Protein AF-A0A1B3NDM0-F1 (afdb_monomer)

Sequence (402 aa):
MPKIGPYIHQDDCIARLTFGIDRGLTVVLYQSYQAGIIGPEYNGIAILDDDHGQTVLDLHQREASGSNGPSSAQRAEFDRLKAMTWPELMSFIANHPRRRRELASDLRIGSEPARGDLVLQAARGRDVTLAQGPDIRSPEMIEATNSETVPYAFPEATRSEIMARLLKHASHPTNMQFGRALAWNIKIHDYDELAKTGENEVDAAFDVLWKARLAGDGDLFWSASSDALMQYVNAEATTWPGDDQGDWEFRTEGRSGGWLILSQWQGRRMEFSSFDEYQVFLEELSDPELVNFYKGIAVFDADLASPREIFDSHMNFRRFEVESIWRSTPALAVDDALTYDLPAAEFAKVAMALSLTVDALVDAMVEADAKDSFVLDVVEAHSGLEERERIAANLMAPTPAL

Secondary structure (DSSP, 8-state):
--EETTEEEEEEEEEEEEETTTEEEEEEEEEEEBSSSB-S--EEEEEEETTTTEEEEEEEEEES-GGG---HHHHHHHHHHHT--HHHHHHHHHT-TT--SS--HHHHHT-SPPPP-HHHHHHTT----PPP----S-HHHHHHHT-SS-S------SHHHHHHHHHHS-EEE-SSSS-EEEEEE----S--TT--SSSS---GGGHHHHHHHHHH-TTHHHHHHHHHHHHHHTT---PSS---TTSEEEEEESTTS-EEEEEEETTEE-EESSHHHHHHHHHHS-HHHHHHHHHHHHHHHHHTS-HHHHHHHHHHHHHHHHHHHHHH-HHHHHHHHHHTT--HHHHHHHHHHTT--HHHHHHHHHHTT--HHHHHHHHHHHH-HHHHHHHHHHHTSPPPP-

Radius of gyration: 30.94 Å; Cα contacts (8 Å, |Δi|>4): 625; chains: 1; bounding box: 76×54×90 Å

Foldseek 3Di:
DDDFDQFAADPVFKDWDAFDARFTKIKGFGQFGHDPDGPQRWTAIWIAGLQFRDTQFDCHVIDNCSVVHDDPVRVVVSVVCNPDDLLRNLVCSQPDPRGDPDDDPCSPVVDGRDHGDQLSNVLSVHDDDDDDDAFLADPVQVVLLVDPPRLFHDPQGHLSSLSSVVLNADWDDAPPPFAIFRKFQLDDDPADQQLCQADDDFDPLCSQLSNLCSVQPPCLLVVLVCVLCVCAQVQVDAFPPDPLRNQWHWAFDDPVSRMIGTQGGNNHGRGHNGSVRVSVVSVPDDSVRSNVVSRSVRRCCSVRVCSRSSSSHSSNVVSNVVLVCCLVQVLVSLLSCVVSVPQLLSVLSVVVVSVDDLVRNLVSCVVSVHDLVSNLSNCCNNPRDVRSVVVVVVVPDPDPDD

pLDDT: mean 89.82, std 9.7, range [38.25, 98.19]

Mean predicted aligned error: 8.22 Å

Solvent-accessible surface area (backbone atoms only — not comparable to full-atom values): 22150 Å² total; per-residue (Å²): 125,57,69,56,90,50,36,32,29,55,91,88,32,58,45,82,44,74,39,81,60,62,23,39,36,35,42,34,44,24,26,31,44,51,76,94,50,82,49,80,45,42,20,24,34,31,35,34,33,38,55,72,80,39,68,46,30,54,64,43,77,58,43,88,45,15,92,80,45,83,50,74,67,50,52,53,51,51,54,52,60,71,68,45,51,70,73,55,46,31,54,51,50,72,72,39,93,54,45,49,89,83,58,59,68,36,69,65,72,56,56,73,67,50,76,36,40,61,42,47,25,40,30,71,70,46,95,67,87,72,78,87,64,65,74,61,59,54,73,65,43,57,50,29,49,75,38,92,85,44,96,48,68,54,86,56,40,25,70,57,49,41,50,16,55,58,69,46,50,54,65,41,78,46,94,58,106,52,32,34,18,47,40,45,74,53,60,75,70,93,66,57,82,79,24,68,53,49,92,51,85,70,64,73,57,44,50,66,57,50,45,39,44,62,74,69,39,82,56,56,65,55,51,25,52,49,61,60,41,39,49,41,57,70,26,57,35,60,36,82,90,66,84,49,53,58,34,37,36,33,45,70,39,69,101,80,46,42,24,44,27,43,48,29,48,74,89,38,75,39,61,26,83,43,70,66,55,48,49,51,55,58,68,71,40,53,68,70,54,44,43,54,52,48,47,40,56,47,38,51,53,54,72,51,66,47,42,45,62,51,35,22,30,38,35,7,47,51,49,35,53,49,52,52,45,29,62,77,40,53,31,59,46,44,38,50,35,61,75,53,69,53,55,38,66,61,50,20,50,33,47,59,71,59,69,56,53,69,67,57,48,49,51,26,32,56,74,47,67,54,53,68,69,54,53,41,47,21,38,29,62,60,67,30,65,71,52,23,53,58,51,51,56,59,75,68,48,78,77,81,87,126

Structure (mmCIF, N/CA/C/O backbone):
data_AF-A0A1B3NDM0-F1
#
_entry.id   AF-A0A1B3NDM0-F1
#
loop_
_atom_site.group_PDB
_atom_site.id
_atom_site.type_symbol
_atom_site.label_atom_id
_atom_site.label_alt_id
_atom_site.label_comp_id
_atom_site.label_asym_id
_atom_site.label_entity_id
_atom_site.label_seq_id
_atom_site.pdbx_PDB_ins_code
_atom_site.Cartn_x
_atom_site.Cartn_y
_atom_site.Cartn_z
_atom_site.occupancy
_atom_site.B_iso_or_equiv
_atom_site.auth_seq_id
_atom_site.auth_comp_id
_atom_site.auth_asym_id
_atom_site.auth_atom_id
_atom_site.pdbx_PDB_model_num
ATOM 1 N N . MET A 1 1 ? -10.937 -17.733 3.752 1.00 61.38 1 MET A N 1
ATOM 2 C CA . MET A 1 1 ? -11.544 -17.965 5.082 1.00 61.38 1 MET A CA 1
ATOM 3 C C . MET A 1 1 ? -11.574 -16.640 5.825 1.00 61.38 1 MET A C 1
ATOM 5 O O . MET A 1 1 ? -10.612 -15.889 5.660 1.00 61.38 1 MET A O 1
ATOM 9 N N . PRO A 1 2 ? -12.645 -16.327 6.570 1.00 78.31 2 PRO A N 1
ATOM 10 C CA . PRO A 1 2 ? -12.719 -15.108 7.371 1.00 78.31 2 PRO A CA 1
ATOM 11 C C . PRO A 1 2 ? -11.631 -15.093 8.457 1.00 78.31 2 PRO A C 1
ATOM 13 O O . PRO A 1 2 ? -11.085 -16.132 8.849 1.00 78.31 2 PRO A O 1
ATOM 16 N N . LYS A 1 3 ? -11.285 -13.889 8.915 1.00 83.75 3 LYS A N 1
ATOM 17 C CA . LYS A 1 3 ? -10.198 -13.647 9.864 1.00 83.75 3 LYS A CA 1
ATOM 18 C C . LYS A 1 3 ? -10.557 -12.493 10.797 1.00 83.75 3 LYS A C 1
ATOM 20 O O . LYS A 1 3 ? -11.076 -11.477 10.343 1.00 83.75 3 LYS A O 1
ATOM 25 N N . ILE A 1 4 ? -10.188 -12.621 12.070 1.00 82.88 4 ILE A N 1
ATOM 26 C CA . ILE A 1 4 ? -10.208 -11.537 13.058 1.00 82.88 4 ILE A CA 1
ATOM 27 C C . ILE A 1 4 ? -8.855 -11.470 13.768 1.00 82.88 4 ILE A C 1
ATOM 29 O O . ILE A 1 4 ? -8.370 -12.469 14.299 1.00 82.88 4 ILE A O 1
ATOM 33 N N . GLY A 1 5 ? -8.196 -10.307 13.745 1.00 80.06 5 GLY A N 1
ATOM 34 C CA . GLY A 1 5 ? -6.813 -10.199 14.222 1.00 80.06 5 GLY A CA 1
ATOM 35 C C . GLY A 1 5 ? -5.917 -11.247 13.535 1.00 80.06 5 GLY A C 1
ATOM 36 O O . GLY A 1 5 ? -6.007 -11.388 12.322 1.00 80.06 5 GLY A O 1
ATOM 37 N N . PRO A 1 6 ? -5.073 -12.013 14.245 1.00 80.62 6 PRO A N 1
ATOM 38 C CA . PRO A 1 6 ? -4.278 -13.105 13.666 1.00 80.62 6 PRO A CA 1
ATOM 39 C C . PRO A 1 6 ? -5.035 -14.443 13.510 1.00 80.62 6 PRO A C 1
ATOM 41 O O . PRO A 1 6 ? -4.430 -15.430 13.091 1.00 80.62 6 PRO A O 1
ATOM 44 N N . TYR A 1 7 ? -6.323 -14.514 13.852 1.00 87.62 7 TYR A N 1
ATOM 45 C CA . TYR A 1 7 ? -7.078 -15.763 13.976 1.00 87.62 7 TYR A CA 1
ATOM 46 C C . TYR A 1 7 ? -7.936 -16.032 12.734 1.00 87.62 7 TYR A C 1
ATOM 48 O O . TYR A 1 7 ? -8.831 -15.249 12.416 1.00 87.62 7 TYR A O 1
ATOM 56 N N . ILE A 1 8 ? -7.682 -17.144 12.040 1.00 88.19 8 ILE A N 1
ATOM 57 C CA . ILE A 1 8 ? -8.472 -17.588 10.879 1.00 88.19 8 ILE A CA 1
ATOM 58 C C . ILE A 1 8 ? -9.542 -18.564 11.365 1.00 88.19 8 ILE A C 1
ATOM 60 O O . ILE A 1 8 ? -9.227 -19.512 12.088 1.00 88.19 8 ILE A O 1
ATOM 64 N N . HIS A 1 9 ? -10.794 -18.349 10.977 1.00 88.69 9 HIS A N 1
ATOM 65 C CA . HIS A 1 9 ? -11.936 -19.120 11.473 1.00 88.69 9 HIS A CA 1
ATOM 66 C C . HIS A 1 9 ? -12.923 -19.476 10.349 1.00 88.69 9 HIS A C 1
ATOM 68 O O . HIS A 1 9 ? -12.754 -19.066 9.203 1.00 88.69 9 HIS A O 1
ATOM 74 N N . GLN A 1 10 ? -13.939 -20.278 10.673 1.00 88.19 10 GLN A N 1
ATOM 75 C CA . GLN A 1 10 ? -15.147 -20.446 9.851 1.00 88.19 10 GLN A CA 1
ATOM 76 C C . GLN A 1 10 ? -16.193 -19.397 10.247 1.00 88.19 10 GLN A C 1
ATOM 78 O O . GLN A 1 10 ? -16.130 -18.855 11.353 1.00 88.19 10 GLN A O 1
ATOM 83 N N . ASP A 1 11 ? -17.155 -19.107 9.371 1.00 86.38 11 ASP A N 1
ATOM 84 C CA . ASP A 1 11 ? -18.153 -18.049 9.595 1.00 86.38 11 ASP A CA 1
ATOM 85 C C . ASP A 1 11 ? -18.986 -18.262 10.877 1.00 86.38 11 ASP A C 1
ATOM 87 O O . ASP A 1 11 ? -19.318 -17.300 11.564 1.00 86.38 11 ASP A O 1
ATOM 91 N N . ASP A 1 12 ? -19.269 -19.513 11.256 1.00 90.00 12 ASP A N 1
ATOM 92 C CA . ASP A 1 12 ? -20.032 -19.885 12.461 1.00 90.00 12 ASP A CA 1
ATOM 93 C C . ASP A 1 12 ? -19.195 -19.906 13.756 1.00 90.00 12 ASP A C 1
ATOM 95 O O . ASP A 1 12 ? -19.730 -20.102 14.849 1.00 90.00 12 ASP A O 1
ATOM 99 N N . CYS A 1 13 ? -17.881 -19.705 13.649 1.00 92.75 13 CYS A N 1
ATOM 100 C CA . CYS A 1 13 ? -16.912 -19.869 14.733 1.00 92.75 13 CYS A CA 1
ATOM 101 C C . CYS A 1 13 ? -16.451 -18.533 15.346 1.00 92.75 13 CYS A C 1
ATOM 103 O O . CYS A 1 13 ? -15.353 -18.428 15.895 1.00 92.75 13 CYS A O 1
ATOM 105 N N . ILE A 1 14 ? -17.295 -17.506 15.270 1.00 94.44 14 ILE A N 1
ATOM 106 C CA . ILE A 1 14 ? -17.088 -16.200 15.900 1.00 94.44 14 ILE A CA 1
ATOM 107 C C . ILE A 1 14 ? -18.350 -15.776 16.653 1.00 94.44 14 ILE A C 1
ATOM 109 O O . ILE A 1 14 ? -19.468 -15.961 16.178 1.00 94.44 14 ILE A O 1
ATOM 113 N N . ALA A 1 15 ? -18.180 -15.219 17.847 1.00 95.19 15 ALA A N 1
ATOM 114 C CA . ALA A 1 15 ? -19.273 -14.683 18.637 1.00 95.19 15 ALA A CA 1
ATOM 115 C C . ALA A 1 15 ? -18.887 -13.348 19.260 1.00 95.19 15 ALA A C 1
ATOM 117 O O . ALA A 1 15 ? -17.943 -13.255 20.043 1.00 95.19 15 ALA A O 1
ATOM 118 N N . ARG A 1 16 ? -19.654 -12.319 18.910 1.00 94.75 16 ARG A N 1
ATOM 119 C CA . ARG A 1 16 ? -19.520 -10.959 19.425 1.00 94.75 16 ARG A CA 1
ATOM 120 C C . ARG A 1 16 ? -20.476 -10.801 20.598 1.00 94.75 16 ARG A C 1
ATOM 122 O O . ARG A 1 16 ? -21.687 -10.763 20.408 1.00 94.75 16 ARG A O 1
ATOM 129 N N . LEU A 1 17 ? -19.926 -10.781 21.804 1.00 95.62 17 LEU A N 1
ATOM 130 C CA . LEU A 1 17 ? -20.665 -10.670 23.056 1.00 95.62 17 LEU A CA 1
ATOM 131 C C . LEU A 1 17 ? -20.708 -9.209 23.494 1.00 95.62 17 LEU A C 1
ATOM 133 O O . LEU A 1 17 ? -19.694 -8.512 23.397 1.00 95.62 17 LEU A O 1
ATOM 137 N N . THR A 1 18 ? -21.865 -8.759 23.968 1.00 95.69 18 THR A N 1
ATOM 138 C CA . THR A 1 18 ? -22.061 -7.404 24.491 1.00 95.69 18 THR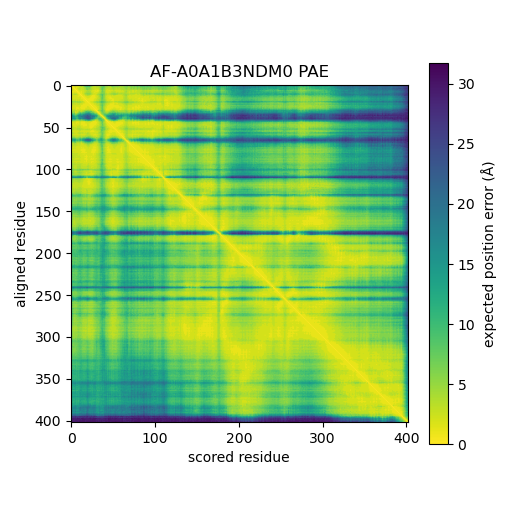 A CA 1
ATOM 139 C C . THR A 1 18 ? -22.588 -7.491 25.918 1.00 95.69 18 THR A C 1
ATOM 141 O O . THR A 1 18 ? -23.539 -8.228 26.182 1.00 95.69 18 THR A O 1
ATOM 144 N N . PHE A 1 19 ? -21.977 -6.745 26.835 1.00 94.75 19 PHE A N 1
ATOM 145 C CA . PHE A 1 19 ? -22.327 -6.722 28.254 1.00 94.75 19 PHE A CA 1
ATOM 146 C C . PHE A 1 19 ? -22.574 -5.290 28.735 1.00 94.75 19 PHE A C 1
ATOM 148 O O . PHE A 1 19 ? -21.948 -4.349 28.255 1.00 94.75 19 PHE A O 1
ATOM 155 N N . GLY A 1 20 ? -23.462 -5.119 29.718 1.00 92.81 20 GLY A N 1
ATOM 156 C CA . GLY A 1 20 ? -23.734 -3.806 30.310 1.00 92.81 20 GLY A CA 1
ATOM 157 C C . GLY A 1 20 ? -24.101 -2.746 29.263 1.00 92.81 20 GLY A C 1
ATOM 158 O O . GLY A 1 20 ? -24.960 -2.982 28.415 1.00 92.81 20 GLY A O 1
ATOM 159 N N . ILE A 1 21 ? -23.445 -1.583 29.339 1.00 92.25 21 ILE A N 1
ATOM 160 C CA . ILE A 1 21 ? -23.568 -0.511 28.343 1.00 92.25 21 ILE A CA 1
ATOM 161 C C . ILE A 1 21 ? -22.483 -0.721 27.286 1.00 92.25 21 ILE A C 1
ATOM 163 O O . ILE A 1 21 ? -21.369 -0.219 27.422 1.00 92.25 21 ILE A O 1
ATOM 167 N N . ASP A 1 22 ? -22.830 -1.491 26.259 1.00 93.94 22 ASP A N 1
ATOM 168 C CA . ASP A 1 22 ? -22.045 -1.711 25.043 1.00 93.94 22 ASP A CA 1
ATOM 169 C C . ASP A 1 22 ? -20.651 -2.340 25.218 1.00 93.94 22 ASP A C 1
ATOM 171 O O . ASP A 1 22 ? -19.903 -2.369 24.254 1.00 93.94 22 ASP A O 1
ATOM 175 N N . ARG A 1 23 ? -20.273 -2.900 26.378 1.00 94.75 23 ARG A N 1
ATOM 176 C CA . ARG A 1 23 ? -18.959 -3.554 26.558 1.00 94.75 23 ARG A CA 1
ATOM 177 C C . ARG A 1 23 ? -18.809 -4.743 25.611 1.00 94.75 23 ARG A C 1
ATOM 179 O O . ARG A 1 23 ? -19.520 -5.739 25.762 1.00 94.75 23 ARG A O 1
ATOM 186 N N . GLY A 1 24 ? -17.878 -4.666 24.669 1.00 94.88 24 GLY A N 1
ATOM 187 C CA . GLY A 1 24 ? -17.671 -5.637 23.606 1.00 94.88 24 GLY A CA 1
ATOM 188 C C . GLY A 1 24 ? -16.516 -6.602 23.874 1.00 94.88 24 GLY A C 1
ATOM 189 O O . GLY A 1 24 ? -15.355 -6.208 23.950 1.00 94.88 24 GLY A O 1
ATOM 190 N N . LEU A 1 25 ? -16.823 -7.901 23.923 1.00 95.81 25 LEU A N 1
ATOM 191 C CA . LEU A 1 25 ? -15.824 -8.971 23.819 1.00 95.81 25 LEU A CA 1
ATOM 192 C C . LEU A 1 25 ? -16.114 -9.851 22.604 1.00 95.81 25 LEU A C 1
ATOM 194 O O . LEU A 1 25 ? -17.280 -10.098 22.287 1.00 95.81 25 LEU A O 1
ATOM 198 N N . THR A 1 26 ? -15.080 -10.375 21.954 1.00 96.00 26 THR A N 1
ATOM 199 C CA . THR A 1 26 ? -15.230 -11.365 20.884 1.00 96.00 26 THR A CA 1
ATOM 200 C C . THR A 1 26 ? -14.612 -12.687 21.301 1.00 96.00 26 THR A C 1
ATOM 202 O O . THR A 1 26 ? -13.439 -12.758 21.656 1.00 96.00 26 THR A O 1
ATOM 205 N N . VAL A 1 27 ? -15.393 -13.760 21.220 1.00 96.56 27 VAL A N 1
ATOM 206 C CA . VAL A 1 27 ? -14.904 -15.135 21.337 1.00 96.56 27 VAL A CA 1
ATOM 207 C C . VAL A 1 27 ? -14.743 -15.687 19.926 1.00 96.56 27 VAL A C 1
ATOM 209 O O . VAL A 1 27 ? -15.681 -15.640 19.131 1.00 96.56 27 VAL A O 1
ATOM 212 N N . VAL A 1 28 ? -13.568 -16.219 19.603 1.00 95.06 28 VAL A N 1
ATOM 213 C CA . VAL A 1 28 ? -13.289 -16.825 18.296 1.00 95.06 28 VAL A CA 1
ATOM 214 C C . VAL A 1 28 ? -12.743 -18.233 18.473 1.00 95.06 28 VAL A C 1
ATOM 216 O O . VAL A 1 28 ? -11.770 -18.445 19.194 1.00 95.06 28 VAL A O 1
ATOM 219 N N . LEU A 1 29 ? -13.367 -19.192 17.795 1.00 94.06 29 LEU A N 1
ATOM 220 C CA . LEU A 1 29 ? -12.868 -20.547 17.609 1.00 94.06 29 LEU A CA 1
ATOM 221 C C . LEU A 1 29 ? -12.112 -20.591 16.276 1.00 94.06 29 LEU A C 1
ATOM 223 O O . LEU A 1 29 ? -12.696 -20.604 15.196 1.00 94.06 29 LEU A O 1
ATOM 227 N N . TYR A 1 30 ? -10.790 -20.556 16.345 1.00 90.38 30 TYR A N 1
ATOM 228 C CA . TYR A 1 30 ? -9.930 -20.441 15.175 1.00 90.38 30 TYR A CA 1
ATOM 229 C C . TYR A 1 30 ? -9.320 -21.783 14.791 1.00 90.38 30 TYR A C 1
ATOM 231 O O . TYR A 1 30 ? -9.104 -22.649 15.635 1.00 90.38 30 TYR A O 1
ATOM 239 N N . GLN A 1 31 ? -9.039 -21.946 13.501 1.00 86.38 31 GLN A N 1
ATOM 240 C CA . GLN A 1 31 ? -8.442 -23.148 12.911 1.00 86.38 31 GLN A CA 1
ATOM 241 C C . GLN A 1 31 ? -6.938 -23.003 12.706 1.00 86.38 31 GLN A C 1
ATOM 243 O O . GLN A 1 31 ? -6.196 -23.981 12.760 1.00 86.38 31 GLN A O 1
ATOM 248 N N . SER A 1 32 ? -6.491 -21.768 12.490 1.00 79.44 32 SER A N 1
ATOM 249 C CA . SER A 1 32 ? -5.083 -21.446 12.332 1.00 79.44 32 SER A CA 1
ATOM 250 C C . SER A 1 32 ? -4.779 -20.039 12.826 1.00 79.44 32 SER A C 1
ATOM 252 O O . SER A 1 32 ? -5.652 -19.169 12.896 1.00 79.44 32 SER A O 1
ATOM 254 N N . TYR A 1 33 ? -3.504 -19.817 13.123 1.00 75.88 33 TYR A N 1
ATOM 255 C CA . TYR A 1 33 ? -2.970 -18.558 13.618 1.00 75.88 33 TYR A CA 1
ATOM 256 C C . TYR A 1 33 ? -1.920 -18.014 12.643 1.00 75.88 33 TYR A C 1
ATOM 258 O O . TYR A 1 33 ? -0.965 -18.712 12.293 1.00 75.88 33 TYR A O 1
ATOM 266 N N . GLN A 1 34 ? -2.090 -16.769 12.199 1.00 67.94 34 GLN A N 1
ATOM 267 C CA . GLN A 1 34 ? -1.220 -16.124 11.219 1.00 67.94 34 GLN A CA 1
ATOM 268 C C . GLN A 1 34 ? -0.382 -15.022 11.880 1.00 67.94 34 GLN A C 1
ATOM 270 O O . GLN A 1 34 ? -0.867 -13.913 12.099 1.00 67.94 34 GLN A O 1
ATOM 275 N N . ALA A 1 35 ? 0.899 -15.307 12.129 1.00 57.81 35 ALA A N 1
ATOM 276 C CA . ALA A 1 35 ? 1.884 -14.351 12.652 1.00 57.81 35 ALA A CA 1
ATOM 277 C C . ALA A 1 35 ? 3.045 -14.133 11.667 1.00 57.81 35 ALA A C 1
ATOM 279 O O . ALA A 1 35 ? 4.210 -14.350 11.985 1.00 57.81 35 ALA A O 1
ATOM 280 N N . GLY A 1 36 ? 2.720 -13.740 10.433 1.00 44.88 36 GLY A N 1
ATOM 281 C CA . GLY A 1 36 ? 3.699 -13.450 9.372 1.00 44.88 36 GLY A CA 1
ATOM 282 C C . GLY A 1 36 ? 4.159 -14.673 8.569 1.00 44.88 36 GLY A C 1
ATOM 283 O O . GLY A 1 36 ? 4.449 -14.547 7.386 1.00 44.88 36 GLY A O 1
ATOM 284 N N . ILE A 1 37 ? 4.119 -15.863 9.165 1.00 46.59 37 ILE A N 1
ATOM 285 C CA . ILE A 1 37 ? 4.165 -17.170 8.495 1.00 46.59 37 ILE A CA 1
ATOM 286 C C . ILE A 1 37 ? 2.950 -17.946 9.017 1.00 46.59 37 ILE A C 1
ATOM 288 O O . ILE A 1 37 ? 2.578 -17.779 10.184 1.00 46.59 37 ILE A O 1
ATOM 292 N N . ILE A 1 38 ? 2.283 -18.741 8.174 1.00 51.91 38 ILE A N 1
ATOM 293 C CA . ILE A 1 38 ? 1.233 -19.651 8.656 1.00 51.91 38 ILE A CA 1
ATOM 294 C C . ILE A 1 38 ? 1.931 -20.651 9.583 1.00 51.91 38 ILE A C 1
ATOM 296 O O . ILE A 1 38 ? 2.712 -21.487 9.131 1.00 51.91 38 ILE A O 1
ATOM 300 N N . GLY A 1 39 ? 1.737 -20.483 10.893 1.00 52.62 39 GLY A N 1
ATOM 301 C CA . GLY A 1 39 ? 2.292 -21.392 11.888 1.00 52.62 39 GLY A CA 1
ATOM 302 C C . GLY A 1 39 ? 1.639 -22.773 11.784 1.00 52.62 39 GLY A C 1
ATOM 303 O O . GLY A 1 39 ? 0.606 -22.909 11.126 1.00 52.62 39 GLY A O 1
ATOM 304 N N . PRO A 1 40 ? 2.205 -23.801 12.440 1.00 52.78 40 PRO A N 1
ATOM 305 C CA . PRO A 1 40 ? 1.573 -25.117 12.524 1.00 52.78 40 PRO A CA 1
ATOM 306 C C . PRO A 1 40 ? 0.091 -24.999 12.917 1.00 52.78 40 PRO A C 1
ATOM 308 O O . PRO A 1 40 ? -0.261 -24.180 13.769 1.00 52.78 40 PRO A O 1
ATOM 311 N N . GLU A 1 41 ? -0.743 -25.809 12.260 1.00 62.88 41 GLU A N 1
ATOM 312 C CA . GLU A 1 41 ? -2.215 -25.822 12.239 1.00 62.88 41 GLU A CA 1
ATOM 313 C C . GLU A 1 41 ? -2.857 -26.117 13.609 1.00 62.88 41 GLU A C 1
ATOM 315 O O . GLU A 1 41 ? -3.525 -27.133 13.820 1.00 62.88 41 GLU A O 1
ATOM 320 N N . TYR A 1 42 ? -2.623 -25.245 14.583 1.00 70.31 42 TYR A N 1
ATOM 321 C CA . TYR A 1 42 ? -3.248 -25.335 15.890 1.00 70.31 42 TYR A CA 1
ATOM 322 C C . TYR A 1 42 ? -4.551 -24.551 15.885 1.00 70.31 42 TYR A C 1
ATOM 324 O O . TYR A 1 42 ? -4.556 -23.325 15.732 1.00 70.31 42 TYR A O 1
ATOM 332 N N . ASN A 1 43 ? -5.642 -25.272 16.109 1.00 83.31 43 ASN A N 1
ATOM 333 C CA . ASN A 1 43 ? -6.932 -24.676 16.403 1.00 83.31 43 ASN A CA 1
ATOM 334 C C . ASN A 1 43 ? -7.038 -24.342 17.900 1.00 83.31 43 ASN A C 1
ATOM 336 O O . ASN A 1 43 ? -6.183 -24.713 18.711 1.00 83.31 43 ASN A O 1
ATOM 340 N N . GLY A 1 44 ? -8.076 -23.607 18.271 1.00 91.19 44 GLY A N 1
ATOM 341 C CA . GLY A 1 44 ? -8.366 -23.282 19.661 1.00 91.19 44 GLY A CA 1
ATOM 342 C C . GLY A 1 44 ? -9.338 -22.124 19.783 1.00 91.19 44 GLY A C 1
ATOM 343 O O . GLY A 1 44 ? -9.860 -21.625 18.791 1.00 91.19 44 GLY A O 1
ATOM 344 N N . ILE A 1 45 ? -9.572 -21.691 21.016 1.00 94.81 45 ILE A N 1
ATOM 345 C CA . ILE A 1 45 ? -10.451 -20.568 21.327 1.00 94.81 45 ILE A CA 1
ATOM 346 C C . ILE A 1 45 ? -9.617 -19.403 21.864 1.00 94.81 45 ILE A C 1
ATOM 348 O O . ILE A 1 45 ? -8.745 -19.585 22.721 1.00 94.81 45 ILE A O 1
ATOM 352 N N . ALA A 1 46 ? -9.889 -18.205 21.355 1.00 95.19 46 ALA A N 1
ATOM 353 C CA . ALA A 1 46 ? -9.373 -16.948 21.878 1.00 95.19 46 ALA A CA 1
ATOM 354 C C . ALA A 1 46 ? -10.524 -16.036 22.309 1.00 95.19 46 ALA A C 1
ATOM 356 O O . ALA A 1 46 ? -11.621 -16.091 21.751 1.00 95.19 46 ALA A O 1
ATOM 357 N N . ILE A 1 47 ? -10.248 -15.194 23.304 1.00 96.19 47 ILE A N 1
ATOM 358 C CA . ILE A 1 47 ? -11.131 -14.108 23.733 1.00 96.19 47 ILE A CA 1
ATOM 359 C C . ILE A 1 47 ? -10.393 -12.800 23.486 1.00 96.19 47 ILE A C 1
ATOM 361 O O . ILE A 1 47 ? -9.256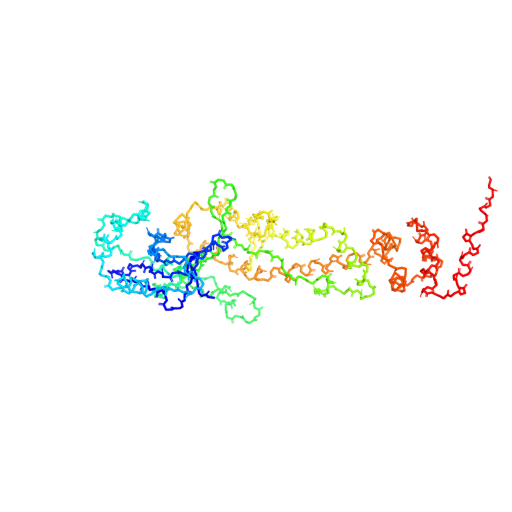 -12.628 23.932 1.00 96.19 47 ILE A O 1
ATOM 365 N N . LEU A 1 48 ? -11.044 -11.898 22.768 1.00 94.69 48 LEU A N 1
ATOM 366 C CA . LEU A 1 48 ? -10.548 -10.588 22.379 1.00 94.69 48 LEU A CA 1
ATOM 367 C C . LEU A 1 48 ? -11.380 -9.520 23.080 1.00 94.69 48 LEU A C 1
ATOM 369 O O . LEU A 1 48 ? -12.593 -9.663 23.230 1.00 94.69 48 LEU A O 1
ATOM 373 N N . ASP A 1 49 ? -10.703 -8.473 23.520 1.00 93.31 49 ASP A N 1
ATOM 374 C CA . ASP A 1 49 ? -11.304 -7.277 24.085 1.00 93.31 49 ASP A CA 1
ATOM 375 C C . ASP A 1 49 ? -11.389 -6.228 22.981 1.00 93.31 49 ASP A C 1
ATOM 377 O O . ASP A 1 49 ? -10.371 -5.667 22.565 1.00 93.31 49 ASP A O 1
ATOM 381 N N . ASP A 1 50 ? -12.601 -6.012 22.475 1.00 92.06 50 ASP A N 1
ATOM 382 C CA . ASP A 1 50 ? -12.817 -5.150 21.314 1.00 92.06 50 ASP A CA 1
ATOM 383 C C . ASP A 1 50 ? -12.753 -3.663 21.674 1.00 92.06 50 ASP A C 1
ATOM 385 O O . ASP A 1 50 ? -12.512 -2.847 20.790 1.00 92.06 50 ASP A O 1
ATOM 389 N N . ASP A 1 51 ? -12.889 -3.331 22.961 1.00 90.81 51 ASP A N 1
ATOM 390 C CA . ASP A 1 51 ? -12.802 -1.965 23.488 1.00 90.81 51 ASP A CA 1
ATOM 391 C C . ASP A 1 51 ? -11.371 -1.541 23.841 1.00 90.81 51 ASP A C 1
ATOM 393 O O . ASP A 1 51 ? -11.160 -0.402 24.221 1.00 90.81 51 ASP A O 1
ATOM 397 N N . HIS A 1 52 ? -10.392 -2.448 23.774 1.00 85.75 52 HIS A N 1
ATOM 398 C CA . HIS A 1 52 ? -8.974 -2.133 24.038 1.00 85.75 52 HIS A CA 1
ATOM 399 C C . HIS A 1 52 ? -8.031 -2.775 23.005 1.00 85.75 52 HIS A C 1
ATOM 401 O O . HIS A 1 52 ? -6.816 -2.803 23.171 1.00 85.75 52 HIS A O 1
ATOM 407 N N . GLY A 1 53 ? -8.574 -3.403 21.954 1.00 82.88 53 GLY A N 1
ATOM 408 C CA . GLY A 1 53 ? -7.789 -4.045 20.896 1.00 82.88 53 GLY A CA 1
ATOM 409 C C . GLY A 1 53 ? -6.812 -5.132 21.371 1.00 82.88 53 GLY A C 1
ATOM 410 O O . GLY A 1 53 ? -5.828 -5.407 20.681 1.00 82.88 53 GLY A O 1
ATOM 411 N N . GLN A 1 54 ? -7.060 -5.752 22.527 1.00 85.38 54 GLN A N 1
ATOM 412 C CA . GLN A 1 54 ? -6.136 -6.688 23.173 1.00 85.38 54 GLN A CA 1
ATOM 413 C C . GLN A 1 54 ? -6.664 -8.126 23.156 1.00 85.38 54 GLN A C 1
ATOM 415 O O . GLN A 1 54 ? -7.863 -8.393 23.213 1.00 85.38 54 GLN A O 1
ATOM 420 N N . THR A 1 55 ? -5.751 -9.097 23.114 1.00 90.62 55 THR A N 1
ATOM 421 C CA . THR A 1 55 ? -6.111 -10.500 23.368 1.00 90.62 55 THR A CA 1
ATOM 422 C C . THR A 1 55 ? -6.215 -10.712 24.874 1.00 90.62 55 THR A C 1
ATOM 424 O O . THR A 1 55 ? -5.229 -10.541 25.582 1.00 90.62 55 THR A O 1
ATOM 427 N N . VAL A 1 56 ? -7.374 -11.144 25.366 1.00 94.06 56 VAL A N 1
ATOM 428 C CA . VAL A 1 56 ? -7.586 -11.449 26.789 1.00 94.06 56 VAL A CA 1
ATOM 429 C C . VAL A 1 56 ? -6.919 -12.772 27.163 1.00 94.06 56 VAL A C 1
ATOM 431 O O . VAL A 1 56 ? -6.197 -12.879 28.159 1.00 94.06 56 VAL A O 1
ATOM 434 N N . LEU A 1 57 ? -7.157 -13.790 26.337 1.00 94.06 57 LEU A N 1
ATOM 435 C CA . LEU A 1 57 ? -6.527 -15.105 26.399 1.00 94.06 57 LEU A CA 1
ATOM 436 C C . LEU A 1 57 ? -6.598 -15.782 25.029 1.00 94.06 57 LEU A C 1
ATOM 438 O O . LEU A 1 57 ? -7.465 -15.471 24.214 1.00 94.06 57 LEU A O 1
ATOM 442 N N . ASP A 1 58 ? -5.692 -16.722 24.794 1.00 92.25 58 ASP A N 1
ATOM 443 C CA . ASP A 1 58 ? -5.600 -17.513 23.570 1.00 92.25 58 ASP A CA 1
ATOM 444 C C . ASP A 1 58 ? -5.283 -18.985 23.871 1.00 92.25 58 ASP A C 1
ATOM 446 O O . ASP A 1 58 ? -4.944 -19.356 25.002 1.00 92.25 58 ASP A O 1
ATOM 450 N N . LEU A 1 59 ? -5.376 -19.828 22.833 1.00 90.06 59 LEU A N 1
ATOM 451 C CA . LEU A 1 59 ? -4.991 -21.244 22.860 1.00 90.06 59 LEU A CA 1
ATOM 452 C C . LEU A 1 59 ? -5.766 -22.078 23.894 1.00 90.06 59 LEU A C 1
ATOM 454 O O . LEU A 1 59 ? -5.274 -23.113 24.353 1.00 90.06 59 LEU A O 1
ATOM 458 N N . HIS A 1 60 ? -6.982 -21.652 24.244 1.00 93.62 60 HIS A N 1
ATOM 459 C CA . HIS A 1 60 ? -7.900 -22.467 25.034 1.00 93.62 60 HIS A CA 1
ATOM 460 C C . HIS A 1 60 ? -8.397 -23.650 24.197 1.00 93.62 60 HIS A C 1
ATOM 462 O O . HIS A 1 60 ? -8.694 -23.482 23.016 1.00 93.62 60 HIS A O 1
ATOM 468 N N . GLN A 1 61 ? -8.453 -24.847 24.788 1.00 91.69 61 GLN A N 1
ATOM 469 C CA . GLN A 1 61 ? -8.765 -26.102 24.080 1.00 91.69 61 GLN A CA 1
ATOM 470 C C . GLN A 1 61 ? -7.924 -26.327 22.808 1.00 91.69 61 GLN A C 1
ATOM 472 O O . GLN A 1 61 ? -8.447 -26.746 21.777 1.00 91.69 61 GLN A O 1
ATOM 477 N N . ARG A 1 62 ? -6.622 -26.015 22.839 1.00 88.75 62 ARG A N 1
ATOM 478 C CA . ARG A 1 62 ? -5.749 -26.192 21.669 1.00 88.75 62 ARG A CA 1
ATOM 479 C C . ARG A 1 62 ? -5.623 -27.664 21.263 1.00 88.75 62 ARG A C 1
ATOM 481 O O . ARG A 1 62 ? -5.159 -28.472 22.067 1.00 88.75 62 ARG A O 1
ATOM 488 N N . GLU A 1 63 ? -5.877 -27.973 19.994 1.00 83.25 63 GLU A N 1
ATOM 489 C CA . GLU A 1 63 ? -5.638 -29.291 19.395 1.00 83.25 63 GLU A CA 1
ATOM 490 C C . GLU A 1 63 ? -4.787 -29.182 18.112 1.00 83.25 63 GLU A C 1
ATOM 492 O O . GLU A 1 63 ? -4.577 -28.101 17.561 1.00 83.25 63 GLU A O 1
ATOM 497 N N . ALA A 1 64 ? -4.259 -30.316 17.641 1.00 75.31 64 ALA A N 1
ATOM 498 C CA . ALA A 1 64 ? -3.477 -30.423 16.401 1.00 75.31 64 ALA A CA 1
ATOM 499 C C . ALA A 1 64 ? -4.348 -30.820 15.189 1.00 75.31 64 ALA A C 1
ATOM 501 O O . ALA A 1 64 ? -3.894 -31.531 14.298 1.00 75.31 64 ALA A O 1
ATOM 502 N N . SER A 1 65 ? -5.624 -30.432 15.195 1.00 68.25 65 SER A N 1
ATOM 503 C CA . SER A 1 65 ? -6.634 -30.820 14.201 1.00 68.25 65 SER A CA 1
ATOM 504 C C . SER A 1 65 ? -6.961 -29.703 13.196 1.00 68.25 65 SER A C 1
ATOM 506 O O . SER A 1 65 ? -7.947 -29.824 12.475 1.00 68.25 65 SER A O 1
ATOM 508 N N . GLY A 1 66 ? -6.150 -28.636 13.116 1.00 63.88 66 GLY A N 1
ATOM 509 C CA . GLY A 1 66 ? -6.485 -27.372 12.443 1.00 63.88 66 GLY A CA 1
ATOM 510 C C . GLY A 1 66 ? -7.085 -27.492 11.038 1.00 63.88 66 GLY A C 1
ATOM 511 O O . GLY A 1 66 ? -8.148 -26.921 10.800 1.00 63.88 66 GLY A O 1
ATOM 512 N N . SER A 1 67 ? -6.497 -28.284 10.136 1.00 65.06 67 SER A N 1
ATOM 513 C CA . SER A 1 67 ? -7.016 -28.489 8.768 1.00 65.06 67 SER A CA 1
ATOM 514 C C . SER A 1 67 ? -8.332 -29.279 8.679 1.00 65.06 67 SER A C 1
ATOM 516 O O . SER A 1 67 ? -9.037 -29.171 7.677 1.00 65.06 67 SER A O 1
ATOM 518 N N . ASN A 1 68 ? -8.716 -30.023 9.722 1.00 74.12 68 ASN A N 1
ATOM 519 C CA . ASN A 1 68 ? -9.979 -30.775 9.789 1.00 74.12 68 ASN A CA 1
ATOM 520 C C . ASN A 1 68 ? -11.121 -29.984 10.454 1.00 74.12 68 ASN A C 1
ATOM 522 O O . ASN A 1 68 ? -12.241 -30.484 10.572 1.00 74.12 68 ASN A O 1
ATOM 526 N N . GLY A 1 69 ? -10.849 -28.749 10.882 1.00 77.25 69 GLY A N 1
ATOM 527 C CA . GLY A 1 69 ? -11.800 -27.898 11.585 1.00 77.25 69 GLY A CA 1
ATOM 528 C C . GLY A 1 69 ? -11.948 -28.221 13.078 1.00 77.25 69 GLY A C 1
ATOM 529 O O . GLY A 1 69 ? -11.205 -29.036 13.628 1.00 77.25 69 GLY A O 1
ATOM 530 N N . PRO A 1 70 ? -12.863 -27.527 13.778 1.00 86.06 70 PRO A N 1
ATOM 531 C CA . PRO A 1 70 ? -12.994 -27.661 15.222 1.00 86.06 70 PRO A CA 1
ATOM 532 C C . PRO A 1 70 ? -13.634 -28.987 15.643 1.00 86.06 70 PRO A C 1
ATOM 534 O O . PRO A 1 70 ? -14.633 -29.426 15.064 1.00 86.06 70 PRO A O 1
ATOM 537 N N . SER A 1 71 ? -13.105 -29.579 16.714 1.00 89.38 71 SER A N 1
ATOM 538 C CA . SER A 1 71 ? -13.646 -30.789 17.332 1.00 89.38 71 SER A CA 1
ATOM 539 C C . SER A 1 71 ? -15.010 -30.537 17.990 1.00 89.38 71 SER A C 1
ATOM 541 O O . SER A 1 71 ? -15.377 -29.405 18.319 1.00 89.38 71 SER A O 1
ATOM 543 N N . SER A 1 72 ? -15.784 -31.601 18.241 1.00 90.75 72 SER A N 1
ATOM 544 C CA . SER A 1 72 ? -17.055 -31.482 18.975 1.00 90.75 72 SER A CA 1
ATOM 545 C C . SER A 1 72 ? -16.866 -30.900 20.381 1.00 90.75 72 SER A C 1
ATOM 547 O O . SER A 1 72 ? -17.732 -30.170 20.856 1.00 90.75 72 SER A O 1
ATOM 549 N N . ALA A 1 73 ? -15.732 -31.184 21.032 1.00 91.62 73 ALA A N 1
ATOM 550 C CA . ALA A 1 73 ? -15.403 -30.631 22.343 1.00 91.62 73 ALA A CA 1
ATOM 551 C C . ALA A 1 73 ? -15.130 -29.121 22.268 1.00 91.62 73 ALA A C 1
ATOM 553 O O . ALA A 1 73 ? -15.631 -28.364 23.097 1.00 91.62 73 ALA A O 1
ATOM 554 N N . GLN A 1 74 ? -14.405 -28.669 21.241 1.00 92.88 74 GLN A N 1
ATOM 555 C CA . GLN A 1 74 ? -14.169 -27.246 20.997 1.00 92.88 74 GLN A CA 1
ATOM 556 C C . GLN A 1 74 ? -15.461 -26.494 20.680 1.00 92.88 74 GLN A C 1
ATOM 558 O O . GLN A 1 74 ? -15.671 -25.405 21.205 1.00 92.88 74 GLN A O 1
ATOM 563 N N . ARG A 1 75 ? -16.353 -27.084 19.874 1.00 93.81 75 ARG A N 1
ATOM 564 C CA . ARG A 1 75 ? -17.672 -26.498 19.589 1.00 93.81 75 ARG A CA 1
ATOM 565 C C . ARG A 1 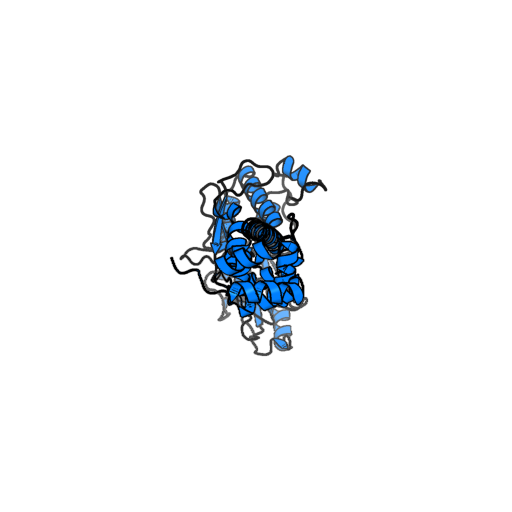75 ? -18.519 -26.367 20.856 1.00 93.81 75 ARG A C 1
ATOM 567 O O . ARG A 1 75 ? -19.041 -25.291 21.120 1.00 93.81 75 ARG A O 1
ATOM 574 N N . ALA A 1 76 ? -18.582 -27.417 21.676 1.00 95.88 76 ALA A N 1
ATOM 575 C CA . ALA A 1 76 ? -19.310 -27.380 22.944 1.00 95.88 76 ALA A CA 1
ATOM 576 C C . ALA A 1 76 ? -18.748 -26.322 23.909 1.00 95.88 76 ALA A C 1
ATOM 578 O O . ALA A 1 76 ? -19.508 -25.614 24.567 1.00 95.88 76 ALA A O 1
ATOM 579 N N . GLU A 1 77 ? -17.423 -26.182 23.977 1.00 96.69 77 GLU A N 1
ATOM 580 C CA . GLU A 1 77 ? -16.786 -25.166 24.813 1.00 96.69 77 GLU A CA 1
ATOM 581 C C . GLU A 1 77 ? -17.009 -23.744 24.285 1.00 96.69 77 GLU A C 1
ATOM 583 O O . GLU A 1 77 ? -17.261 -22.825 25.063 1.00 96.69 77 GLU A O 1
ATOM 588 N N . PHE A 1 78 ? -16.961 -23.557 22.967 1.00 96.81 78 PHE A N 1
ATOM 589 C CA . PHE A 1 78 ? -17.286 -22.290 22.323 1.00 96.81 78 PHE A CA 1
ATOM 590 C C . PHE A 1 78 ? -18.732 -21.870 22.614 1.00 96.81 78 PHE A C 1
ATOM 592 O O . PHE A 1 78 ? -18.968 -20.738 23.037 1.00 96.81 78 PHE A O 1
ATOM 599 N N . ASP A 1 79 ? -19.692 -22.789 22.487 1.00 97.38 79 ASP A N 1
ATOM 600 C CA . ASP A 1 79 ? -21.094 -22.534 22.828 1.00 97.38 79 ASP A CA 1
ATOM 601 C C . ASP A 1 79 ? -21.293 -22.259 24.325 1.00 97.38 79 ASP A C 1
ATOM 603 O O . ASP A 1 79 ? -22.082 -21.384 24.687 1.00 97.38 79 ASP A O 1
ATOM 607 N N . ARG A 1 80 ? -20.528 -22.923 25.202 1.00 97.69 80 ARG A N 1
ATOM 608 C CA . ARG A 1 80 ? -20.526 -22.628 26.641 1.00 97.69 80 ARG A CA 1
ATOM 609 C C . ARG A 1 80 ? -20.060 -21.201 26.921 1.00 97.69 80 ARG A C 1
ATOM 611 O O . ARG A 1 80 ? -20.725 -20.498 27.672 1.00 97.69 80 ARG A O 1
ATOM 618 N N . LEU A 1 81 ? -18.944 -20.771 26.326 1.00 97.44 81 LEU A N 1
ATOM 619 C CA . LEU A 1 81 ? -18.394 -19.420 26.507 1.00 97.44 81 LEU A CA 1
ATOM 620 C C . LEU A 1 81 ? -19.341 -18.340 25.974 1.00 97.44 81 LEU A C 1
ATOM 622 O O . LEU A 1 81 ? -19.517 -17.311 26.617 1.00 97.44 81 LEU A O 1
ATOM 626 N N . LYS A 1 82 ? -19.995 -18.598 24.837 1.00 96.88 82 LYS A N 1
ATOM 627 C CA . LYS A 1 82 ? -21.011 -17.712 24.250 1.00 96.88 82 LYS A CA 1
ATOM 628 C C . LYS A 1 82 ? -22.201 -17.458 25.165 1.00 96.88 82 LYS A C 1
ATOM 630 O O . LYS A 1 82 ? -22.775 -16.376 25.128 1.00 96.88 82 LYS A O 1
ATOM 635 N N . ALA A 1 83 ? -22.591 -18.470 25.933 1.00 96.88 83 ALA A N 1
ATOM 636 C CA . ALA A 1 83 ? -23.753 -18.417 26.807 1.00 96.88 83 ALA A CA 1
ATOM 637 C C . ALA A 1 83 ? -23.448 -17.835 28.198 1.00 96.88 83 ALA A C 1
ATOM 639 O O . ALA A 1 83 ? -24.374 -17.667 28.989 1.00 96.88 83 ALA A O 1
ATOM 640 N N . MET A 1 84 ? -22.179 -17.549 28.516 1.00 97.44 84 MET A N 1
ATOM 641 C CA . MET A 1 84 ? -21.802 -17.041 29.833 1.00 97.44 84 MET A CA 1
ATOM 642 C C . MET A 1 84 ? -22.343 -15.640 30.085 1.00 97.44 84 MET A C 1
ATOM 644 O O . MET A 1 84 ? -22.203 -14.725 29.272 1.00 97.44 84 MET A O 1
ATOM 648 N N . THR A 1 85 ? -22.864 -15.451 31.289 1.00 95.88 85 THR A N 1
ATOM 649 C CA . THR A 1 85 ? -23.062 -14.127 31.870 1.00 95.88 85 THR A CA 1
ATOM 650 C C . THR A 1 85 ? -21.718 -13.467 32.184 1.00 95.88 85 THR A C 1
ATOM 652 O O . THR A 1 85 ? -20.684 -14.130 32.297 1.00 95.88 85 THR A O 1
ATOM 655 N N . TRP A 1 86 ? -21.723 -12.146 32.380 1.00 95.00 86 TRP A N 1
ATOM 656 C CA . TRP A 1 86 ? -20.507 -11.414 32.739 1.00 95.00 86 TRP A CA 1
ATOM 657 C C . TRP A 1 86 ? -19.793 -11.990 33.979 1.00 95.00 86 TRP A C 1
ATOM 659 O O . TRP A 1 86 ? -18.599 -12.278 33.874 1.00 95.00 86 TRP A O 1
ATOM 669 N N . PRO A 1 87 ? -20.469 -12.268 35.118 1.00 94.38 87 PRO A N 1
ATOM 670 C CA . PRO A 1 87 ? -19.800 -12.858 36.280 1.00 94.38 87 PRO A CA 1
ATOM 671 C C . PRO A 1 87 ? -19.172 -14.231 35.999 1.00 94.38 87 PRO A C 1
ATOM 673 O O . PRO A 1 87 ? -18.075 -14.522 36.480 1.00 94.38 87 PRO A O 1
ATOM 676 N N . GLU A 1 88 ? -19.838 -15.073 35.203 1.00 95.81 88 GLU A N 1
ATOM 677 C CA . GLU A 1 88 ? -19.319 -16.391 34.819 1.00 95.81 88 GLU A CA 1
ATOM 678 C C . GLU A 1 88 ? -18.077 -16.263 33.934 1.00 95.81 88 GLU A C 1
ATOM 680 O O . GLU A 1 88 ? -17.075 -16.940 34.179 1.00 95.81 88 GLU A O 1
ATOM 685 N N . LEU A 1 89 ? -18.116 -15.358 32.954 1.00 95.56 89 LEU A N 1
ATOM 686 C CA . LEU A 1 89 ? -17.000 -15.108 32.050 1.00 95.56 89 LEU A CA 1
ATOM 687 C C . LEU A 1 89 ? -15.799 -14.509 32.787 1.00 95.56 89 LEU A C 1
ATOM 689 O O . LEU A 1 89 ? -14.666 -14.931 32.556 1.00 95.56 89 LEU A O 1
ATOM 693 N N . MET A 1 90 ? -16.028 -13.577 33.716 1.00 94.88 90 MET A N 1
ATOM 694 C CA . MET A 1 90 ? -14.958 -12.993 34.528 1.00 94.88 90 MET A CA 1
ATOM 695 C C . MET A 1 90 ? -14.318 -14.035 35.440 1.00 94.88 90 MET A C 1
ATOM 697 O O . MET A 1 90 ? -13.093 -14.107 35.524 1.00 94.88 90 MET A O 1
ATOM 701 N N . SER A 1 91 ? -15.125 -14.894 36.068 1.00 94.00 91 SER A N 1
ATOM 702 C CA . SER A 1 91 ? -14.620 -16.020 36.857 1.00 94.00 91 SER A CA 1
ATOM 703 C C . SER A 1 91 ? -13.791 -16.982 35.999 1.00 94.00 91 SER A C 1
ATOM 705 O O . SER A 1 91 ? -12.707 -17.407 36.409 1.00 94.00 91 SER A O 1
ATOM 707 N N . PHE A 1 92 ? -14.247 -17.282 34.779 1.00 95.44 92 PHE A N 1
ATOM 708 C CA . PHE A 1 92 ? -13.499 -18.099 33.826 1.00 95.44 92 PHE A CA 1
ATOM 709 C C . PHE A 1 92 ? -12.149 -17.462 33.464 1.00 95.44 92 PHE A C 1
ATOM 711 O O . PHE A 1 92 ? -11.112 -18.105 33.630 1.00 95.44 92 PHE A O 1
ATOM 718 N N . ILE A 1 93 ? -12.143 -16.197 33.029 1.00 94.88 93 ILE A N 1
ATOM 719 C CA . ILE A 1 93 ? -10.926 -15.467 32.643 1.00 94.88 93 ILE A CA 1
ATOM 720 C C . ILE A 1 93 ? -9.955 -15.384 33.821 1.00 94.88 93 ILE A C 1
ATOM 722 O O . ILE A 1 93 ? -8.770 -15.677 33.655 1.00 94.88 93 ILE A O 1
ATOM 726 N N . ALA A 1 94 ? -10.440 -15.024 35.013 1.00 92.31 94 ALA A N 1
ATOM 727 C CA . ALA A 1 94 ? -9.610 -14.808 36.192 1.00 92.31 94 ALA A CA 1
ATOM 728 C C . ALA A 1 94 ? -8.792 -16.045 36.583 1.00 92.31 94 ALA A C 1
ATOM 730 O O . ALA A 1 94 ? -7.644 -15.898 37.007 1.00 92.31 94 ALA A O 1
ATOM 731 N N . ASN A 1 95 ? -9.369 -17.235 36.397 1.00 93.19 95 ASN A N 1
ATOM 732 C CA . ASN A 1 95 ? -8.763 -18.522 36.734 1.00 93.19 95 ASN A CA 1
ATOM 733 C C . ASN A 1 95 ? -8.038 -19.188 35.550 1.00 93.19 95 ASN A C 1
ATOM 735 O O . ASN A 1 95 ? -7.476 -20.274 35.705 1.00 93.19 95 ASN A O 1
ATOM 739 N N . HIS A 1 96 ? -8.041 -18.573 34.363 1.00 95.12 96 HIS A N 1
ATOM 740 C CA . HIS A 1 96 ? -7.477 -19.192 33.171 1.00 95.12 96 HIS A CA 1
ATOM 741 C C . HIS A 1 96 ? -5.938 -19.082 33.140 1.00 95.12 96 HIS A C 1
ATOM 743 O O . HIS A 1 96 ? -5.395 -17.978 33.232 1.00 95.12 96 HIS A O 1
ATOM 749 N N . PRO A 1 97 ? -5.193 -20.182 32.909 1.00 93.94 97 PRO A N 1
ATOM 750 C CA . PRO A 1 97 ? -3.725 -20.172 32.948 1.00 93.94 97 PRO A CA 1
ATOM 751 C C . PRO A 1 97 ? -3.074 -19.333 31.836 1.00 93.94 97 PRO A C 1
ATOM 753 O O . PRO A 1 97 ? -1.915 -18.945 31.956 1.00 93.94 97 PRO A O 1
ATOM 756 N N . ARG A 1 98 ? -3.798 -19.058 30.741 1.00 92.62 98 ARG A N 1
ATOM 757 C CA . ARG A 1 98 ? -3.328 -18.231 29.607 1.00 92.62 98 ARG A CA 1
ATOM 758 C C . ARG A 1 98 ? -3.805 -16.780 29.646 1.00 92.62 98 ARG A C 1
ATOM 760 O O . ARG A 1 98 ? -3.612 -16.060 28.671 1.00 92.62 98 ARG A O 1
ATOM 767 N N . ARG A 1 99 ? -4.456 -16.359 30.729 1.00 92.62 99 ARG A N 1
ATOM 768 C CA . ARG A 1 99 ? -4.888 -14.973 30.908 1.00 92.62 99 ARG A CA 1
ATOM 769 C C . ARG A 1 99 ? -3.693 -14.022 30.741 1.00 92.62 99 ARG A C 1
ATOM 771 O O . ARG A 1 99 ? -2.651 -14.224 31.370 1.00 92.62 99 ARG A O 1
ATOM 778 N N . ARG A 1 100 ? -3.830 -12.986 29.906 1.00 90.81 100 ARG A N 1
ATOM 779 C CA . ARG A 1 100 ? -2.808 -11.934 29.784 1.00 90.81 100 ARG A CA 1
ATOM 780 C C . ARG A 1 100 ? -2.757 -11.083 31.062 1.00 90.81 100 ARG A C 1
ATOM 782 O O . ARG A 1 100 ? -3.737 -10.970 31.793 1.00 90.81 100 ARG A O 1
ATOM 789 N N . ARG A 1 101 ? -1.574 -10.547 31.384 1.00 84.00 101 ARG A N 1
ATOM 790 C CA . ARG A 1 101 ? -1.337 -9.817 32.647 1.00 84.00 101 ARG A CA 1
ATOM 791 C C . ARG A 1 101 ? -1.916 -8.408 32.620 1.00 84.00 101 ARG A C 1
ATOM 793 O O . ARG A 1 101 ? -2.495 -7.963 33.607 1.00 84.00 101 ARG A O 1
ATOM 800 N N . GLU A 1 102 ? -1.731 -7.741 31.495 1.00 85.56 102 GLU A N 1
ATOM 801 C CA . GLU A 1 102 ? -2.229 -6.401 31.226 1.00 85.56 102 GLU A CA 1
ATOM 802 C C . GLU A 1 102 ? -3.588 -6.572 30.560 1.00 85.56 102 GLU A C 1
ATOM 804 O O . GLU A 1 102 ? -3.677 -7.110 29.464 1.00 85.56 102 GLU A O 1
ATOM 809 N N . LEU A 1 103 ? -4.637 -6.252 31.313 1.00 89.00 103 LEU A N 1
ATOM 810 C CA . LEU A 1 103 ? -6.028 -6.267 30.878 1.00 89.00 103 LEU A CA 1
ATOM 811 C C . LEU A 1 103 ? -6.702 -5.017 31.427 1.00 89.00 103 LEU A C 1
ATOM 813 O O . LEU A 1 103 ? -6.276 -4.485 32.463 1.00 89.00 103 LEU A O 1
ATOM 817 N N . ALA A 1 104 ? -7.800 -4.627 30.786 1.00 88.12 104 ALA A N 1
ATOM 818 C CA . ALA A 1 104 ? -8.695 -3.596 31.285 1.00 88.12 104 ALA A CA 1
ATOM 819 C C . ALA A 1 104 ? -9.102 -3.872 32.745 1.00 88.12 104 ALA A C 1
ATOM 821 O O . ALA A 1 104 ? -9.155 -5.021 33.202 1.00 88.12 104 ALA A O 1
ATOM 822 N N . SER A 1 105 ? -9.336 -2.809 33.515 1.00 88.12 105 SER A N 1
ATOM 823 C CA . SER A 1 105 ? -9.553 -2.899 34.964 1.00 88.12 105 SER A CA 1
ATOM 824 C C . SER A 1 105 ? -10.748 -3.785 35.333 1.00 88.12 105 SER A C 1
ATOM 826 O O . SER A 1 105 ? -10.654 -4.555 36.293 1.00 88.12 105 SER A O 1
ATOM 828 N N . ASP A 1 106 ? -11.813 -3.734 34.535 1.00 90.56 106 ASP A N 1
ATOM 829 C CA . ASP A 1 106 ? -13.031 -4.525 34.687 1.00 90.56 106 ASP A CA 1
ATOM 830 C C . ASP A 1 106 ? -12.784 -6.023 34.469 1.00 90.56 106 ASP A C 1
ATOM 832 O O . ASP A 1 106 ? -13.146 -6.838 35.320 1.00 90.56 106 ASP A O 1
ATOM 836 N N . LEU A 1 107 ? -12.038 -6.379 33.420 1.00 90.75 107 LEU A N 1
ATOM 837 C CA . LEU A 1 107 ? -11.576 -7.748 33.163 1.00 90.75 107 LEU A CA 1
ATOM 838 C C . LEU A 1 107 ? -10.567 -8.235 34.208 1.00 90.75 107 LEU A C 1
ATOM 840 O O . LEU A 1 107 ? -10.447 -9.434 34.476 1.00 90.75 107 LEU A O 1
ATOM 844 N N . ARG A 1 108 ? -9.786 -7.315 34.787 1.00 85.00 108 ARG A N 1
ATOM 845 C CA . ARG A 1 108 ? -8.710 -7.671 35.710 1.00 85.00 108 ARG A CA 1
ATOM 846 C C . ARG A 1 108 ? -9.220 -7.986 37.112 1.00 85.00 108 ARG A C 1
ATOM 848 O O . ARG A 1 108 ? -8.702 -8.917 37.736 1.00 85.00 108 ARG A O 1
ATOM 855 N N . ILE A 1 109 ? -10.154 -7.176 37.602 1.00 80.81 109 ILE A N 1
ATOM 856 C CA . ILE A 1 109 ? -10.659 -7.199 38.980 1.00 80.81 109 ILE A CA 1
ATOM 857 C C . ILE A 1 109 ? -12.010 -7.936 39.059 1.00 80.81 109 ILE A C 1
ATOM 859 O O . ILE A 1 109 ? -12.401 -8.356 40.144 1.00 80.81 109 ILE A O 1
ATOM 863 N N . GLY A 1 110 ? -12.691 -8.156 37.926 1.00 71.75 110 GLY A N 1
ATOM 864 C CA . GLY A 1 110 ? -14.000 -8.812 37.881 1.00 71.75 110 GLY A CA 1
ATOM 865 C C . GLY A 1 110 ? -15.123 -7.921 38.416 1.00 71.75 110 GLY A C 1
ATOM 866 O O . GLY A 1 110 ? -16.029 -8.418 39.082 1.00 71.75 110 GLY A O 1
ATOM 867 N N . SER A 1 111 ? -15.032 -6.606 38.188 1.00 77.12 111 SER A N 1
ATOM 868 C CA . SER A 1 111 ? -16.082 -5.642 38.543 1.00 77.12 111 SER A CA 1
ATOM 869 C C . SER A 1 111 ? -17.270 -5.725 37.579 1.00 77.12 111 SER A C 1
ATOM 871 O O . SER A 1 111 ? -17.270 -6.536 36.658 1.00 77.12 111 SER A O 1
ATOM 873 N N . GLU A 1 112 ? -18.271 -4.861 37.758 1.00 90.81 112 GLU A N 1
ATOM 874 C CA . GLU A 1 112 ? -19.264 -4.551 36.717 1.00 90.81 112 GLU A CA 1
ATOM 875 C C . GLU A 1 112 ? -18.581 -4.249 35.362 1.00 90.81 112 GLU A C 1
ATOM 877 O O . GLU A 1 112 ? -17.456 -3.723 35.372 1.00 90.81 112 GLU A O 1
ATOM 882 N N . PRO A 1 113 ? -19.231 -4.558 34.218 1.00 92.44 113 PRO A N 1
ATOM 883 C CA . PRO A 1 113 ? -18.703 -4.221 32.899 1.00 92.44 113 PRO A CA 1
ATOM 884 C C . PRO A 1 113 ? -18.442 -2.717 32.782 1.00 92.44 113 PRO A C 1
ATOM 886 O O . PRO A 1 113 ? -19.303 -1.906 33.141 1.00 92.44 113 PRO A O 1
ATOM 889 N N . ALA A 1 114 ? -17.278 -2.334 32.252 1.00 92.62 114 ALA A N 1
ATOM 890 C CA . ALA A 1 114 ? -17.036 -0.945 31.875 1.00 92.62 114 ALA A CA 1
ATOM 891 C C . ALA A 1 114 ? -17.976 -0.520 30.732 1.00 92.62 114 ALA A C 1
ATOM 893 O O . ALA A 1 114 ? -18.572 -1.355 30.056 1.00 92.62 114 ALA A O 1
ATOM 894 N N . ARG A 1 115 ? -18.110 0.787 30.490 1.00 92.31 115 ARG A N 1
ATOM 895 C CA . ARG A 1 115 ? -18.795 1.272 29.284 1.00 92.31 115 ARG A CA 1
ATOM 896 C C . ARG A 1 115 ? -17.956 0.921 28.051 1.00 92.31 115 ARG A C 1
ATOM 898 O O . ARG A 1 115 ? -16.744 1.109 28.089 1.00 92.31 115 ARG A O 1
ATOM 905 N N . GLY A 1 116 ? -18.599 0.437 26.992 1.00 92.06 116 GLY A N 1
ATOM 906 C CA . GLY A 1 116 ? -17.937 0.132 25.725 1.00 92.06 116 GLY A CA 1
ATOM 907 C C . GLY A 1 116 ? -17.452 1.372 24.969 1.00 92.06 116 GLY A C 1
ATOM 908 O O . GLY A 1 116 ? -18.057 2.446 25.048 1.00 92.06 116 GLY A O 1
ATOM 909 N N . ASP A 1 117 ? -16.381 1.185 24.206 1.00 92.69 117 ASP A N 1
ATOM 910 C CA . ASP A 1 117 ? -15.832 2.104 23.219 1.00 92.69 117 ASP A CA 1
ATOM 911 C C . ASP A 1 117 ? -16.320 1.696 21.820 1.00 92.69 117 ASP A C 1
ATOM 913 O O . ASP A 1 117 ? -15.764 0.827 21.142 1.00 92.69 117 ASP A O 1
ATOM 917 N N . LEU A 1 118 ? -17.398 2.342 21.371 1.00 93.31 118 LEU A N 1
ATOM 918 C CA . LEU A 1 118 ? -17.999 2.051 20.071 1.00 93.31 118 LEU A CA 1
ATOM 919 C C . LEU A 1 118 ? -17.072 2.401 18.893 1.00 93.31 118 LEU A C 1
ATOM 921 O O . LEU A 1 118 ? -17.183 1.773 17.841 1.00 93.31 118 LEU A O 1
ATOM 925 N N . VAL A 1 119 ? -16.153 3.363 19.047 1.00 91.94 119 VAL A N 1
ATOM 926 C CA . VAL A 1 119 ? -15.215 3.757 17.982 1.00 91.94 119 VAL A CA 1
ATOM 927 C C . VAL A 1 119 ? -14.202 2.639 17.755 1.00 91.94 119 VAL A C 1
ATOM 929 O O . VAL A 1 119 ? -14.007 2.202 16.617 1.00 91.94 119 VAL A O 1
ATOM 932 N N . LEU A 1 120 ? -13.616 2.108 18.830 1.00 90.19 120 LEU A N 1
ATOM 933 C CA . LEU A 1 120 ? -12.721 0.957 18.738 1.00 90.19 120 LEU A CA 1
ATOM 934 C C . LEU A 1 120 ? -13.444 -0.298 18.251 1.00 90.19 120 LEU A C 1
ATOM 936 O O . LEU A 1 120 ? -12.938 -0.995 17.369 1.00 90.19 120 LEU A O 1
ATOM 940 N N . GLN A 1 121 ? -14.654 -0.563 18.741 1.00 91.88 121 GLN A N 1
ATOM 941 C CA . GLN A 1 121 ? -15.451 -1.691 18.264 1.00 91.88 121 GLN A CA 1
ATOM 942 C C . GLN A 1 121 ? -15.720 -1.621 16.754 1.00 91.88 121 GLN A C 1
ATOM 944 O O . GLN A 1 121 ? -15.546 -2.628 16.055 1.00 91.88 121 GLN A O 1
ATOM 949 N N . ALA A 1 122 ? -16.081 -0.442 16.235 1.00 91.31 122 ALA A N 1
ATOM 950 C CA . ALA A 1 122 ? -16.246 -0.207 14.802 1.00 91.31 122 ALA A CA 1
ATOM 951 C C . ALA A 1 122 ? -14.929 -0.430 14.039 1.00 91.31 122 ALA A C 1
ATOM 953 O O . ALA A 1 122 ? -14.905 -1.135 13.025 1.00 91.31 122 ALA A O 1
ATOM 954 N N . ALA A 1 123 ? -13.806 0.073 14.564 1.00 88.12 123 ALA A N 1
ATOM 955 C CA . ALA A 1 123 ? -12.478 -0.137 13.984 1.00 88.12 123 ALA A CA 1
ATOM 956 C C . ALA A 1 123 ? -12.058 -1.623 13.948 1.00 88.12 123 ALA A C 1
ATOM 958 O O . ALA A 1 123 ? -11.265 -2.037 13.098 1.00 88.12 123 ALA A O 1
ATOM 959 N N . ARG A 1 124 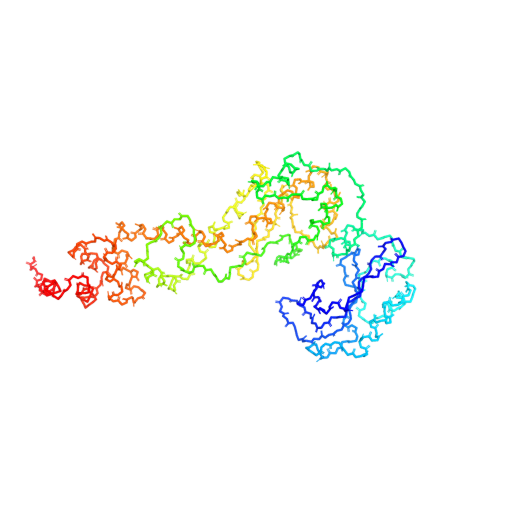? -12.617 -2.461 14.834 1.00 85.12 124 ARG A N 1
ATOM 960 C CA . ARG A 1 124 ? -12.455 -3.931 14.846 1.00 85.12 124 ARG A CA 1
ATOM 961 C C . ARG A 1 124 ? -13.524 -4.680 14.047 1.00 85.12 124 ARG A C 1
ATOM 963 O O . ARG A 1 124 ? -13.544 -5.912 14.030 1.00 85.12 124 ARG A O 1
ATOM 970 N N . GLY A 1 125 ? -14.372 -3.952 13.326 1.00 85.50 125 GLY A N 1
ATOM 971 C CA . GLY A 1 125 ? -15.367 -4.503 12.415 1.00 85.50 125 GLY A CA 1
ATOM 972 C C . GLY A 1 125 ? -16.608 -5.057 13.109 1.00 85.50 125 GLY A C 1
ATOM 973 O O . GLY A 1 125 ? -17.311 -5.871 12.499 1.00 85.50 125 GLY A O 1
ATOM 974 N N . ARG A 1 126 ? -16.875 -4.673 14.367 1.00 89.19 126 ARG A N 1
ATOM 975 C CA . ARG A 1 126 ? -18.196 -4.885 14.971 1.00 89.19 126 ARG A CA 1
ATOM 976 C C . ARG A 1 126 ? -19.193 -3.949 14.296 1.00 89.19 126 ARG A C 1
ATOM 978 O O . ARG A 1 126 ? -18.868 -2.814 13.966 1.00 89.19 126 ARG A O 1
ATOM 985 N N . ASP A 1 127 ? -20.394 -4.467 14.087 1.00 87.94 127 ASP A N 1
ATOM 986 C CA . ASP A 1 127 ? -21.513 -3.677 13.593 1.00 87.94 127 ASP A CA 1
ATOM 987 C C . ASP A 1 127 ? -22.099 -2.909 14.780 1.00 87.94 127 ASP A C 1
ATOM 989 O O . ASP A 1 127 ? -22.686 -3.509 15.684 1.00 87.94 127 ASP A O 1
ATOM 993 N N . VAL A 1 128 ? -21.815 -1.610 14.836 1.00 90.00 128 VAL A N 1
ATOM 994 C CA . VAL A 1 128 ? -22.211 -0.718 15.927 1.00 90.00 128 VAL A CA 1
ATOM 995 C C . VAL A 1 128 ? -22.711 0.599 15.356 1.00 90.00 128 VAL A C 1
ATOM 997 O O . VAL A 1 128 ? -22.199 1.100 14.356 1.00 90.00 128 VAL A O 1
ATOM 1000 N N . THR A 1 129 ? -23.691 1.193 16.029 1.00 89.12 129 THR A N 1
ATOM 1001 C CA . THR A 1 129 ? -24.192 2.519 15.672 1.00 89.12 129 THR A CA 1
ATOM 1002 C C . THR A 1 129 ? -23.367 3.572 16.397 1.00 89.12 129 THR A C 1
ATOM 1004 O O . THR A 1 129 ? -23.503 3.745 17.608 1.00 89.12 129 THR A O 1
ATOM 1007 N N . LEU A 1 130 ? -22.518 4.285 15.659 1.00 89.62 130 LEU A N 1
ATOM 1008 C CA . LEU A 1 130 ? -21.770 5.411 16.208 1.00 89.62 130 LEU A CA 1
ATOM 1009 C C . LEU A 1 130 ? -22.707 6.580 16.540 1.00 89.62 130 LEU A C 1
ATOM 1011 O O . LEU A 1 130 ? -23.777 6.753 15.944 1.00 89.62 130 LEU A O 1
ATOM 1015 N N . ALA A 1 131 ? -22.305 7.377 17.530 1.00 81.31 131 ALA A N 1
ATOM 1016 C CA . ALA A 1 131 ? -23.052 8.560 17.922 1.00 81.31 131 ALA A CA 1
ATOM 1017 C C . ALA A 1 131 ? -23.174 9.522 16.733 1.00 81.31 131 ALA A C 1
ATOM 1019 O O . ALA A 1 131 ? -22.197 9.799 16.042 1.00 81.31 131 ALA A O 1
ATOM 1020 N N . GLN A 1 132 ? -24.380 10.045 16.520 1.00 86.50 132 GLN A N 1
ATOM 1021 C CA . GLN A 1 132 ? -24.607 11.073 15.510 1.00 86.50 132 GLN A CA 1
ATOM 1022 C C . GLN A 1 132 ? -23.846 12.345 15.902 1.00 86.50 132 GLN A C 1
ATOM 1024 O O . GLN A 1 132 ? -23.854 12.746 17.068 1.00 86.50 132 GLN A O 1
ATOM 1029 N N . GLY A 1 133 ? -23.211 12.982 14.924 1.00 89.62 133 GLY A N 1
ATOM 1030 C CA . GLY A 1 133 ? -22.429 14.200 15.104 1.00 89.62 133 GLY A CA 1
ATOM 1031 C C . GLY A 1 133 ? -22.581 15.138 13.909 1.00 89.62 133 GLY A C 1
ATOM 1032 O O . GLY A 1 133 ? -23.216 14.767 12.919 1.00 89.62 133 GLY A O 1
ATOM 1033 N N . PRO A 1 134 ? -22.039 16.365 13.995 1.00 95.25 134 PRO A N 1
ATOM 1034 C CA . PRO A 1 134 ? -21.946 17.227 12.827 1.00 95.25 134 PRO A CA 1
ATOM 1035 C C . PRO A 1 134 ? -21.048 16.580 11.767 1.00 95.25 134 PRO A C 1
ATOM 1037 O O . PRO A 1 134 ? -20.105 15.860 12.100 1.00 95.25 134 PRO A O 1
ATOM 1040 N N . ASP A 1 135 ? -21.338 16.869 10.500 1.00 96.75 135 ASP A N 1
ATOM 1041 C CA . ASP A 1 135 ? -20.389 16.634 9.415 1.00 96.75 135 ASP A CA 1
ATOM 1042 C C . ASP A 1 135 ? -19.225 17.615 9.586 1.00 96.75 135 ASP A C 1
ATOM 1044 O O . ASP A 1 135 ? -19.440 18.831 9.591 1.00 96.75 135 ASP A O 1
ATOM 1048 N N . ILE A 1 136 ? -18.022 17.089 9.807 1.00 97.19 136 ILE A N 1
ATOM 1049 C CA . ILE A 1 136 ? -16.814 17.888 10.034 1.00 97.19 136 ILE A CA 1
ATOM 1050 C C . ILE A 1 136 ? -15.918 17.963 8.794 1.00 97.19 136 ILE A C 1
ATOM 1052 O O . ILE A 1 136 ? -14.903 18.654 8.828 1.00 97.19 136 ILE A O 1
ATOM 1056 N N . ARG A 1 137 ? -16.276 17.280 7.697 1.00 96.19 137 ARG A N 1
ATOM 1057 C CA . ARG A 1 137 ? -15.503 17.298 6.448 1.00 96.19 137 ARG A CA 1
ATOM 1058 C C . ARG A 1 137 ? -15.453 18.700 5.843 1.00 96.19 137 ARG A C 1
ATOM 1060 O O . ARG A 1 137 ? -16.362 19.513 6.024 1.00 96.19 137 ARG A O 1
ATOM 1067 N N . SER A 1 138 ? -14.404 18.966 5.066 1.00 94.31 138 SER A N 1
ATOM 1068 C CA . SER A 1 138 ? -14.342 20.196 4.277 1.00 94.31 138 SER A CA 1
ATOM 1069 C C . SER A 1 138 ? -15.372 20.172 3.131 1.00 94.31 138 SER A C 1
ATOM 1071 O O . SER A 1 138 ? -15.769 19.088 2.683 1.00 94.31 138 SER A O 1
ATOM 1073 N N . PRO A 1 139 ? -15.802 21.340 2.614 1.00 94.44 139 PRO A N 1
ATOM 1074 C CA . PRO A 1 139 ? -16.687 21.406 1.450 1.00 94.44 139 PRO A CA 1
ATOM 1075 C C . PRO A 1 139 ? -16.164 20.617 0.241 1.00 94.44 139 PRO A C 1
ATOM 1077 O O . PRO A 1 139 ? -16.933 19.923 -0.418 1.00 94.44 139 PRO A O 1
ATOM 1080 N N . GLU A 1 140 ? -14.856 20.667 -0.008 1.00 93.44 140 GLU A N 1
ATOM 1081 C CA . GLU A 1 140 ? -14.196 19.980 -1.119 1.00 93.44 140 GLU A CA 1
ATOM 1082 C C . GLU A 1 140 ? -14.270 18.456 -0.969 1.00 93.44 140 GLU A C 1
ATOM 1084 O O . GLU A 1 140 ? -14.528 17.751 -1.941 1.00 93.44 140 GLU A O 1
ATOM 1089 N N . MET A 1 141 ? -14.109 17.932 0.250 1.00 95.06 141 MET A N 1
ATOM 1090 C CA . MET A 1 141 ? -14.248 16.496 0.523 1.00 95.06 141 MET A CA 1
ATOM 1091 C C . MET A 1 141 ? -15.690 16.015 0.324 1.00 95.06 141 MET A C 1
ATOM 1093 O O . MET A 1 141 ? -15.923 14.914 -0.184 1.00 95.06 141 MET A O 1
ATOM 1097 N N . ILE A 1 142 ? -16.670 16.839 0.707 1.00 94.94 142 ILE A N 1
ATOM 1098 C CA . ILE A 1 142 ? -18.092 16.547 0.491 1.00 94.94 142 ILE A CA 1
ATOM 1099 C C . ILE A 1 142 ? -18.399 16.515 -1.010 1.00 94.94 142 ILE A C 1
ATOM 1101 O O . ILE A 1 142 ? -19.081 15.601 -1.473 1.00 94.94 142 ILE A O 1
ATOM 1105 N N . GLU A 1 143 ? -17.890 17.480 -1.776 1.00 93.00 143 GLU A N 1
ATOM 1106 C CA . GLU A 1 143 ? -18.058 17.523 -3.230 1.00 93.00 143 GLU A CA 1
ATOM 1107 C C . GLU A 1 143 ? -17.406 16.312 -3.909 1.00 93.00 143 GLU A C 1
ATOM 1109 O O . GLU A 1 143 ? -18.064 15.618 -4.683 1.00 93.00 143 GLU A O 1
ATOM 1114 N N . ALA A 1 144 ? -16.158 16.002 -3.552 1.00 92.94 144 ALA A N 1
ATOM 1115 C CA . ALA A 1 144 ? -15.407 14.865 -4.076 1.00 92.94 144 ALA A CA 1
ATOM 1116 C C . ALA A 1 144 ? -16.130 13.534 -3.881 1.00 92.94 144 ALA A C 1
ATOM 1118 O O . ALA A 1 144 ? -16.280 12.762 -4.821 1.00 92.94 144 ALA A O 1
ATOM 1119 N N . THR A 1 145 ? -16.666 13.310 -2.679 1.00 91.50 145 THR A N 1
ATOM 1120 C CA . THR A 1 145 ? -17.395 12.080 -2.332 1.00 91.50 145 THR A CA 1
ATOM 1121 C C . THR A 1 145 ? -18.624 11.851 -3.215 1.00 91.50 145 THR A C 1
ATOM 1123 O O . THR A 1 145 ? -19.053 10.715 -3.392 1.00 91.50 145 THR A O 1
ATOM 1126 N N . ASN A 1 146 ? -19.200 12.922 -3.764 1.00 89.00 146 ASN A N 1
ATOM 1127 C CA . ASN A 1 146 ? -20.371 12.866 -4.635 1.00 89.00 146 ASN A CA 1
ATOM 1128 C C . ASN A 1 146 ? -20.019 13.022 -6.125 1.00 89.00 146 ASN A C 1
ATOM 1130 O O . ASN A 1 146 ? -20.926 13.093 -6.956 1.00 89.00 146 ASN A O 1
ATOM 1134 N N . SER A 1 147 ? -18.732 13.106 -6.467 1.00 90.25 147 SER A N 1
ATOM 1135 C CA . SER A 1 147 ? 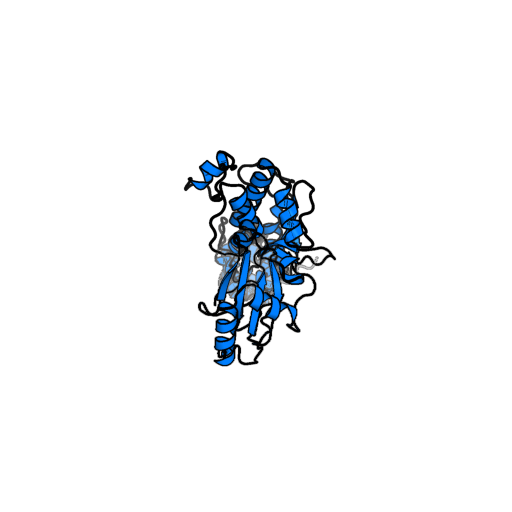-18.259 13.331 -7.828 1.00 90.25 147 SER A CA 1
ATOM 1136 C C . SER A 1 147 ? -17.836 12.027 -8.497 1.00 90.25 147 SER A C 1
ATOM 1138 O O . SER A 1 147 ? -17.117 11.222 -7.919 1.00 90.25 147 SER A O 1
ATOM 1140 N N . GLU A 1 148 ? -18.230 11.843 -9.758 1.00 89.44 148 GLU A N 1
ATOM 1141 C CA . GLU A 1 148 ? -17.748 10.732 -10.592 1.00 89.44 148 GLU A CA 1
ATOM 1142 C C . GLU A 1 148 ? -16.379 11.024 -11.231 1.00 89.44 148 GLU A C 1
ATOM 1144 O O . GLU A 1 148 ? -15.759 10.128 -11.798 1.00 89.44 148 GLU A O 1
ATOM 1149 N N . THR A 1 149 ? -15.905 12.274 -11.179 1.00 88.62 149 THR A N 1
ATOM 1150 C CA . THR A 1 149 ? -14.669 12.700 -11.859 1.00 88.62 149 THR A CA 1
ATOM 1151 C C . THR A 1 149 ? -13.470 12.821 -10.927 1.00 88.62 149 THR A C 1
ATOM 1153 O O . THR A 1 149 ? -12.350 12.988 -11.403 1.00 88.62 149 THR A O 1
ATOM 1156 N N . VAL A 1 150 ? -13.691 12.801 -9.612 1.00 89.81 150 VAL A N 1
ATOM 1157 C CA . VAL A 1 150 ? -12.625 12.855 -8.608 1.00 89.81 150 VAL A CA 1
ATOM 1158 C C . VAL A 1 150 ? -12.349 11.425 -8.136 1.00 89.81 150 VAL A C 1
ATOM 1160 O O . VAL A 1 150 ? -13.289 10.746 -7.734 1.00 89.81 150 VAL A O 1
ATOM 1163 N N . PRO A 1 151 ? -11.093 10.942 -8.157 1.00 90.25 151 PRO A N 1
ATOM 1164 C CA . PRO A 1 151 ? -10.782 9.550 -7.810 1.00 90.25 151 PRO A CA 1
ATOM 1165 C C . PRO A 1 151 ? -10.830 9.264 -6.296 1.00 90.25 151 PRO A C 1
ATOM 1167 O O . PRO A 1 151 ? -10.621 8.130 -5.873 1.00 90.25 151 PRO A O 1
ATOM 1170 N N . TYR A 1 152 ? -11.110 10.280 -5.477 1.00 93.62 152 TYR A N 1
ATOM 1171 C CA . TYR A 1 152 ? -11.085 10.222 -4.019 1.00 93.62 152 TYR A CA 1
ATOM 1172 C C . TYR A 1 152 ? -12.493 10.316 -3.432 1.00 93.62 152 TYR A C 1
ATOM 1174 O O . TYR A 1 152 ? -13.289 11.165 -3.834 1.00 93.62 152 TYR A O 1
ATOM 1182 N N . ALA A 1 153 ? -12.769 9.491 -2.423 1.00 93.06 153 ALA A N 1
ATOM 1183 C CA . ALA A 1 153 ? -14.019 9.513 -1.674 1.00 93.06 153 ALA A CA 1
ATOM 1184 C C . ALA A 1 153 ? -13.748 9.611 -0.171 1.00 93.06 153 ALA A C 1
ATOM 1186 O O . ALA A 1 153 ? -12.868 8.931 0.358 1.00 93.06 153 ALA A O 1
ATOM 1187 N N . PHE A 1 154 ? -14.560 10.415 0.517 1.00 95.88 154 PHE A N 1
ATOM 1188 C CA . PHE A 1 154 ? -14.442 10.676 1.949 1.00 95.88 154 PHE A CA 1
ATOM 1189 C C . PHE A 1 154 ? -15.781 10.408 2.656 1.00 95.88 154 PHE A C 1
ATOM 1191 O O . PHE A 1 154 ? -16.461 11.349 3.078 1.00 95.88 154 PHE A O 1
ATOM 1198 N N . PRO A 1 155 ? -16.242 9.145 2.726 1.00 94.12 155 PRO A N 1
ATOM 1199 C CA . PRO A 1 155 ? -17.595 8.823 3.177 1.00 94.12 155 PRO A CA 1
ATOM 1200 C C . PRO A 1 155 ? -17.829 9.072 4.673 1.00 94.12 155 PRO A C 1
ATOM 1202 O O . PRO A 1 155 ? -18.970 9.303 5.069 1.00 94.12 155 PRO A O 1
ATOM 1205 N N . GLU A 1 156 ? -16.783 9.045 5.500 1.00 95.44 156 GLU A N 1
ATOM 1206 C CA . GLU A 1 156 ? -16.884 9.282 6.939 1.00 95.44 156 GLU A CA 1
ATOM 1207 C C . GLU A 1 156 ? -17.073 10.774 7.248 1.00 95.44 156 GLU A C 1
ATOM 1209 O O . GLU A 1 156 ? -16.180 11.588 7.015 1.00 95.44 156 GLU A O 1
ATOM 1214 N N . ALA A 1 157 ? -18.244 11.138 7.777 1.00 95.31 157 ALA A N 1
ATOM 1215 C CA . ALA A 1 157 ? -18.652 12.532 7.951 1.00 95.31 157 ALA A CA 1
ATOM 1216 C C . ALA A 1 157 ? -18.378 13.058 9.362 1.00 95.31 157 ALA A C 1
ATOM 1218 O O . ALA A 1 157 ? -18.005 14.214 9.552 1.00 95.31 157 ALA A O 1
ATOM 1219 N N . THR A 1 158 ? -18.581 12.214 10.368 1.00 96.88 158 THR A N 1
ATOM 1220 C CA . THR A 1 158 ? -18.486 12.600 11.777 1.00 96.88 158 THR A CA 1
ATOM 1221 C C . THR A 1 158 ? -17.124 12.258 12.374 1.00 96.88 158 THR A C 1
ATOM 1223 O O . THR A 1 158 ? -16.424 11.355 11.913 1.00 96.88 158 THR A O 1
ATOM 1226 N N . ARG A 1 159 ? -16.772 12.923 13.483 1.00 96.81 159 ARG A N 1
ATOM 1227 C CA . ARG A 1 159 ? -15.540 12.645 14.242 1.00 96.81 159 ARG A CA 1
ATOM 1228 C C . ARG A 1 159 ? -15.375 11.159 14.577 1.00 96.81 159 ARG A C 1
ATOM 1230 O O . ARG A 1 159 ? -14.309 10.593 14.360 1.00 96.81 159 ARG A O 1
ATOM 1237 N N . SER A 1 160 ? -16.430 10.525 15.088 1.00 95.81 160 SER A N 1
ATOM 1238 C CA . SER A 1 160 ? -16.394 9.112 15.481 1.00 95.81 160 SER A CA 1
ATOM 1239 C C . SER A 1 160 ? -16.195 8.176 14.288 1.00 95.81 160 SER A C 1
ATOM 1241 O O . SER A 1 160 ? -15.447 7.209 14.407 1.00 95.81 160 SER A O 1
ATOM 1243 N N . GLU A 1 161 ? -16.829 8.457 13.146 1.00 95.69 161 GLU A N 1
ATOM 1244 C CA . GLU A 1 161 ? -16.653 7.669 11.918 1.00 95.69 161 GLU A CA 1
ATOM 1245 C C . GLU A 1 161 ? -15.227 7.797 11.380 1.00 95.69 161 GLU A C 1
ATOM 1247 O O . GLU A 1 161 ? -14.581 6.785 11.101 1.00 95.69 161 GLU A O 1
ATOM 1252 N N . ILE A 1 162 ? -14.705 9.026 11.317 1.00 97.56 162 ILE A N 1
ATOM 1253 C CA . ILE A 1 162 ? -13.341 9.301 10.857 1.00 97.56 162 ILE A CA 1
ATOM 1254 C C . ILE A 1 162 ? -12.316 8.594 11.752 1.00 97.56 162 ILE A C 1
ATOM 1256 O O . ILE A 1 162 ? -11.438 7.886 11.256 1.00 97.56 162 ILE A O 1
ATOM 1260 N N . MET A 1 163 ? -12.445 8.717 13.077 1.00 97.19 163 MET A N 1
ATOM 1261 C CA . MET A 1 163 ? -11.559 8.022 14.015 1.00 97.19 163 MET A CA 1
ATOM 1262 C C . MET A 1 163 ? -11.632 6.501 13.849 1.00 97.19 163 MET A C 1
ATOM 1264 O O . MET A 1 163 ? -10.594 5.842 13.814 1.00 97.19 163 MET A O 1
ATOM 1268 N N . ALA A 1 164 ? -12.833 5.932 13.696 1.00 94.94 164 ALA A N 1
ATOM 1269 C CA . ALA A 1 164 ? -12.998 4.496 13.486 1.00 94.94 164 ALA A CA 1
ATOM 1270 C C . ALA A 1 164 ? -12.319 4.026 12.186 1.00 94.94 164 ALA A C 1
ATOM 1272 O O . ALA A 1 164 ? -11.665 2.979 12.170 1.00 94.94 164 ALA A O 1
ATOM 1273 N N . ARG A 1 165 ? -12.423 4.809 11.103 1.00 95.19 165 ARG A N 1
ATOM 1274 C CA . ARG A 1 165 ? -11.760 4.533 9.819 1.00 95.19 165 ARG A CA 1
ATOM 1275 C C . ARG A 1 165 ? -10.239 4.565 9.935 1.00 95.19 165 ARG A C 1
ATOM 1277 O O . ARG A 1 165 ? -9.580 3.660 9.419 1.00 95.19 165 ARG A O 1
ATOM 1284 N N . LEU A 1 166 ? -9.697 5.563 10.629 1.00 96.94 166 LEU A N 1
ATOM 1285 C CA . LEU A 1 166 ? -8.261 5.720 10.862 1.00 96.94 166 LEU A CA 1
ATOM 1286 C C . LEU A 1 166 ? -7.697 4.598 11.746 1.00 96.94 166 LEU A C 1
ATOM 1288 O O . LEU A 1 166 ? -6.716 3.956 11.383 1.00 96.94 166 LEU A O 1
ATOM 1292 N N . LEU A 1 167 ? -8.371 4.259 12.848 1.00 93.31 167 LEU A N 1
ATOM 1293 C CA . LEU A 1 167 ? -7.983 3.157 13.743 1.00 93.31 167 LEU A CA 1
ATOM 1294 C C . LEU A 1 167 ? -8.035 1.773 13.076 1.00 93.31 167 LEU A C 1
ATOM 1296 O O . LEU A 1 167 ? -7.353 0.835 13.509 1.00 93.31 167 LEU A O 1
ATOM 1300 N N . LYS A 1 168 ? -8.853 1.632 12.028 1.00 91.38 168 LYS A N 1
ATOM 1301 C CA . LYS A 1 168 ? -8.951 0.421 11.206 1.00 91.38 168 LYS A CA 1
ATOM 1302 C C . LYS A 1 168 ? -7.830 0.311 10.167 1.00 91.38 168 LYS A C 1
ATOM 1304 O O . LYS A 1 168 ? -7.607 -0.787 9.654 1.00 91.38 168 LYS A O 1
ATOM 1309 N N . HIS A 1 169 ? -7.146 1.410 9.846 1.00 93.44 169 HIS A N 1
ATOM 1310 C CA . HIS A 1 169 ? -6.103 1.432 8.826 1.00 93.44 169 HIS A CA 1
ATOM 1311 C C . HIS A 1 169 ? -4.992 0.411 9.124 1.00 93.44 169 HIS A C 1
ATOM 1313 O O . HIS A 1 169 ? -4.679 0.088 10.277 1.00 93.44 169 HIS A O 1
ATOM 1319 N N . ALA A 1 170 ? -4.387 -0.124 8.063 1.00 90.19 170 ALA A N 1
ATOM 1320 C CA . ALA A 1 170 ? -3.296 -1.075 8.189 1.00 90.19 170 ALA A CA 1
ATOM 1321 C C . ALA A 1 170 ? -2.091 -0.448 8.915 1.00 90.19 170 ALA A C 1
ATOM 1323 O O . ALA A 1 170 ? -1.752 0.722 8.738 1.00 90.19 170 ALA A O 1
ATOM 1324 N N . SER A 1 171 ? -1.420 -1.248 9.743 1.00 89.44 171 SER A N 1
ATOM 1325 C CA . SER A 1 171 ? -0.186 -0.839 10.415 1.00 89.44 171 SER A CA 1
ATOM 1326 C C . SER A 1 171 ? 0.884 -1.911 10.306 1.00 89.44 171 SER A C 1
ATOM 1328 O O . SER A 1 171 ? 0.579 -3.110 10.283 1.00 89.44 171 SER A O 1
ATOM 1330 N N . HIS A 1 172 ? 2.144 -1.487 10.305 1.00 89.06 172 HIS A N 1
ATOM 1331 C CA . HIS A 1 172 ? 3.301 -2.371 10.243 1.00 89.06 172 HIS A CA 1
ATOM 1332 C C . HIS A 1 172 ? 4.228 -2.143 11.452 1.00 89.06 172 HIS A C 1
ATOM 1334 O O . HIS A 1 172 ? 4.430 -0.993 11.848 1.00 89.06 172 HIS A O 1
ATOM 1340 N N . PRO A 1 173 ? 4.782 -3.207 12.072 1.00 85.44 173 PRO A N 1
ATOM 1341 C CA . PRO A 1 173 ? 5.838 -3.062 13.073 1.00 85.44 173 PRO A CA 1
ATOM 1342 C C . PRO A 1 173 ? 7.075 -2.397 12.468 1.00 85.44 173 PRO A C 1
ATOM 1344 O O . PRO A 1 173 ? 7.520 -2.787 11.389 1.00 85.44 173 PRO A O 1
ATOM 1347 N N . THR A 1 174 ? 7.664 -1.442 13.168 1.00 84.31 174 THR A N 1
ATOM 1348 C CA . THR A 1 174 ? 8.911 -0.799 12.743 1.00 84.31 174 THR A CA 1
ATOM 1349 C C . THR A 1 174 ? 10.120 -1.490 13.380 1.00 84.31 174 THR A C 1
ATOM 1351 O O . THR A 1 174 ? 10.031 -2.023 14.483 1.00 84.31 174 THR A O 1
ATOM 1354 N N . ASN A 1 175 ? 11.246 -1.571 12.655 1.00 69.25 175 ASN A N 1
ATOM 1355 C CA . ASN A 1 175 ? 12.427 -2.343 13.086 1.00 69.25 175 ASN A CA 1
ATOM 1356 C C . ASN A 1 175 ? 13.257 -1.651 14.177 1.00 69.25 175 ASN A C 1
ATOM 1358 O O . ASN A 1 175 ? 14.059 -2.293 14.860 1.00 69.25 175 ASN A O 1
ATOM 1362 N N . MET A 1 176 ? 13.100 -0.338 14.333 1.00 56.84 176 MET A N 1
ATOM 1363 C CA . MET A 1 176 ? 13.688 0.388 15.454 1.00 56.84 176 MET A CA 1
ATOM 1364 C C . MET A 1 176 ? 12.894 0.053 16.725 1.00 56.84 176 MET A C 1
ATOM 1366 O O . MET A 1 176 ? 11.777 -0.430 16.627 1.00 56.84 176 MET A O 1
ATOM 1370 N N . GLN A 1 177 ? 13.445 0.269 17.920 1.00 54.12 177 GLN A N 1
ATOM 1371 C CA . GLN A 1 177 ? 12.858 -0.071 19.238 1.00 54.12 177 GLN A CA 1
ATOM 1372 C C . GLN A 1 177 ? 11.501 0.605 19.568 1.00 54.12 17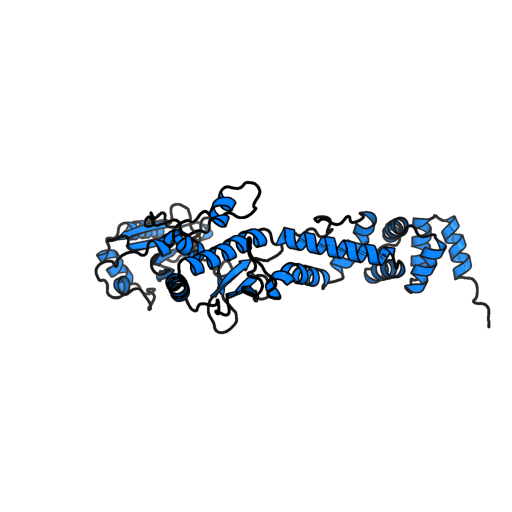7 GLN A C 1
ATOM 1374 O O . GLN A 1 177 ? 11.125 0.744 20.729 1.00 54.12 177 GLN A O 1
ATOM 1379 N N . PHE A 1 178 ? 10.768 1.045 18.557 1.00 59.97 178 PHE A N 1
ATOM 1380 C CA . PHE A 1 178 ? 9.612 1.898 18.600 1.00 59.97 178 PHE A CA 1
ATOM 1381 C C . PHE A 1 178 ? 8.514 1.257 17.763 1.00 59.97 178 PHE A C 1
ATOM 1383 O O . PHE A 1 178 ? 8.685 1.065 16.569 1.00 59.97 178 PHE A O 1
ATOM 1390 N N . GLY A 1 179 ? 7.417 0.915 18.430 1.00 75.50 179 GLY A N 1
ATOM 1391 C CA . GLY A 1 179 ? 6.057 0.952 17.907 1.00 75.50 179 GLY A CA 1
ATOM 1392 C C . GLY A 1 179 ? 5.682 0.289 16.577 1.00 75.50 179 GLY A C 1
ATOM 1393 O O . GLY A 1 179 ? 6.334 -0.595 16.021 1.00 75.50 179 GLY A O 1
ATOM 1394 N N . ARG A 1 180 ? 4.498 0.693 16.127 1.00 88.12 180 ARG A N 1
ATOM 1395 C CA . ARG A 1 180 ? 3.855 0.383 14.856 1.00 88.12 180 ARG A CA 1
ATOM 1396 C C . ARG A 1 180 ? 3.502 1.711 14.196 1.00 88.12 180 ARG A C 1
ATOM 1398 O O . ARG A 1 180 ? 3.092 2.640 14.888 1.00 88.12 180 ARG A O 1
ATOM 1405 N N . ALA A 1 181 ? 3.605 1.776 12.879 1.00 92.94 181 ALA A N 1
ATOM 1406 C CA . ALA A 1 181 ? 3.200 2.938 12.091 1.00 92.94 181 ALA A CA 1
ATOM 1407 C C . ALA A 1 181 ? 2.086 2.561 11.113 1.00 92.94 181 ALA A C 1
ATOM 1409 O O . ALA A 1 181 ? 1.922 1.379 10.785 1.00 92.94 181 ALA A O 1
ATOM 1410 N N . LEU A 1 182 ? 1.338 3.560 10.641 1.00 95.44 182 LEU A N 1
ATOM 1411 C CA . LEU A 1 182 ? 0.428 3.392 9.508 1.00 95.44 182 LEU A CA 1
ATOM 1412 C C . LEU A 1 182 ? 1.241 2.983 8.279 1.00 95.44 182 LEU A C 1
ATOM 1414 O O . LEU A 1 182 ? 2.336 3.506 8.061 1.00 95.44 182 LEU A O 1
ATOM 1418 N N . ALA A 1 183 ? 0.738 2.009 7.521 1.00 95.31 183 ALA A N 1
ATOM 1419 C CA . ALA A 1 183 ? 1.524 1.377 6.473 1.00 95.31 183 ALA A CA 1
ATOM 1420 C C . ALA A 1 183 ? 0.693 0.912 5.277 1.00 95.31 183 ALA A C 1
ATOM 1422 O O . ALA A 1 183 ? -0.398 0.369 5.453 1.00 95.31 183 ALA A O 1
ATOM 1423 N N . TRP A 1 184 ? 1.297 0.999 4.094 1.00 96.06 184 TRP A N 1
ATOM 1424 C CA . TRP A 1 184 ? 0.782 0.486 2.827 1.00 96.06 184 TRP A CA 1
ATOM 1425 C C . TRP A 1 184 ? 1.655 -0.666 2.339 1.00 96.06 184 TRP A C 1
ATOM 1427 O O . TRP A 1 184 ? 2.887 -0.623 2.409 1.00 96.06 184 TRP A O 1
ATOM 1437 N N . ASN A 1 185 ? 1.011 -1.733 1.866 1.00 93.06 185 ASN A N 1
ATOM 1438 C CA . ASN A 1 185 ? 1.709 -2.860 1.260 1.00 93.06 185 ASN A CA 1
ATOM 1439 C C . ASN A 1 185 ? 2.040 -2.512 -0.192 1.00 93.06 185 ASN A C 1
ATOM 1441 O O . ASN A 1 185 ? 1.155 -2.522 -1.039 1.00 93.06 185 ASN A O 1
ATOM 1445 N N . ILE A 1 186 ? 3.315 -2.263 -0.462 1.00 93.94 186 ILE A N 1
ATOM 1446 C CA . ILE A 1 186 ? 3.820 -1.849 -1.779 1.00 93.94 186 ILE A CA 1
ATOM 1447 C C . ILE A 1 186 ? 4.545 -2.989 -2.505 1.00 93.94 186 ILE A C 1
ATOM 1449 O O . ILE A 1 186 ? 5.360 -2.763 -3.393 1.00 93.94 186 ILE A O 1
ATOM 1453 N N . LYS A 1 187 ? 4.311 -4.241 -2.096 1.00 91.25 187 LYS A N 1
ATOM 1454 C CA . LYS A 1 187 ? 4.927 -5.398 -2.754 1.00 91.25 187 LYS A CA 1
ATOM 1455 C C . LYS A 1 187 ? 4.385 -5.564 -4.162 1.00 91.25 187 LYS A C 1
ATOM 1457 O O . LYS A 1 187 ? 3.174 -5.602 -4.370 1.00 91.25 187 LYS A O 1
ATOM 1462 N N . ILE A 1 188 ? 5.310 -5.767 -5.088 1.00 89.94 188 ILE A N 1
ATOM 1463 C CA . ILE A 1 188 ? 5.016 -6.021 -6.489 1.00 89.94 188 ILE A CA 1
ATOM 1464 C C . ILE A 1 188 ? 5.056 -7.527 -6.744 1.00 89.94 188 ILE A C 1
ATOM 1466 O O . ILE A 1 188 ? 6.014 -8.217 -6.385 1.00 89.94 188 ILE A O 1
ATOM 1470 N N . HIS A 1 189 ? 3.989 -8.031 -7.353 1.00 86.12 189 HIS A N 1
ATOM 1471 C CA . HIS A 1 189 ? 3.846 -9.411 -7.801 1.00 86.12 189 HIS A CA 1
ATOM 1472 C C . HIS A 1 189 ? 3.300 -9.398 -9.230 1.00 86.12 189 HIS A C 1
ATOM 1474 O O . HIS A 1 189 ? 2.470 -8.547 -9.550 1.00 86.12 189 HIS A O 1
ATOM 1480 N N . ASP A 1 190 ? 3.753 -10.341 -10.058 1.00 88.31 190 ASP A N 1
ATOM 1481 C CA . ASP A 1 190 ? 3.244 -10.573 -11.417 1.00 88.31 190 ASP A CA 1
ATOM 1482 C C . ASP A 1 190 ? 3.192 -9.306 -12.299 1.00 88.31 190 ASP A C 1
ATOM 1484 O O . ASP A 1 190 ? 2.183 -9.051 -12.955 1.00 88.31 190 ASP A O 1
ATOM 1488 N N . TYR A 1 191 ? 4.254 -8.494 -12.278 1.00 92.50 191 TYR A N 1
ATOM 1489 C CA . TYR A 1 191 ? 4.358 -7.250 -13.051 1.00 92.50 191 TYR A CA 1
ATOM 1490 C C . TYR A 1 191 ? 4.536 -7.503 -14.558 1.00 92.50 191 TYR A C 1
ATOM 1492 O O . TYR A 1 191 ? 4.847 -8.619 -14.985 1.00 92.50 191 TYR A O 1
ATOM 1500 N N . ASP A 1 192 ? 4.325 -6.475 -15.379 1.00 94.38 192 ASP A N 1
ATOM 1501 C CA . ASP A 1 192 ? 4.537 -6.562 -16.825 1.00 94.38 192 ASP A CA 1
ATOM 1502 C C . ASP A 1 192 ? 6.037 -6.551 -17.158 1.00 94.38 192 ASP A C 1
ATOM 1504 O O . ASP A 1 192 ? 6.651 -5.504 -17.345 1.00 94.38 192 ASP A O 1
ATOM 1508 N N . GLU A 1 193 ? 6.639 -7.736 -17.262 1.00 94.12 193 GLU A N 1
ATOM 1509 C CA . GLU A 1 193 ? 8.055 -7.903 -17.629 1.00 94.12 193 GLU A CA 1
ATOM 1510 C C . GLU A 1 193 ? 8.395 -7.336 -19.014 1.00 94.12 193 GLU A C 1
ATOM 1512 O O . GLU A 1 193 ? 9.554 -7.040 -19.298 1.00 94.12 193 GLU A O 1
ATOM 1517 N N . LEU A 1 194 ? 7.406 -7.170 -19.896 1.00 95.75 194 LEU A N 1
ATOM 1518 C CA . LEU A 1 194 ? 7.609 -6.505 -21.177 1.00 95.75 194 LEU A CA 1
ATOM 1519 C C . LEU A 1 194 ? 7.461 -4.987 -21.073 1.00 95.75 194 LEU A C 1
ATOM 1521 O O . LEU A 1 194 ? 7.736 -4.317 -22.061 1.00 95.75 194 LEU A O 1
ATOM 1525 N N . ALA A 1 195 ? 7.066 -4.429 -19.929 1.00 96.00 195 ALA A N 1
ATOM 1526 C CA . ALA A 1 195 ? 6.969 -2.988 -19.716 1.00 96.00 195 ALA A CA 1
ATOM 1527 C C . ALA A 1 195 ? 6.146 -2.269 -20.812 1.00 96.00 195 ALA A C 1
ATOM 1529 O O . ALA A 1 195 ? 6.495 -1.183 -21.277 1.00 96.00 195 ALA A O 1
ATOM 1530 N N . LYS A 1 196 ? 5.062 -2.907 -21.272 1.00 95.31 196 LYS A N 1
ATOM 1531 C CA . LYS A 1 196 ? 4.125 -2.368 -22.277 1.00 95.31 196 LYS A CA 1
ATOM 1532 C C . LYS A 1 196 ? 2.957 -1.624 -21.638 1.00 95.31 196 LYS A C 1
ATOM 1534 O O . LYS A 1 196 ? 2.243 -0.895 -22.319 1.00 95.31 196 LYS A O 1
ATOM 1539 N N . THR A 1 197 ? 2.747 -1.837 -20.348 1.00 94.06 197 THR A N 1
ATOM 1540 C CA . THR A 1 197 ? 1.714 -1.184 -19.553 1.00 94.06 197 THR A CA 1
ATOM 1541 C C . THR A 1 197 ? 2.217 0.181 -19.086 1.00 94.06 197 THR A C 1
ATOM 1543 O O . THR A 1 197 ? 3.030 0.261 -18.175 1.00 94.06 197 THR A O 1
ATOM 1546 N N . GLY A 1 198 ? 1.756 1.256 -19.725 1.00 92.19 198 GLY A N 1
ATOM 1547 C CA . GLY A 1 198 ? 2.127 2.634 -19.401 1.00 92.19 198 GLY A CA 1
ATOM 1548 C C . GLY A 1 198 ? 1.754 3.600 -20.525 1.00 92.19 198 GLY A C 1
ATOM 1549 O O . GLY A 1 198 ? 1.067 3.221 -21.475 1.00 92.19 198 GLY A O 1
ATOM 1550 N N . GLU A 1 199 ? 2.189 4.852 -20.411 1.00 93.94 199 GLU A N 1
ATOM 1551 C CA . GLU A 1 199 ? 1.864 5.906 -21.384 1.00 93.94 199 GLU A CA 1
ATOM 1552 C C . GLU A 1 199 ? 2.841 5.973 -22.569 1.00 93.94 199 GLU A C 1
ATOM 1554 O O . GLU A 1 199 ? 2.516 6.569 -23.597 1.00 93.94 199 GLU A O 1
ATOM 1559 N N . ASN A 1 200 ? 4.031 5.374 -22.449 1.00 96.44 200 ASN A N 1
ATOM 1560 C CA . ASN A 1 200 ? 5.072 5.465 -23.468 1.00 96.44 200 ASN A CA 1
ATOM 1561 C C . ASN A 1 200 ? 4.962 4.321 -24.478 1.00 96.44 200 ASN A C 1
ATOM 1563 O O . ASN A 1 200 ? 4.814 3.148 -24.120 1.00 96.44 200 ASN A O 1
ATOM 1567 N N . GLU A 1 201 ? 5.093 4.665 -25.758 1.00 94.75 201 GLU A N 1
ATOM 1568 C CA . GLU A 1 201 ? 5.127 3.693 -26.845 1.00 94.75 201 GLU A CA 1
ATOM 1569 C C . GLU A 1 201 ? 6.478 2.966 -26.861 1.00 94.75 201 GLU A C 1
ATOM 1571 O O . GLU A 1 201 ? 7.530 3.593 -26.973 1.00 94.75 201 GLU A O 1
ATOM 1576 N N . VAL A 1 202 ? 6.438 1.637 -26.760 1.00 95.81 202 VAL A N 1
ATOM 1577 C CA . VAL A 1 202 ? 7.616 0.758 -26.800 1.00 95.81 202 VAL A CA 1
ATOM 1578 C C . VAL A 1 202 ? 7.498 -0.224 -27.964 1.00 95.81 202 VAL A C 1
ATOM 1580 O O . VAL A 1 202 ? 6.414 -0.742 -28.251 1.00 95.81 202 VAL A O 1
ATOM 1583 N N . ASP A 1 203 ? 8.603 -0.483 -28.658 1.00 94.69 203 ASP A N 1
ATOM 1584 C CA . ASP A 1 203 ? 8.602 -1.231 -29.916 1.00 94.69 203 ASP A CA 1
ATOM 1585 C C . ASP A 1 203 ? 8.832 -2.731 -29.678 1.00 94.69 203 ASP A C 1
ATOM 1587 O O . ASP A 1 203 ? 9.819 -3.165 -29.079 1.00 94.69 203 ASP A O 1
ATOM 1591 N N . ALA A 1 204 ? 7.915 -3.556 -30.193 1.00 95.50 204 ALA A N 1
ATOM 1592 C CA . ALA A 1 204 ? 7.959 -5.008 -30.054 1.00 95.50 204 ALA A CA 1
ATOM 1593 C C . ALA A 1 204 ? 9.235 -5.641 -30.639 1.00 95.50 204 ALA A C 1
ATOM 1595 O O . ALA A 1 204 ? 9.608 -6.740 -30.227 1.00 95.50 204 ALA A O 1
ATOM 1596 N N . ALA A 1 205 ? 9.925 -4.966 -31.563 1.00 93.38 205 ALA A N 1
ATOM 1597 C CA . ALA A 1 205 ? 11.202 -5.433 -32.090 1.00 93.38 205 ALA A CA 1
ATOM 1598 C C . ALA A 1 205 ? 12.300 -5.524 -31.016 1.00 93.38 205 ALA A C 1
ATOM 1600 O O . ALA A 1 205 ? 13.170 -6.389 -31.117 1.00 93.38 205 ALA A O 1
ATOM 1601 N N . PHE A 1 206 ? 12.234 -4.701 -29.963 1.00 95.94 206 PHE A N 1
ATOM 1602 C CA . PHE A 1 206 ? 13.174 -4.755 -28.842 1.00 95.94 206 PHE A CA 1
ATOM 1603 C C . PHE A 1 206 ? 12.756 -5.717 -27.726 1.00 95.94 206 PHE A C 1
ATOM 1605 O O . PHE A 1 206 ? 13.526 -5.898 -26.787 1.00 95.94 206 PHE A O 1
ATOM 1612 N N . ASP A 1 207 ? 11.593 -6.381 -27.810 1.00 96.62 207 ASP A N 1
ATOM 1613 C CA . ASP A 1 207 ? 11.084 -7.256 -26.736 1.00 96.62 207 ASP A CA 1
ATOM 1614 C C . ASP A 1 207 ? 12.113 -8.313 -26.299 1.00 96.62 207 ASP A C 1
ATOM 1616 O O . ASP A 1 207 ? 12.212 -8.641 -25.116 1.00 96.62 207 ASP A O 1
ATOM 1620 N N . VAL A 1 208 ? 12.867 -8.865 -27.254 1.00 95.19 208 VAL A N 1
ATOM 1621 C CA . VAL A 1 208 ? 13.868 -9.908 -26.995 1.00 95.19 208 VAL A CA 1
ATOM 1622 C C . VAL A 1 208 ? 15.100 -9.362 -26.270 1.00 95.19 208 VAL A C 1
ATOM 1624 O O . VAL A 1 208 ? 15.570 -9.987 -25.321 1.00 95.19 208 VAL A O 1
ATOM 1627 N N . LEU A 1 209 ? 15.571 -8.173 -26.657 1.00 95.31 209 LEU A N 1
ATOM 1628 C CA . LEU A 1 209 ? 16.713 -7.510 -26.031 1.00 95.31 209 LEU A CA 1
ATOM 1629 C C . LEU A 1 209 ? 16.341 -6.978 -24.643 1.00 95.31 209 LEU A C 1
ATOM 1631 O O . LEU A 1 209 ? 17.078 -7.187 -23.685 1.00 95.31 209 LEU A O 1
ATOM 1635 N N . TRP A 1 210 ? 15.150 -6.388 -24.510 1.00 96.12 210 TRP A N 1
ATOM 1636 C CA . TRP A 1 210 ? 14.599 -5.949 -23.230 1.00 96.12 210 TRP A CA 1
ATOM 1637 C C . TRP A 1 210 ? 14.471 -7.102 -22.234 1.00 96.12 210 TRP A C 1
ATOM 1639 O O . TRP A 1 210 ? 14.923 -6.982 -21.101 1.00 96.12 210 TRP A O 1
ATOM 1649 N N . LYS A 1 211 ? 13.920 -8.249 -22.652 1.00 95.19 211 LYS A N 1
ATOM 1650 C CA . LYS A 1 211 ? 13.831 -9.440 -21.791 1.00 95.19 211 LYS A CA 1
ATOM 1651 C C . LYS A 1 211 ? 15.196 -9.948 -21.348 1.00 95.19 211 LYS A C 1
ATOM 1653 O O . LYS A 1 211 ? 15.349 -10.325 -20.190 1.00 95.19 211 LYS A O 1
ATOM 1658 N N . ALA A 1 212 ? 16.167 -9.973 -22.260 1.00 94.06 212 ALA A N 1
ATOM 1659 C CA . ALA A 1 212 ? 17.528 -10.381 -21.940 1.00 94.06 212 ALA A CA 1
ATOM 1660 C C . ALA A 1 212 ? 18.149 -9.434 -20.899 1.00 94.06 212 ALA A C 1
ATOM 1662 O O . ALA A 1 212 ? 18.670 -9.895 -19.883 1.00 94.06 212 ALA A O 1
ATOM 1663 N N . ARG A 1 213 ? 17.976 -8.120 -21.091 1.00 94.06 213 ARG A N 1
ATOM 1664 C CA . ARG A 1 213 ? 18.419 -7.091 -20.149 1.00 94.06 213 ARG A CA 1
ATOM 1665 C C . ARG A 1 213 ? 17.733 -7.211 -18.793 1.00 94.06 213 ARG A C 1
ATOM 1667 O O . ARG A 1 213 ? 18.421 -7.261 -17.786 1.00 94.06 213 ARG A O 1
ATOM 1674 N N . LEU A 1 214 ? 16.408 -7.334 -18.747 1.00 93.62 214 LEU A N 1
ATOM 1675 C CA . LEU A 1 214 ? 15.653 -7.499 -17.501 1.00 93.62 214 LEU A CA 1
ATOM 1676 C C . LEU A 1 214 ? 16.090 -8.744 -16.713 1.00 93.62 214 LEU A C 1
ATOM 1678 O O . LEU A 1 214 ? 16.145 -8.714 -15.488 1.00 93.62 214 LEU A O 1
ATOM 1682 N N . ALA A 1 215 ? 16.408 -9.840 -17.407 1.00 91.81 215 ALA A N 1
ATOM 1683 C CA . ALA A 1 215 ? 16.878 -11.067 -16.772 1.00 91.81 215 ALA A CA 1
ATOM 1684 C C . ALA A 1 215 ? 18.329 -10.969 -16.262 1.00 91.81 215 ALA A C 1
ATOM 1686 O O . ALA A 1 215 ? 18.680 -11.652 -15.297 1.00 91.81 215 ALA A O 1
ATOM 1687 N N . GLY A 1 216 ? 19.172 -10.168 -16.920 1.00 90.00 216 GLY A N 1
ATOM 1688 C CA . GLY A 1 216 ? 20.595 -10.037 -16.601 1.00 90.00 216 GLY A CA 1
ATOM 1689 C C . GLY A 1 216 ? 20.959 -8.843 -15.712 1.00 90.00 216 GLY A C 1
ATOM 1690 O O . GLY A 1 216 ? 21.979 -8.891 -15.027 1.00 90.00 216 GLY A O 1
ATOM 1691 N N . ASP A 1 217 ? 20.143 -7.791 -15.695 1.00 89.12 217 ASP A N 1
ATOM 1692 C CA . ASP A 1 217 ? 20.327 -6.578 -14.897 1.00 89.12 217 ASP A CA 1
ATOM 1693 C C . ASP A 1 217 ? 19.426 -6.622 -13.656 1.00 89.12 217 ASP A C 1
ATOM 1695 O O . ASP A 1 217 ? 18.252 -6.242 -13.673 1.00 89.12 217 ASP A O 1
ATOM 1699 N N . GLY A 1 218 ? 20.001 -7.108 -12.554 1.00 83.12 218 GLY A N 1
ATOM 1700 C CA . GLY A 1 218 ? 19.305 -7.217 -11.274 1.00 83.12 218 GLY A CA 1
ATOM 1701 C C . GLY A 1 218 ? 18.914 -5.873 -10.651 1.00 83.12 218 GLY A C 1
ATOM 1702 O O . GLY A 1 218 ? 18.103 -5.871 -9.722 1.00 83.12 218 GLY A O 1
ATOM 1703 N N . ASP A 1 219 ? 19.451 -4.752 -11.144 1.00 90.00 219 ASP A N 1
ATOM 1704 C CA . ASP A 1 219 ? 19.200 -3.425 -10.587 1.00 90.00 219 ASP A CA 1
ATOM 1705 C C . ASP A 1 219 ? 17.973 -2.753 -11.216 1.00 90.00 219 ASP A C 1
ATOM 1707 O O . ASP A 1 219 ? 17.313 -1.970 -10.532 1.00 90.00 219 ASP A O 1
ATOM 1711 N N . LEU A 1 220 ? 17.581 -3.113 -12.449 1.00 90.38 220 LEU A N 1
ATOM 1712 C CA . LEU A 1 220 ? 16.427 -2.515 -13.146 1.00 90.38 220 LEU A CA 1
ATOM 1713 C C . LEU A 1 220 ? 15.144 -2.541 -12.311 1.00 90.38 220 LEU A C 1
ATOM 1715 O O . LEU A 1 220 ? 14.449 -1.531 -12.191 1.00 90.38 220 LEU A O 1
ATOM 1719 N N . PHE A 1 221 ? 14.854 -3.688 -11.695 1.00 90.69 221 PHE A N 1
ATOM 1720 C CA . PHE A 1 221 ? 13.688 -3.841 -10.829 1.00 90.69 221 PHE A CA 1
ATOM 1721 C C . PHE A 1 221 ? 13.726 -2.865 -9.642 1.00 90.69 221 PHE A C 1
ATOM 1723 O O . PHE A 1 221 ? 12.719 -2.237 -9.298 1.00 90.69 221 PHE A O 1
ATOM 1730 N N . TRP A 1 222 ? 14.891 -2.726 -9.004 1.00 89.31 222 TRP A N 1
ATOM 1731 C CA . TRP A 1 222 ? 15.059 -1.866 -7.835 1.00 89.31 222 TRP A CA 1
ATOM 1732 C C . TRP A 1 222 ? 15.049 -0.388 -8.209 1.00 89.31 222 TRP A C 1
ATOM 1734 O O . TRP A 1 222 ? 14.485 0.410 -7.464 1.00 89.31 222 TRP A O 1
ATOM 1744 N N . SER A 1 223 ? 15.601 -0.025 -9.367 1.00 89.94 223 SER A N 1
ATOM 1745 C CA . SER A 1 223 ? 15.534 1.335 -9.900 1.00 89.94 223 SER A CA 1
ATOM 1746 C C . SER A 1 223 ? 14.093 1.752 -10.179 1.00 89.94 223 SER A C 1
ATOM 1748 O O . SER A 1 223 ? 13.659 2.766 -9.642 1.00 89.94 223 SER A O 1
ATOM 1750 N N . ALA A 1 224 ? 13.316 0.938 -10.902 1.00 92.00 224 ALA A N 1
ATOM 1751 C CA . ALA A 1 224 ? 11.906 1.239 -11.159 1.00 92.00 224 ALA A CA 1
ATOM 1752 C C . ALA A 1 224 ? 11.079 1.314 -9.864 1.00 92.00 224 ALA A C 1
ATOM 1754 O O . ALA A 1 224 ? 10.246 2.204 -9.706 1.00 92.00 224 ALA A O 1
ATOM 1755 N N . SER A 1 225 ? 11.359 0.431 -8.896 1.00 91.88 225 SER A N 1
ATOM 1756 C CA . SER A 1 225 ? 10.742 0.499 -7.564 1.00 91.88 225 SER A CA 1
ATOM 1757 C C . SER A 1 225 ? 11.094 1.797 -6.829 1.00 91.88 225 SER A C 1
ATOM 1759 O O . SER A 1 225 ? 10.239 2.385 -6.172 1.00 91.88 225 SER A O 1
ATOM 1761 N N . SER A 1 226 ? 12.349 2.248 -6.920 1.00 90.94 226 SER A N 1
ATOM 1762 C CA . SER A 1 226 ? 12.808 3.491 -6.295 1.00 90.94 226 SER A CA 1
ATOM 1763 C C . SER A 1 226 ? 12.141 4.714 -6.922 1.00 90.94 226 SER A C 1
ATOM 1765 O O . SER A 1 226 ? 11.704 5.599 -6.189 1.00 90.94 226 SER A O 1
ATOM 1767 N N . ASP A 1 227 ? 12.029 4.757 -8.251 1.00 91.50 227 ASP A N 1
ATOM 1768 C CA . ASP A 1 227 ? 11.387 5.869 -8.960 1.00 91.50 227 ASP A CA 1
ATOM 1769 C C . ASP A 1 227 ? 9.898 5.967 -8.609 1.00 91.50 227 ASP A C 1
ATOM 1771 O O . ASP A 1 227 ? 9.413 7.049 -8.286 1.00 91.50 227 ASP A O 1
ATOM 1775 N N . ALA A 1 228 ? 9.198 4.825 -8.591 1.00 92.06 228 ALA A N 1
ATOM 1776 C CA . ALA A 1 228 ? 7.778 4.738 -8.245 1.00 92.06 228 ALA A CA 1
ATOM 1777 C C . ALA A 1 228 ? 7.461 5.266 -6.837 1.00 92.06 228 ALA A C 1
ATOM 1779 O O . ALA A 1 228 ? 6.353 5.729 -6.566 1.00 92.06 228 ALA A O 1
ATOM 1780 N N . LEU A 1 229 ? 8.430 5.197 -5.922 1.00 92.75 229 LEU A N 1
ATOM 1781 C CA . LEU A 1 229 ? 8.263 5.629 -4.536 1.00 92.75 229 LEU A CA 1
ATOM 1782 C C . LEU A 1 229 ? 8.820 7.026 -4.266 1.00 92.75 229 LEU A C 1
ATOM 1784 O O . LEU A 1 229 ? 8.588 7.554 -3.176 1.00 92.75 229 LEU A O 1
ATOM 1788 N N . MET A 1 230 ? 9.539 7.618 -5.223 1.00 91.81 230 MET A N 1
ATOM 1789 C CA . MET A 1 230 ? 10.337 8.826 -5.021 1.00 91.81 230 MET A CA 1
ATOM 1790 C C . MET A 1 230 ? 9.508 9.980 -4.452 1.00 91.81 230 MET A C 1
ATOM 1792 O O . MET A 1 230 ? 9.929 10.604 -3.478 1.00 91.81 230 MET A O 1
ATOM 1796 N N . GLN A 1 231 ? 8.294 10.186 -4.975 1.00 90.38 231 GLN A N 1
ATOM 1797 C CA . GLN A 1 231 ? 7.387 11.232 -4.492 1.00 90.38 231 GLN A CA 1
ATOM 1798 C C . GLN A 1 231 ? 7.072 11.099 -2.992 1.00 90.38 231 GLN A C 1
ATOM 1800 O O . GLN A 1 231 ? 6.982 12.092 -2.276 1.00 90.38 231 GLN A O 1
ATOM 1805 N N . TYR A 1 232 ? 6.967 9.872 -2.476 1.00 92.31 232 TYR A N 1
ATOM 1806 C CA . TYR A 1 232 ? 6.640 9.627 -1.074 1.00 92.31 232 TYR A CA 1
ATOM 1807 C C . TYR A 1 232 ? 7.868 9.740 -0.169 1.00 92.31 232 TYR A C 1
ATOM 1809 O O . TYR A 1 232 ? 7.804 10.345 0.900 1.00 92.31 232 TYR A O 1
ATOM 1817 N N . VAL A 1 233 ? 9.000 9.163 -0.578 1.00 91.25 233 VAL A N 1
ATOM 1818 C CA . VAL A 1 233 ? 10.196 9.092 0.280 1.00 91.25 233 VAL A CA 1
ATOM 1819 C C . VAL A 1 233 ? 11.009 10.390 0.309 1.00 91.25 233 VAL A C 1
ATOM 1821 O O . VAL A 1 233 ? 11.770 10.596 1.250 1.00 91.25 233 VAL A O 1
ATOM 1824 N N . ASN A 1 234 ? 10.817 11.287 -0.665 1.00 90.19 234 ASN A N 1
ATOM 1825 C CA . ASN A 1 234 ? 11.488 12.592 -0.719 1.00 90.19 234 ASN A CA 1
ATOM 1826 C C . ASN A 1 234 ? 10.673 13.738 -0.091 1.00 90.19 234 ASN A C 1
ATOM 1828 O O . ASN A 1 234 ? 11.035 14.899 -0.264 1.00 90.19 234 ASN A O 1
ATOM 1832 N N . ALA A 1 235 ? 9.592 13.430 0.637 1.00 85.56 235 ALA A N 1
ATOM 1833 C CA . ALA A 1 235 ? 8.666 14.422 1.197 1.00 85.56 235 ALA A CA 1
ATOM 1834 C C . ALA A 1 235 ? 8.023 15.336 0.126 1.00 85.56 235 ALA A C 1
ATOM 1836 O O . ALA A 1 235 ? 7.709 16.499 0.376 1.00 85.56 235 ALA A O 1
ATOM 1837 N N . GLU A 1 236 ? 7.814 14.799 -1.080 1.00 90.19 236 GLU A N 1
ATOM 1838 C CA . GLU A 1 236 ? 7.157 15.486 -2.201 1.00 90.19 236 GLU A CA 1
ATOM 1839 C C . GLU A 1 236 ? 5.676 15.092 -2.344 1.00 90.19 236 GLU A C 1
ATOM 1841 O O . GLU A 1 236 ? 4.962 15.628 -3.192 1.00 90.19 236 GLU A O 1
ATOM 1846 N N . ALA A 1 237 ? 5.198 14.184 -1.491 1.00 91.38 237 ALA A N 1
ATOM 1847 C CA . ALA A 1 237 ? 3.817 13.743 -1.477 1.00 91.38 237 ALA A CA 1
ATOM 1848 C C . ALA A 1 237 ? 2.894 14.908 -1.108 1.00 91.38 237 ALA A C 1
ATOM 1850 O O . ALA A 1 237 ? 3.106 15.593 -0.107 1.00 91.38 237 ALA A O 1
ATOM 1851 N N . THR A 1 238 ? 1.857 15.091 -1.918 1.00 92.38 238 THR A N 1
ATOM 1852 C CA . THR A 1 238 ? 0.823 16.113 -1.745 1.00 92.38 238 THR A CA 1
ATOM 1853 C C . THR A 1 238 ? -0.530 15.427 -1.813 1.00 92.38 238 THR A C 1
ATOM 1855 O O . THR A 1 238 ? -0.714 14.507 -2.610 1.00 92.38 238 THR A O 1
ATOM 1858 N N . THR A 1 239 ? -1.481 15.858 -0.994 1.00 93.31 239 THR A N 1
ATOM 1859 C CA . THR A 1 239 ? -2.823 15.277 -0.983 1.00 93.31 239 THR A CA 1
ATOM 1860 C C . THR A 1 239 ? -3.787 16.111 -1.814 1.00 93.31 239 THR A C 1
ATOM 1862 O O . THR A 1 239 ? -3.652 17.329 -1.936 1.00 93.31 239 THR A O 1
ATOM 1865 N N . TRP A 1 240 ? -4.800 15.467 -2.389 1.00 89.56 240 TRP A N 1
ATOM 1866 C CA . TRP A 1 240 ? -5.850 16.170 -3.114 1.00 89.56 240 TRP A CA 1
ATOM 1867 C C . TRP A 1 240 ? -7.015 16.593 -2.187 1.00 89.56 240 TRP A C 1
ATOM 1869 O O . TRP A 1 240 ? -7.447 15.797 -1.350 1.00 89.56 240 TRP A O 1
ATOM 1879 N N . PRO A 1 241 ? -7.591 17.799 -2.367 1.00 83.31 241 PRO A N 1
ATOM 1880 C CA . PRO A 1 241 ? -6.896 18.977 -2.869 1.00 83.31 241 PRO A CA 1
ATOM 1881 C C . PRO A 1 241 ? -5.919 19.461 -1.785 1.00 83.31 241 PRO A C 1
ATOM 1883 O O . PRO A 1 241 ? -6.174 19.300 -0.581 1.00 83.31 241 PRO A O 1
ATOM 1886 N N . GLY A 1 242 ? -4.809 20.076 -2.177 1.00 81.00 242 GLY A N 1
ATOM 1887 C CA . GLY A 1 242 ? -3.852 20.514 -1.173 1.00 81.00 242 GLY A CA 1
ATOM 1888 C C . GLY A 1 242 ? -2.576 21.131 -1.709 1.00 81.00 242 GLY A C 1
ATOM 1889 O O . GLY A 1 242 ? -2.200 20.961 -2.867 1.00 81.00 242 GLY A O 1
ATOM 1890 N N . ASP A 1 243 ? -1.945 21.861 -0.802 1.00 85.19 243 ASP A N 1
ATOM 1891 C CA . ASP A 1 243 ? -0.606 22.434 -0.845 1.00 85.19 243 ASP A CA 1
ATOM 1892 C C . ASP A 1 243 ? 0.229 21.927 0.349 1.00 85.19 243 ASP A C 1
ATOM 1894 O O . ASP A 1 243 ? 1.160 22.588 0.801 1.00 85.19 243 ASP A O 1
ATOM 1898 N N . ASP A 1 244 ? -0.097 20.735 0.857 1.00 92.06 244 ASP A N 1
ATOM 1899 C CA . ASP A 1 244 ? 0.507 20.099 2.033 1.00 92.06 244 ASP A CA 1
ATOM 1900 C C . ASP A 1 244 ? 1.767 19.283 1.698 1.00 92.06 244 ASP A C 1
ATOM 1902 O O . ASP A 1 244 ? 2.135 18.341 2.403 1.00 92.06 244 ASP A O 1
ATOM 1906 N N . GLN A 1 245 ? 2.450 19.656 0.615 1.00 91.94 245 GLN A N 1
ATOM 1907 C CA . GLN A 1 245 ? 3.751 19.097 0.277 1.00 91.94 245 GLN A CA 1
ATOM 1908 C C . GLN A 1 245 ? 4.735 19.339 1.429 1.00 91.94 245 GLN A C 1
ATOM 1910 O O . GLN A 1 245 ? 4.874 20.458 1.925 1.00 91.94 245 GLN A O 1
ATOM 1915 N N . GLY A 1 246 ? 5.450 18.292 1.837 1.00 90.50 246 GLY A N 1
ATOM 1916 C CA . GLY A 1 246 ? 6.393 18.346 2.955 1.00 90.50 246 GLY A CA 1
ATOM 1917 C C . GLY A 1 246 ? 5.761 18.137 4.334 1.00 90.50 246 GLY A C 1
ATOM 1918 O O . GLY A 1 246 ? 6.497 17.917 5.294 1.00 90.50 246 GLY A O 1
ATOM 1919 N N . ASP A 1 247 ? 4.428 18.115 4.450 1.00 94.69 247 ASP A N 1
ATOM 1920 C CA . ASP A 1 247 ? 3.768 17.716 5.699 1.00 94.69 247 ASP A CA 1
ATOM 1921 C C . ASP A 1 247 ? 3.837 16.200 5.922 1.00 94.69 247 ASP A C 1
ATOM 1923 O O . ASP A 1 247 ? 3.662 15.748 7.052 1.00 94.69 247 ASP A O 1
ATOM 1927 N N . TRP A 1 248 ? 4.088 15.413 4.874 1.00 96.00 248 TRP A N 1
ATOM 1928 C CA . TRP A 1 248 ? 4.049 13.953 4.900 1.00 96.00 248 TRP A CA 1
ATOM 1929 C C . TRP A 1 248 ? 5.429 13.359 4.630 1.00 96.00 248 TRP A C 1
ATOM 1931 O O . TRP A 1 248 ? 5.994 13.545 3.554 1.00 96.00 248 TRP A O 1
ATOM 1941 N N . GLU A 1 249 ? 5.953 12.585 5.583 1.00 94.69 249 GLU A N 1
ATOM 1942 C CA . GLU A 1 249 ? 7.226 11.884 5.408 1.00 94.69 249 GLU A CA 1
ATOM 1943 C C . GLU A 1 249 ? 7.045 10.375 5.478 1.00 94.69 249 GLU A C 1
ATOM 1945 O O . GLU A 1 249 ? 6.645 9.816 6.511 1.00 94.69 249 GLU A O 1
ATOM 1950 N N . PHE A 1 250 ? 7.441 9.697 4.405 1.00 95.50 250 PHE A N 1
ATOM 1951 C CA . PHE A 1 250 ? 7.396 8.248 4.309 1.00 95.50 250 PHE A CA 1
ATOM 1952 C C . PHE A 1 250 ? 8.788 7.632 4.284 1.00 95.50 250 PHE A C 1
ATOM 1954 O O . PHE A 1 250 ? 9.767 8.242 3.863 1.00 95.50 250 PHE A O 1
ATOM 1961 N N . ARG A 1 251 ? 8.864 6.364 4.683 1.00 93.00 251 ARG A N 1
ATOM 1962 C CA . ARG A 1 251 ? 10.040 5.526 4.438 1.00 93.00 251 ARG A CA 1
ATOM 1963 C C . ARG A 1 251 ? 9.637 4.089 4.156 1.00 93.00 251 ARG A C 1
ATOM 1965 O O . ARG A 1 251 ? 8.520 3.677 4.467 1.00 93.00 251 ARG A O 1
ATOM 1972 N N . THR A 1 252 ? 10.556 3.315 3.594 1.00 92.94 252 THR A N 1
ATOM 1973 C CA . THR A 1 252 ? 10.345 1.887 3.358 1.00 92.94 252 THR A CA 1
ATOM 1974 C C . THR A 1 252 ? 10.805 1.052 4.555 1.00 92.94 252 THR A C 1
ATOM 1976 O O . THR A 1 252 ? 11.801 1.357 5.211 1.00 92.94 252 THR A O 1
ATOM 1979 N N . GLU A 1 253 ? 10.067 -0.012 4.868 1.00 89.62 253 GLU A N 1
ATOM 1980 C CA . GLU A 1 253 ? 10.365 -0.941 5.963 1.00 89.62 253 GLU A CA 1
ATOM 1981 C C . GLU A 1 253 ? 10.178 -2.409 5.548 1.00 89.62 253 GLU A C 1
ATOM 1983 O O . GLU A 1 253 ? 9.532 -2.758 4.555 1.0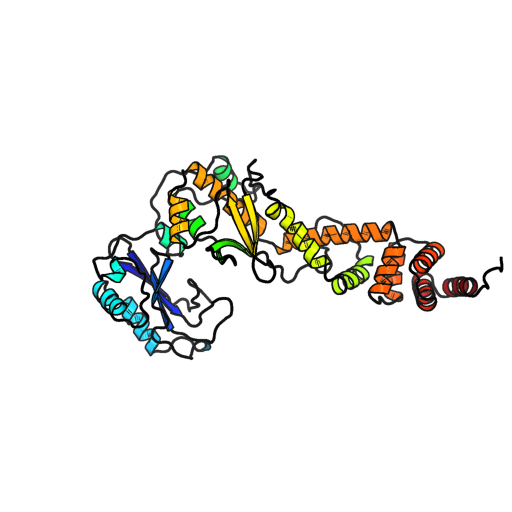0 89.62 253 GLU A O 1
ATOM 1988 N N . GLY A 1 254 ? 10.744 -3.303 6.363 1.00 81.31 254 GLY A N 1
ATOM 1989 C CA . GLY A 1 254 ? 10.745 -4.750 6.137 1.00 81.31 254 GLY A CA 1
ATOM 1990 C C . GLY A 1 254 ? 11.982 -5.247 5.381 1.00 81.31 254 GLY A C 1
ATOM 1991 O O . GLY A 1 254 ? 12.727 -4.475 4.790 1.00 81.31 254 GLY A O 1
ATOM 1992 N N . ARG A 1 255 ? 12.208 -6.571 5.396 1.00 72.19 255 ARG A N 1
ATOM 1993 C CA . ARG A 1 255 ? 13.444 -7.224 4.900 1.00 72.19 255 ARG A CA 1
ATOM 1994 C C . ARG A 1 255 ? 13.829 -6.873 3.451 1.00 72.19 255 ARG A C 1
ATOM 1996 O O . ARG A 1 255 ? 14.997 -6.991 3.105 1.00 72.19 255 ARG A O 1
ATOM 2003 N N . SER A 1 256 ? 12.860 -6.457 2.639 1.00 75.69 256 SER A N 1
ATOM 2004 C CA . SER A 1 256 ? 13.043 -6.068 1.233 1.00 75.69 256 SER A CA 1
ATOM 2005 C C . SER A 1 256 ? 12.349 -4.740 0.900 1.00 75.69 256 SER A C 1
ATOM 2007 O O . SER A 1 256 ? 12.011 -4.515 -0.252 1.00 75.69 256 SER A O 1
ATOM 2009 N N . GLY A 1 257 ? 12.038 -3.909 1.904 1.00 82.19 257 GLY A N 1
ATOM 2010 C CA . GLY A 1 257 ? 11.366 -2.619 1.685 1.00 82.19 257 GLY A CA 1
ATOM 2011 C C . GLY A 1 257 ? 9.915 -2.705 1.192 1.00 82.19 257 GLY A C 1
ATOM 2012 O O . GLY A 1 257 ? 9.394 -1.731 0.673 1.00 82.19 257 GLY A O 1
ATOM 2013 N N . GLY A 1 258 ? 9.241 -3.850 1.345 1.00 90.06 258 GLY A N 1
ATOM 2014 C CA . GLY A 1 258 ? 7.889 -4.083 0.808 1.00 90.06 258 GLY A CA 1
ATOM 2015 C C . GLY A 1 258 ? 6.741 -3.377 1.544 1.00 90.06 258 GLY A C 1
ATOM 2016 O O . GLY A 1 258 ? 5.583 -3.731 1.329 1.00 90.06 258 GLY A O 1
ATOM 2017 N N . TRP A 1 259 ? 7.039 -2.444 2.444 1.00 93.50 259 TRP A N 1
ATOM 2018 C CA . TRP A 1 259 ? 6.049 -1.628 3.140 1.00 93.50 259 TRP A CA 1
ATOM 2019 C C . TRP A 1 259 ? 6.460 -0.169 3.080 1.00 93.50 259 TRP A C 1
ATOM 2021 O O . TRP A 1 259 ? 7.582 0.152 3.466 1.00 93.50 259 TRP A O 1
ATOM 2031 N N . LEU A 1 260 ? 5.543 0.697 2.660 1.00 95.50 260 LEU A N 1
ATOM 2032 C CA . LEU A 1 260 ? 5.680 2.137 2.818 1.00 95.50 260 LEU A CA 1
ATOM 2033 C C . LEU A 1 260 ? 5.031 2.510 4.145 1.00 95.50 260 LEU A C 1
ATOM 2035 O O . LEU A 1 260 ? 3.873 2.164 4.374 1.00 95.50 260 LEU A O 1
ATOM 2039 N N . ILE A 1 261 ? 5.766 3.168 5.031 1.00 94.88 261 ILE A N 1
ATOM 20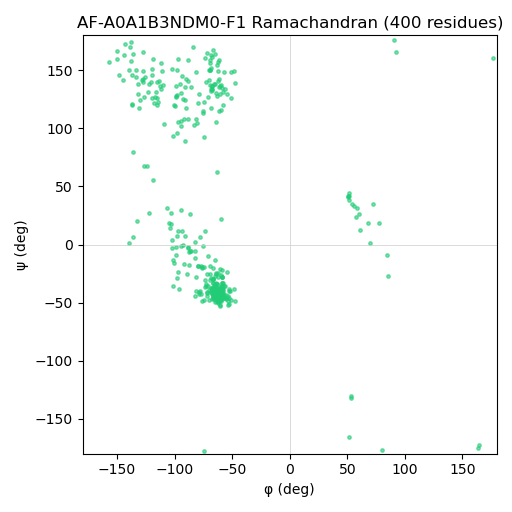40 C CA . ILE A 1 261 ? 5.253 3.581 6.334 1.00 94.88 261 ILE A CA 1
ATOM 2041 C C . ILE A 1 261 ? 5.208 5.098 6.437 1.00 94.88 261 ILE A C 1
ATOM 2043 O O . ILE A 1 261 ? 6.144 5.778 6.014 1.00 94.88 261 ILE A O 1
ATOM 2047 N N . LEU A 1 262 ? 4.140 5.618 7.037 1.00 95.75 262 LEU A N 1
ATOM 2048 C CA . LEU A 1 262 ? 4.075 7.020 7.423 1.00 95.75 262 LEU A CA 1
ATOM 2049 C C . LEU A 1 262 ? 4.938 7.212 8.668 1.00 95.75 262 LEU A C 1
ATOM 2051 O O . LEU A 1 262 ? 4.651 6.649 9.723 1.00 95.75 262 LEU A O 1
ATOM 2055 N N . SER A 1 263 ? 6.009 7.983 8.537 1.00 93.31 263 SER A N 1
ATOM 2056 C CA . SER A 1 263 ? 6.992 8.175 9.602 1.00 93.31 263 SER A CA 1
ATOM 2057 C C . SER A 1 263 ? 6.819 9.502 10.334 1.00 93.31 263 SER A C 1
ATOM 2059 O O . SER A 1 263 ? 6.961 9.536 11.561 1.00 93.31 263 SER A O 1
ATOM 2061 N N . GLN A 1 264 ? 6.437 10.560 9.613 1.00 94.38 264 GLN A N 1
ATOM 2062 C CA . GLN A 1 264 ? 6.075 11.848 10.194 1.00 94.38 264 GLN A CA 1
ATOM 2063 C C . GLN A 1 264 ? 4.868 12.465 9.490 1.00 94.38 264 GLN A C 1
ATOM 2065 O O . GLN A 1 264 ? 4.665 12.258 8.294 1.00 94.38 264 GLN A O 1
ATOM 2070 N N . TRP A 1 265 ? 4.093 13.240 10.245 1.00 96.44 265 TRP A N 1
ATOM 2071 C CA . TRP A 1 265 ? 3.036 14.105 9.733 1.00 96.44 265 TRP A CA 1
ATOM 2072 C C . TRP A 1 265 ? 3.085 15.455 10.452 1.00 96.44 265 TRP A C 1
ATOM 2074 O O . TRP A 1 265 ? 3.001 15.498 11.681 1.00 96.44 265 TRP A O 1
ATOM 2084 N N . GLN A 1 266 ? 3.265 16.553 9.715 1.00 94.81 266 GLN A N 1
ATOM 2085 C CA . GLN A 1 266 ? 3.419 17.914 10.254 1.00 94.81 266 GLN A CA 1
ATOM 2086 C C . GLN A 1 266 ? 4.482 18.001 11.366 1.00 94.81 266 GLN A C 1
ATOM 2088 O O . GLN A 1 266 ? 4.277 18.600 12.426 1.00 94.81 266 GLN A O 1
ATOM 2093 N N . GLY A 1 267 ? 5.613 17.315 11.160 1.00 92.75 267 GLY A N 1
ATOM 2094 C CA . GLY A 1 267 ? 6.708 17.197 12.131 1.00 92.75 267 GLY A CA 1
ATOM 2095 C C . GLY A 1 267 ? 6.397 16.342 13.370 1.00 92.75 267 GLY A C 1
ATOM 2096 O O . GLY A 1 267 ? 7.242 16.214 14.259 1.00 92.75 267 GLY A O 1
ATOM 2097 N N . ARG A 1 268 ? 5.199 15.748 13.466 1.00 94.44 268 ARG A N 1
ATOM 2098 C CA . ARG A 1 268 ? 4.844 14.781 14.513 1.00 94.44 268 ARG A CA 1
ATOM 2099 C C . ARG A 1 268 ? 5.281 13.393 14.081 1.00 94.44 268 ARG A C 1
ATOM 2101 O O . ARG A 1 268 ? 5.032 12.976 12.956 1.00 94.44 268 ARG A O 1
ATOM 2108 N N . ARG A 1 269 ? 5.891 12.648 14.998 1.00 93.06 269 ARG A N 1
ATO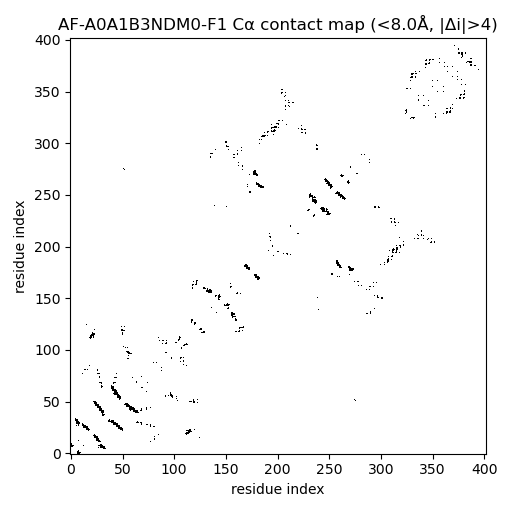M 2109 C CA . ARG A 1 269 ? 6.255 11.247 14.775 1.00 93.06 269 ARG A CA 1
ATOM 2110 C C . ARG A 1 269 ? 4.997 10.377 14.682 1.00 93.06 269 ARG A C 1
ATOM 2112 O O . ARG A 1 269 ? 4.166 10.429 15.580 1.00 93.06 269 ARG A O 1
ATOM 2119 N N . MET A 1 270 ? 4.921 9.522 13.663 1.00 94.31 270 MET A N 1
ATOM 2120 C CA . MET A 1 270 ? 3.758 8.659 13.381 1.00 94.31 270 MET A CA 1
ATOM 2121 C C . MET A 1 270 ? 3.996 7.179 13.721 1.00 94.31 270 MET A C 1
ATOM 2123 O O . MET A 1 270 ? 3.452 6.270 13.094 1.00 94.31 270 MET A O 1
ATOM 2127 N N . GLU A 1 271 ? 4.817 6.932 14.742 1.00 92.81 271 GLU A N 1
ATOM 2128 C CA . GLU A 1 271 ? 5.091 5.604 15.290 1.00 92.81 271 GLU A CA 1
ATOM 2129 C C . GLU A 1 271 ? 4.560 5.515 16.716 1.00 92.81 271 GLU A C 1
ATOM 2131 O O . GLU A 1 271 ? 4.998 6.265 17.588 1.00 92.81 271 GLU A O 1
ATOM 2136 N N . PHE A 1 272 ? 3.677 4.551 16.957 1.00 90.50 272 PHE A N 1
ATOM 2137 C CA . PHE A 1 272 ? 2.966 4.391 18.221 1.00 90.50 272 PHE A CA 1
ATOM 2138 C C . PHE A 1 272 ? 3.353 3.074 18.886 1.00 90.50 272 PHE A C 1
ATOM 2140 O O . PHE A 1 272 ? 3.334 2.014 18.259 1.00 90.50 272 PHE A O 1
ATOM 2147 N N . SER A 1 273 ? 3.693 3.108 20.169 1.00 85.12 273 SER A N 1
ATOM 2148 C CA . SER A 1 273 ? 4.022 1.927 20.975 1.00 85.12 273 SER A CA 1
ATOM 2149 C C . SER A 1 273 ? 2.843 0.962 21.137 1.00 85.12 273 SER A C 1
ATOM 2151 O O . SER A 1 273 ? 3.049 -0.240 21.320 1.00 85.12 273 SER A O 1
ATOM 2153 N N . SER A 1 274 ? 1.614 1.470 21.034 1.00 79.56 274 SER A N 1
ATOM 2154 C CA . SER A 1 274 ? 0.376 0.711 21.191 1.00 79.56 274 SER A CA 1
ATOM 2155 C C . SER A 1 274 ? -0.755 1.298 20.343 1.00 79.56 274 SER A C 1
ATOM 2157 O O . SER A 1 274 ? -0.658 2.415 19.838 1.00 79.56 274 SER A O 1
ATOM 2159 N N . PHE A 1 275 ? -1.840 0.534 20.186 1.00 80.19 275 PHE A N 1
ATOM 2160 C CA . PHE A 1 275 ? -3.067 1.059 19.580 1.00 80.19 275 PHE A CA 1
ATOM 2161 C C . PHE A 1 275 ? -3.698 2.166 20.430 1.00 80.19 275 PHE A C 1
ATOM 2163 O O . PHE A 1 275 ? -4.190 3.132 19.860 1.00 80.19 275 PHE A O 1
ATOM 2170 N N . ASP A 1 276 ? -3.626 2.055 21.757 1.00 82.81 276 ASP A N 1
ATOM 2171 C CA . ASP A 1 276 ? -4.161 3.058 22.682 1.00 82.81 276 ASP A CA 1
ATOM 2172 C C . ASP A 1 276 ? -3.445 4.405 22.511 1.00 82.81 276 ASP A C 1
ATOM 2174 O O . ASP A 1 276 ? -4.089 5.445 22.472 1.00 82.81 276 ASP A O 1
ATOM 2178 N N . GLU A 1 277 ? -2.120 4.403 22.325 1.00 88.56 277 GLU A N 1
ATOM 2179 C CA . GLU A 1 277 ? -1.366 5.636 22.048 1.00 88.56 277 GLU A CA 1
ATOM 2180 C C . GLU A 1 277 ? -1.799 6.284 20.726 1.00 88.56 277 GLU A C 1
ATOM 2182 O O . GLU A 1 277 ? -1.937 7.504 20.651 1.00 88.56 277 GLU A O 1
ATOM 2187 N N . TYR A 1 278 ? -2.067 5.475 19.696 1.00 92.06 278 TYR A N 1
ATOM 2188 C CA . TYR A 1 278 ? -2.586 5.991 18.431 1.00 92.06 278 TYR A CA 1
ATOM 2189 C C . TYR A 1 278 ? -4.000 6.568 18.585 1.00 92.06 278 TYR A C 1
ATOM 2191 O O . TYR A 1 278 ? -4.300 7.622 18.029 1.00 92.06 278 TYR A O 1
ATOM 2199 N N . GLN A 1 279 ? -4.864 5.924 19.371 1.00 91.50 279 GLN A N 1
ATOM 2200 C CA . GLN A 1 279 ? -6.189 6.459 19.675 1.00 91.50 279 GLN A CA 1
ATOM 2201 C C . GLN A 1 279 ? -6.107 7.791 20.419 1.00 91.50 279 GLN A C 1
ATOM 2203 O O . GLN A 1 279 ? -6.762 8.742 20.000 1.00 91.50 279 GLN A O 1
ATOM 2208 N N . VAL A 1 280 ? -5.286 7.879 21.468 1.00 93.12 280 VAL A N 1
ATOM 2209 C CA . VAL A 1 280 ? -5.083 9.123 22.227 1.00 93.12 280 VAL A CA 1
ATOM 2210 C C . VAL A 1 280 ? -4.608 10.240 21.302 1.00 93.12 280 VAL A C 1
ATOM 2212 O O . VAL A 1 280 ? -5.158 11.337 21.338 1.00 93.12 280 VAL A O 1
ATOM 2215 N N . PHE A 1 281 ? -3.665 9.949 20.400 1.00 95.94 281 PHE A N 1
ATOM 2216 C CA . PHE A 1 281 ? -3.236 10.908 19.384 1.00 95.94 281 PHE A CA 1
ATOM 2217 C C . PHE A 1 281 ? -4.412 11.435 18.545 1.00 95.94 281 PHE A C 1
ATOM 2219 O O . PHE A 1 281 ? -4.530 12.644 18.366 1.00 95.94 281 PHE A O 1
ATOM 2226 N N . LEU A 1 282 ? -5.304 10.560 18.063 1.00 97.00 282 LEU A N 1
ATOM 2227 C CA . LEU A 1 282 ? -6.484 10.973 17.291 1.00 97.00 282 LEU A CA 1
ATOM 2228 C C . LEU A 1 282 ? -7.489 11.774 18.132 1.00 97.00 282 LEU A C 1
ATOM 2230 O O . LEU A 1 282 ? -8.104 12.713 17.626 1.00 97.00 282 LEU A O 1
ATOM 2234 N N . GLU A 1 283 ? -7.660 11.418 19.406 1.00 95.88 283 GLU A N 1
ATOM 2235 C CA . GLU A 1 283 ? -8.537 12.123 20.345 1.00 95.88 283 GLU A CA 1
ATOM 2236 C C . GLU A 1 283 ? -8.059 13.550 20.628 1.00 95.88 283 GLU A C 1
ATOM 2238 O O . GLU A 1 283 ? -8.894 14.443 20.780 1.00 95.88 283 GLU A O 1
ATOM 2243 N N . GLU A 1 284 ? -6.744 13.771 20.643 1.00 97.12 284 GLU A N 1
ATOM 2244 C CA . GLU A 1 284 ? -6.114 15.073 20.875 1.00 97.12 284 GLU A CA 1
ATOM 2245 C C . GLU A 1 284 ? -6.178 16.018 19.662 1.00 97.12 284 GLU A C 1
ATOM 2247 O O . GLU A 1 284 ? -6.062 17.233 19.838 1.00 97.12 284 GLU A O 1
ATOM 2252 N N . LEU A 1 285 ? -6.396 15.504 18.444 1.00 98.12 285 LEU A N 1
ATOM 2253 C CA . LEU A 1 285 ? -6.539 16.341 17.248 1.00 98.12 285 LEU A CA 1
ATOM 2254 C C . LEU A 1 285 ? -7.823 17.173 17.304 1.00 98.12 285 LEU A C 1
ATOM 2256 O O . LEU A 1 285 ? -8.916 16.644 17.534 1.00 98.12 285 LEU A O 1
ATOM 2260 N N . SER A 1 286 ? -7.725 18.465 16.990 1.00 97.94 286 SER A N 1
ATOM 2261 C CA . SER A 1 286 ? -8.909 19.273 16.683 1.00 97.94 286 SER A CA 1
ATOM 2262 C C . SER A 1 286 ? -9.645 18.720 15.455 1.00 97.94 286 SER A C 1
ATOM 2264 O O . SER A 1 286 ? -9.059 18.005 14.645 1.00 97.94 286 SER A O 1
ATOM 2266 N N . ASP A 1 287 ? -10.934 19.035 15.293 1.00 97.94 287 ASP A N 1
ATOM 2267 C CA . ASP A 1 287 ? -11.700 18.561 14.127 1.00 97.94 287 ASP A CA 1
ATOM 2268 C C . ASP A 1 287 ? -11.026 18.915 12.783 1.00 97.94 287 ASP A C 1
ATOM 2270 O O . ASP A 1 287 ? -10.897 18.014 11.956 1.00 97.94 287 ASP A O 1
ATOM 2274 N N . PRO A 1 288 ? -10.498 20.139 12.558 1.00 96.88 288 PRO A N 1
ATOM 2275 C CA . PRO A 1 288 ? -9.762 20.447 11.330 1.00 96.88 288 PRO A CA 1
ATOM 2276 C C . PRO A 1 288 ? -8.492 19.607 11.135 1.00 96.88 288 PRO A C 1
ATOM 2278 O O . PRO A 1 288 ? -8.218 19.165 10.022 1.00 96.88 288 PRO A O 1
ATOM 2281 N N . GLU A 1 289 ? -7.719 19.361 12.198 1.00 97.56 289 GLU A N 1
ATOM 2282 C CA . GLU A 1 289 ? -6.511 18.526 12.124 1.00 97.56 289 GLU A CA 1
ATOM 2283 C C . GLU A 1 289 ? -6.858 17.066 11.827 1.00 97.56 289 GLU A C 1
ATOM 2285 O O . GLU A 1 289 ? -6.215 16.438 10.988 1.00 97.56 289 GLU A O 1
ATOM 2290 N N . LEU A 1 290 ? -7.894 16.533 12.481 1.00 98.19 290 LEU A N 1
ATOM 2291 C CA . LEU A 1 290 ? -8.373 15.173 12.257 1.00 98.19 290 LEU A CA 1
ATOM 2292 C C . LEU A 1 290 ? -8.863 14.992 10.818 1.00 98.19 290 LEU A C 1
ATOM 2294 O O . LEU A 1 290 ? -8.554 13.984 10.188 1.00 98.19 290 LEU A O 1
ATOM 2298 N N . VAL A 1 291 ? -9.595 15.975 10.292 1.00 97.25 291 VAL A N 1
ATOM 2299 C CA . VAL A 1 291 ? -10.086 15.983 8.909 1.00 97.25 291 VAL A CA 1
ATOM 2300 C C . VAL A 1 291 ? -8.928 16.061 7.921 1.00 97.25 291 VAL A C 1
ATOM 2302 O O . VAL A 1 291 ? -8.923 15.308 6.952 1.00 97.25 291 VAL A O 1
ATOM 2305 N N . ASN A 1 292 ? -7.917 16.897 8.178 1.00 96.62 292 ASN A N 1
ATOM 2306 C CA . ASN A 1 292 ? -6.729 16.969 7.325 1.00 96.62 292 ASN A CA 1
ATOM 2307 C C . ASN A 1 292 ? -5.946 15.649 7.323 1.00 96.62 292 ASN A C 1
ATOM 2309 O O . ASN A 1 292 ? -5.545 15.157 6.269 1.00 96.62 292 ASN A O 1
ATOM 2313 N N . PHE A 1 293 ? -5.776 15.042 8.498 1.00 97.81 293 PHE A N 1
ATOM 2314 C CA . PHE A 1 293 ? -5.106 13.754 8.614 1.00 97.81 293 PHE A CA 1
ATOM 2315 C C . PHE A 1 293 ? -5.881 12.650 7.880 1.00 97.81 293 PHE A C 1
ATOM 2317 O O . PHE A 1 293 ? -5.311 11.900 7.091 1.00 97.81 293 PHE A O 1
ATOM 2324 N N . TYR A 1 294 ? -7.200 12.596 8.074 1.00 97.88 294 TYR A N 1
ATOM 2325 C CA . TYR A 1 294 ? -8.095 11.678 7.375 1.00 97.88 294 TYR A CA 1
ATOM 2326 C C . TYR A 1 294 ? -8.062 11.846 5.858 1.00 97.88 294 TYR A C 1
ATOM 2328 O O . TYR A 1 294 ? -7.945 10.844 5.152 1.00 97.88 294 TYR A O 1
ATOM 2336 N N . LYS A 1 295 ? -8.095 13.089 5.365 1.00 96.56 295 LYS A N 1
ATOM 2337 C CA . LYS A 1 295 ? -7.957 13.407 3.942 1.00 96.56 295 LYS A CA 1
ATOM 2338 C C . LYS A 1 295 ? -6.693 12.768 3.372 1.00 96.56 295 LYS A C 1
ATOM 2340 O O . LYS A 1 295 ? -6.781 12.047 2.384 1.00 96.56 295 LYS A O 1
ATOM 2345 N N . GLY A 1 296 ? -5.545 12.972 4.019 1.00 96.62 296 GLY A N 1
ATOM 2346 C CA . GLY A 1 296 ? -4.290 12.407 3.533 1.00 96.62 296 GLY A CA 1
ATOM 2347 C C . GLY A 1 296 ? -4.276 10.886 3.531 1.00 96.62 296 GLY A C 1
ATOM 2348 O O . GLY A 1 296 ? -3.965 10.290 2.506 1.00 96.62 296 GLY A O 1
ATOM 2349 N N . ILE A 1 297 ? -4.703 10.238 4.619 1.00 97.50 297 ILE A N 1
ATOM 2350 C CA . ILE A 1 297 ? -4.779 8.770 4.659 1.00 97.50 297 ILE A CA 1
ATOM 2351 C C . ILE A 1 297 ? -5.708 8.220 3.566 1.00 97.50 297 ILE A C 1
ATOM 2353 O O . ILE A 1 297 ? -5.357 7.242 2.915 1.00 97.50 297 ILE A O 1
ATOM 2357 N N . ALA A 1 298 ? -6.861 8.849 3.324 1.00 96.81 298 ALA A N 1
ATOM 2358 C CA . ALA A 1 298 ? -7.786 8.427 2.273 1.00 96.81 298 ALA A CA 1
ATOM 2359 C C . ALA A 1 298 ? -7.223 8.636 0.854 1.00 96.81 298 ALA A C 1
ATOM 2361 O O . ALA A 1 298 ? -7.431 7.784 -0.008 1.00 96.81 298 ALA A O 1
ATOM 2362 N N . VAL A 1 299 ? -6.488 9.728 0.617 1.00 96.19 299 VAL A N 1
ATOM 2363 C CA . VAL A 1 299 ? -5.800 9.977 -0.660 1.00 96.19 299 VAL A CA 1
ATOM 2364 C C . VAL A 1 299 ? -4.710 8.934 -0.897 1.00 96.19 299 VAL A C 1
ATOM 2366 O O . VAL A 1 299 ? -4.716 8.283 -1.937 1.00 96.19 299 VAL A O 1
ATOM 2369 N N . PHE A 1 300 ? -3.840 8.686 0.084 1.00 96.50 300 PHE A N 1
ATOM 2370 C CA . PHE A 1 300 ? -2.779 7.686 -0.058 1.00 96.50 300 PHE A CA 1
ATOM 2371 C C . PHE A 1 300 ? -3.322 6.258 -0.163 1.00 96.50 300 PHE A C 1
ATOM 2373 O O . PHE A 1 300 ? -2.751 5.452 -0.891 1.00 96.50 300 PHE A O 1
ATOM 2380 N N . ASP A 1 301 ? -4.441 5.943 0.498 1.00 96.12 301 ASP A N 1
ATOM 2381 C CA . ASP A 1 301 ? -5.152 4.675 0.300 1.00 96.12 301 ASP A CA 1
ATOM 2382 C C . ASP A 1 301 ? -5.585 4.477 -1.158 1.00 96.12 301 ASP A C 1
ATOM 2384 O O . ASP A 1 301 ? -5.518 3.353 -1.655 1.00 96.12 301 ASP A O 1
ATOM 2388 N N . ALA A 1 302 ? -6.024 5.541 -1.838 1.00 94.62 302 ALA A N 1
ATOM 2389 C CA . ALA A 1 302 ? -6.418 5.487 -3.242 1.00 94.62 302 ALA A CA 1
ATOM 2390 C C . ALA A 1 302 ? -5.197 5.424 -4.171 1.00 94.62 302 ALA A C 1
ATOM 2392 O O . ALA A 1 302 ? -5.130 4.538 -5.023 1.00 94.62 302 ALA A O 1
ATOM 2393 N N . ASP A 1 303 ? -4.211 6.301 -3.970 1.00 93.44 303 ASP A N 1
ATOM 2394 C CA . ASP A 1 303 ? -3.017 6.369 -4.818 1.00 93.44 303 ASP A CA 1
ATOM 2395 C C . ASP A 1 303 ? -2.195 5.071 -4.743 1.00 93.44 303 ASP A C 1
ATOM 2397 O O . ASP A 1 303 ? -1.676 4.602 -5.750 1.00 93.44 303 ASP A O 1
ATOM 2401 N N . LEU A 1 304 ? -2.110 4.448 -3.562 1.00 93.81 304 LEU A N 1
ATOM 2402 C CA . LEU A 1 304 ? -1.340 3.221 -3.319 1.00 93.81 304 LEU A CA 1
ATOM 2403 C C . LEU A 1 304 ? -2.196 1.946 -3.385 1.00 93.81 304 LEU A C 1
ATOM 2405 O O . LEU A 1 304 ? -1.724 0.875 -2.993 1.00 93.81 304 LEU A O 1
ATOM 2409 N N . ALA A 1 305 ? -3.438 2.027 -3.875 1.00 93.25 305 ALA A N 1
ATOM 2410 C CA . ALA A 1 305 ? -4.323 0.866 -4.005 1.00 93.25 305 ALA A CA 1
ATOM 2411 C C . ALA A 1 305 ? -3.782 -0.175 -5.002 1.00 93.25 305 ALA A C 1
ATOM 2413 O O . ALA A 1 305 ? -3.954 -1.382 -4.801 1.00 93.25 305 ALA A O 1
ATOM 2414 N N . SER A 1 306 ? -3.096 0.298 -6.047 1.00 91.56 306 SER A N 1
ATOM 2415 C CA . SER A 1 306 ? -2.566 -0.508 -7.150 1.00 91.56 306 SER A CA 1
ATOM 2416 C C . SER A 1 306 ? -1.054 -0.299 -7.314 1.00 91.56 306 SER A C 1
ATOM 2418 O O . SER A 1 306 ? -0.613 0.226 -8.337 1.00 91.56 306 SER A O 1
ATOM 2420 N N . PRO A 1 307 ? -0.207 -0.742 -6.360 1.00 92.75 307 PRO A N 1
ATOM 2421 C CA . PRO A 1 307 ? 1.240 -0.510 -6.428 1.00 92.75 307 PRO A CA 1
ATOM 2422 C C . PRO A 1 307 ? 1.874 -1.111 -7.693 1.00 92.75 307 PRO A C 1
ATOM 2424 O O . PRO A 1 307 ? 2.858 -0.585 -8.205 1.00 92.75 307 PRO A O 1
ATOM 2427 N N . ARG A 1 308 ? 1.279 -2.184 -8.233 1.00 93.50 308 ARG A N 1
ATOM 2428 C CA . ARG A 1 308 ? 1.670 -2.770 -9.517 1.00 93.50 308 ARG A CA 1
ATOM 2429 C C . ARG A 1 308 ? 1.493 -1.803 -10.686 1.00 93.50 308 ARG A C 1
ATOM 2431 O O . ARG A 1 308 ? 2.392 -1.728 -11.505 1.00 93.50 308 ARG A O 1
ATOM 2438 N N . GLU A 1 309 ? 0.368 -1.101 -10.788 1.00 92.31 309 GLU A N 1
ATOM 2439 C CA . GLU A 1 309 ? 0.102 -0.211 -11.930 1.00 92.31 309 GLU A CA 1
ATOM 2440 C C . GLU A 1 309 ? 1.091 0.959 -11.953 1.00 92.31 309 GLU A C 1
ATOM 2442 O O . GLU A 1 309 ? 1.622 1.304 -13.008 1.00 92.31 309 GLU A O 1
ATOM 2447 N N . ILE A 1 310 ? 1.413 1.501 -10.773 1.00 92.56 310 ILE A N 1
ATOM 2448 C CA . ILE A 1 310 ? 2.456 2.520 -10.607 1.00 92.56 310 ILE A CA 1
ATOM 2449 C C . ILE A 1 310 ? 3.803 1.951 -11.066 1.00 92.56 310 ILE A C 1
ATOM 2451 O O . ILE A 1 310 ? 4.469 2.533 -11.918 1.00 92.56 310 ILE A O 1
ATOM 2455 N N . PHE A 1 311 ? 4.190 0.781 -10.551 1.00 94.81 311 PHE A N 1
ATOM 2456 C CA . PHE A 1 311 ? 5.444 0.127 -10.923 1.00 94.81 311 PHE A CA 1
ATOM 2457 C C . PHE A 1 311 ? 5.541 -0.166 -12.429 1.00 94.81 311 PHE A C 1
ATOM 2459 O O . PHE A 1 311 ? 6.565 0.134 -13.040 1.00 94.81 311 PHE A O 1
ATOM 2466 N N . ASP A 1 312 ? 4.482 -0.713 -13.032 1.00 95.81 312 ASP A N 1
ATOM 2467 C CA . ASP A 1 312 ? 4.414 -1.049 -14.456 1.00 95.81 312 ASP A CA 1
ATOM 2468 C C . ASP A 1 312 ? 4.612 0.215 -15.319 1.00 95.81 312 ASP A C 1
ATOM 2470 O O . ASP A 1 312 ? 5.407 0.193 -16.259 1.00 95.81 312 ASP A O 1
ATOM 2474 N N . SER A 1 313 ? 4.001 1.345 -14.936 1.00 94.44 313 SER A N 1
ATOM 2475 C CA . SER A 1 313 ? 4.193 2.640 -15.608 1.00 94.44 313 SER A CA 1
ATOM 2476 C C . SER A 1 313 ? 5.650 3.127 -15.552 1.00 94.44 313 SER A C 1
ATOM 2478 O O . SER A 1 313 ? 6.217 3.547 -16.565 1.00 94.44 313 SER A O 1
ATOM 2480 N N . HIS A 1 314 ? 6.308 3.002 -14.394 1.00 94.81 314 HIS A N 1
ATOM 2481 C CA . HIS A 1 314 ? 7.726 3.354 -14.256 1.00 94.81 314 HIS A CA 1
ATOM 2482 C C . HIS A 1 314 ? 8.643 2.398 -15.035 1.00 94.81 314 HIS A C 1
ATOM 2484 O O . HIS A 1 314 ? 9.604 2.847 -15.660 1.00 94.81 314 HIS A O 1
ATOM 2490 N N . MET A 1 315 ? 8.332 1.100 -15.074 1.00 96.12 315 MET A N 1
ATOM 2491 C CA . MET A 1 315 ? 9.035 0.140 -15.931 1.00 96.12 315 MET A CA 1
ATOM 2492 C C . MET A 1 315 ? 8.875 0.479 -17.416 1.00 96.12 315 MET A C 1
ATOM 2494 O O . MET A 1 315 ? 9.854 0.421 -18.161 1.00 96.12 315 MET A O 1
ATOM 2498 N N . ASN A 1 316 ? 7.674 0.871 -17.852 1.00 97.06 316 ASN A N 1
ATOM 2499 C CA . ASN A 1 316 ? 7.409 1.312 -19.221 1.00 97.06 316 ASN A CA 1
ATOM 2500 C C . ASN A 1 316 ? 8.229 2.552 -19.592 1.00 97.06 316 ASN A C 1
ATOM 2502 O O . ASN A 1 316 ? 8.869 2.565 -20.644 1.00 97.06 316 ASN A O 1
ATOM 2506 N N . PHE A 1 317 ? 8.281 3.553 -18.712 1.00 95.69 317 PHE A N 1
ATOM 2507 C CA . PHE A 1 317 ? 9.126 4.727 -18.914 1.00 95.69 317 PHE A CA 1
ATOM 2508 C C . PHE A 1 317 ? 10.613 4.354 -19.024 1.00 95.69 317 PHE A C 1
ATOM 2510 O O . PHE A 1 317 ? 11.289 4.781 -19.958 1.00 95.69 317 PHE A O 1
ATOM 2517 N N . ARG A 1 318 ? 11.118 3.482 -18.141 1.00 94.62 318 ARG A N 1
ATOM 2518 C CA . ARG A 1 318 ? 12.508 2.996 -18.201 1.00 94.62 318 ARG A CA 1
ATOM 2519 C C . ARG A 1 318 ? 12.814 2.271 -19.506 1.00 94.62 318 ARG A C 1
ATOM 2521 O O . ARG A 1 318 ? 13.844 2.536 -20.125 1.00 94.62 318 ARG A O 1
ATOM 2528 N N . ARG A 1 319 ? 11.923 1.382 -19.947 1.00 96.56 319 ARG A N 1
ATOM 2529 C CA . ARG A 1 319 ? 12.066 0.700 -21.236 1.00 96.56 319 ARG A CA 1
ATOM 2530 C C . ARG A 1 319 ? 12.118 1.707 -22.383 1.00 96.56 319 ARG A C 1
ATOM 2532 O O . ARG A 1 319 ? 12.986 1.595 -23.243 1.00 96.56 319 ARG A O 1
ATOM 2539 N N . PHE A 1 320 ? 11.238 2.703 -22.373 1.00 96.62 320 PHE A N 1
ATOM 2540 C CA . PHE A 1 320 ? 11.226 3.768 -23.371 1.00 96.62 320 PHE A CA 1
ATOM 2541 C C . PHE A 1 320 ? 12.549 4.557 -23.412 1.00 96.62 320 PHE A C 1
ATOM 2543 O O . PHE A 1 320 ? 13.098 4.774 -24.495 1.00 96.62 320 PHE A O 1
ATOM 2550 N N . GLU A 1 321 ? 13.110 4.931 -22.256 1.00 95.38 321 GLU A N 1
ATOM 2551 C CA . GLU A 1 321 ? 14.421 5.595 -22.181 1.00 95.38 321 GLU A CA 1
ATOM 2552 C C . GLU A 1 321 ? 15.536 4.723 -22.775 1.00 95.38 321 GLU A C 1
ATOM 2554 O O . GLU A 1 321 ? 16.344 5.201 -23.573 1.00 95.38 321 GLU A O 1
ATOM 2559 N N . VAL A 1 322 ? 15.557 3.433 -22.433 1.00 95.06 322 VAL A N 1
ATOM 2560 C CA . VAL A 1 322 ? 16.549 2.475 -22.940 1.00 95.06 322 VAL A CA 1
ATOM 2561 C C . VAL A 1 322 ? 16.423 2.285 -24.454 1.00 95.06 322 VAL A C 1
ATOM 2563 O O . VAL A 1 322 ? 17.430 2.341 -25.158 1.00 95.06 322 VAL A O 1
ATOM 2566 N N . GLU A 1 323 ? 15.207 2.143 -24.989 1.00 95.94 323 GLU A N 1
ATOM 2567 C CA . GLU A 1 323 ? 14.992 2.052 -26.439 1.00 95.94 323 GLU A CA 1
ATOM 2568 C C . GLU A 1 323 ? 15.447 3.325 -27.168 1.00 95.94 323 GLU A C 1
ATOM 2570 O O . GLU A 1 323 ? 16.049 3.248 -28.241 1.00 95.94 323 GLU A O 1
ATOM 2575 N N . SER A 1 324 ? 15.226 4.502 -26.577 1.00 95.19 324 SER A N 1
ATOM 2576 C CA . SER A 1 324 ? 15.727 5.775 -27.110 1.00 95.19 324 SER A CA 1
ATOM 2577 C C . SER A 1 324 ? 17.263 5.825 -27.138 1.00 95.19 324 SER A C 1
ATOM 2579 O O . SER A 1 324 ? 17.868 6.270 -28.123 1.00 95.19 324 SER A O 1
ATOM 2581 N N . ILE A 1 325 ? 17.919 5.297 -26.100 1.00 95.12 325 ILE A N 1
ATOM 2582 C CA . ILE A 1 325 ? 19.381 5.165 -26.045 1.00 95.12 325 ILE A CA 1
ATOM 2583 C C . ILE A 1 325 ? 19.879 4.206 -27.130 1.00 95.12 325 ILE A C 1
ATOM 2585 O O . ILE A 1 325 ? 20.769 4.578 -27.888 1.00 95.12 325 ILE A O 1
ATOM 2589 N N . TRP A 1 326 ? 19.280 3.024 -27.280 1.00 95.19 326 TRP A N 1
ATOM 2590 C CA . TRP A 1 326 ? 19.644 2.079 -28.341 1.00 95.19 326 TRP A CA 1
ATOM 2591 C C . TRP A 1 326 ? 19.498 2.682 -29.740 1.00 95.19 326 TRP A C 1
ATOM 2593 O O . TRP A 1 326 ? 20.368 2.499 -30.587 1.00 95.19 326 TRP A O 1
ATOM 2603 N N . ARG A 1 327 ? 18.426 3.442 -29.991 1.00 93.75 327 ARG A N 1
ATOM 2604 C CA . ARG A 1 327 ? 18.210 4.112 -31.284 1.00 93.75 327 ARG A CA 1
ATOM 2605 C C . ARG A 1 327 ? 19.231 5.216 -31.554 1.00 93.75 327 ARG A C 1
ATOM 2607 O O . ARG A 1 327 ? 19.650 5.385 -32.695 1.00 93.75 327 ARG A O 1
ATOM 2614 N N . SER A 1 328 ? 19.612 5.979 -30.531 1.00 93.19 328 SER A N 1
ATOM 2615 C CA . SER A 1 328 ? 20.579 7.077 -30.672 1.00 93.19 328 SER A CA 1
ATOM 2616 C C . SER A 1 328 ? 22.036 6.607 -30.672 1.00 93.19 328 SER A C 1
ATOM 2618 O O . SER A 1 328 ? 22.875 7.242 -31.306 1.00 93.19 328 SER A O 1
ATOM 2620 N N . THR A 1 329 ? 22.322 5.486 -30.006 1.00 93.81 329 THR A N 1
ATOM 2621 C CA . THR A 1 329 ? 23.655 4.884 -29.877 1.00 93.81 329 THR A CA 1
ATOM 2622 C C . THR A 1 329 ? 23.572 3.365 -30.091 1.00 93.81 329 THR A C 1
ATOM 2624 O O . THR A 1 329 ? 23.585 2.596 -29.126 1.00 93.81 329 THR A O 1
ATOM 2627 N N . PRO A 1 330 ? 23.499 2.895 -31.349 1.00 93.44 330 PRO A N 1
ATOM 2628 C CA . PRO A 1 330 ? 23.302 1.477 -31.647 1.00 93.44 330 PRO A CA 1
ATOM 2629 C C . PRO A 1 330 ? 24.363 0.521 -31.104 1.00 93.44 330 PRO A C 1
ATOM 2631 O O . PRO A 1 330 ? 24.037 -0.631 -30.826 1.00 93.44 330 PRO A O 1
ATOM 2634 N N . ALA A 1 331 ? 25.604 0.984 -30.917 1.00 92.62 331 ALA A N 1
ATOM 2635 C CA . ALA A 1 331 ? 26.665 0.185 -30.304 1.00 92.62 331 ALA A CA 1
ATOM 2636 C C . ALA A 1 331 ? 26.255 -0.336 -28.913 1.00 92.62 331 ALA A C 1
ATOM 2638 O O . ALA A 1 331 ? 26.510 -1.492 -28.602 1.00 92.62 331 ALA A O 1
ATOM 2639 N N . LEU A 1 332 ? 25.493 0.443 -28.130 1.00 94.12 332 LEU A N 1
ATOM 2640 C CA . LEU A 1 332 ? 24.985 0.002 -26.824 1.00 94.12 332 LEU A CA 1
ATOM 2641 C C . LEU A 1 332 ? 23.936 -1.117 -26.930 1.00 94.12 332 LEU A C 1
ATOM 2643 O O . LEU A 1 332 ? 23.818 -1.943 -26.030 1.00 94.12 332 LEU A O 1
ATOM 2647 N N . ALA A 1 333 ? 23.173 -1.169 -28.027 1.00 94.88 333 ALA A N 1
ATOM 2648 C CA . ALA A 1 333 ? 22.254 -2.280 -28.275 1.00 94.88 333 ALA A CA 1
ATOM 2649 C C . ALA A 1 333 ? 23.017 -3.567 -28.618 1.00 94.88 333 ALA A C 1
ATOM 2651 O O . ALA A 1 333 ? 22.592 -4.656 -28.230 1.00 94.88 333 ALA A O 1
ATOM 2652 N N . VAL A 1 334 ? 24.144 -3.442 -29.333 1.00 94.00 334 VAL A N 1
ATOM 2653 C CA . VAL A 1 334 ? 25.053 -4.567 -29.591 1.00 94.00 334 VAL A CA 1
ATOM 2654 C C . VAL A 1 334 ? 25.713 -5.022 -28.289 1.00 94.00 334 VAL A C 1
ATOM 2656 O O . VAL A 1 334 ? 25.693 -6.217 -28.009 1.00 94.00 334 VAL A O 1
ATOM 2659 N N . ASP A 1 335 ? 26.236 -4.098 -27.478 1.00 94.50 335 ASP A N 1
ATOM 2660 C CA . ASP A 1 335 ? 26.855 -4.406 -26.183 1.00 94.50 335 ASP A CA 1
ATOM 2661 C C . ASP A 1 335 ? 25.904 -5.194 -25.281 1.00 94.50 335 ASP A C 1
ATOM 2663 O O . ASP A 1 335 ? 26.297 -6.219 -24.723 1.00 94.50 335 ASP A O 1
ATOM 2667 N N . ASP A 1 336 ? 24.641 -4.772 -25.172 1.00 94.31 336 ASP A N 1
ATOM 2668 C CA . ASP A 1 336 ? 23.625 -5.510 -24.418 1.00 94.31 336 ASP A CA 1
ATOM 2669 C C . ASP A 1 336 ? 23.386 -6.902 -25.028 1.00 94.31 336 ASP A C 1
ATOM 2671 O O . ASP A 1 336 ? 23.334 -7.901 -24.309 1.00 94.31 336 ASP A O 1
ATOM 2675 N N . ALA A 1 337 ? 23.279 -7.002 -26.357 1.00 94.56 337 ALA A N 1
ATOM 2676 C CA . ALA A 1 337 ? 23.078 -8.284 -27.028 1.00 94.56 337 ALA A CA 1
ATOM 2677 C C . ALA A 1 337 ? 24.240 -9.258 -26.778 1.00 94.56 337 ALA A C 1
ATOM 2679 O O . ALA A 1 337 ? 23.999 -10.443 -26.563 1.00 94.56 337 ALA A O 1
ATOM 2680 N N . LEU A 1 338 ? 25.482 -8.773 -26.762 1.00 93.88 338 LEU A N 1
ATOM 2681 C CA . LEU A 1 338 ? 26.663 -9.574 -26.443 1.00 93.88 338 LEU A CA 1
ATOM 2682 C C . LEU A 1 338 ? 26.731 -9.918 -24.952 1.00 93.88 338 LEU A C 1
ATOM 2684 O O . LEU A 1 338 ? 26.992 -11.066 -24.601 1.00 93.88 338 LEU A O 1
ATOM 2688 N N . THR A 1 339 ? 26.467 -8.945 -24.077 1.00 94.38 339 THR A N 1
ATOM 2689 C CA . THR A 1 339 ? 26.505 -9.106 -22.614 1.00 94.38 339 THR A CA 1
ATOM 2690 C C . THR A 1 339 ? 25.515 -10.163 -22.136 1.00 94.38 339 THR A C 1
ATOM 2692 O O . THR A 1 339 ? 25.815 -10.916 -21.209 1.00 94.38 339 THR A O 1
ATOM 2695 N N . TYR A 1 340 ? 24.347 -10.239 -22.777 1.00 93.38 340 TYR A N 1
ATOM 2696 C CA . TYR A 1 340 ? 23.285 -11.184 -22.433 1.00 93.38 340 TYR A CA 1
ATOM 2697 C C . TYR A 1 340 ? 23.189 -12.379 -23.398 1.00 93.38 340 TYR A C 1
ATOM 2699 O O . TYR A 1 340 ? 22.164 -13.063 -23.417 1.00 93.38 340 TYR A O 1
ATOM 2707 N N . ASP A 1 341 ? 24.245 -12.643 -24.181 1.00 92.00 341 ASP A N 1
ATOM 2708 C CA . ASP A 1 341 ? 24.383 -13.799 -25.083 1.00 92.00 341 ASP A CA 1
ATOM 2709 C C . ASP A 1 341 ? 23.187 -13.998 -26.044 1.00 92.00 341 ASP A C 1
ATOM 2711 O O . ASP A 1 341 ? 22.712 -15.116 -26.286 1.00 92.00 341 ASP A O 1
ATOM 2715 N N . LEU A 1 342 ? 22.666 -12.906 -26.607 1.00 93.56 342 LEU A N 1
ATOM 2716 C CA . LEU A 1 342 ? 21.514 -12.947 -27.497 1.00 93.56 342 LEU A CA 1
ATOM 2717 C C . LEU A 1 342 ? 21.866 -13.644 -28.828 1.00 93.56 342 LEU A C 1
ATOM 2719 O O . LEU A 1 342 ? 22.880 -13.321 -29.449 1.00 93.56 342 LEU A O 1
ATOM 2723 N N . PRO A 1 343 ? 21.027 -14.568 -29.340 1.00 93.62 343 PRO A N 1
ATOM 2724 C CA . PRO A 1 343 ? 21.270 -15.189 -30.638 1.00 93.62 343 PRO A CA 1
ATOM 2725 C C . PRO A 1 343 ? 21.314 -14.160 -31.775 1.00 93.62 343 PRO A C 1
ATOM 2727 O O . PRO A 1 343 ? 20.429 -13.310 -31.880 1.00 93.62 343 PRO A O 1
ATOM 2730 N N . ALA A 1 344 ? 22.275 -14.304 -32.694 1.00 92.81 344 ALA A N 1
ATOM 2731 C CA . ALA A 1 344 ? 22.459 -13.402 -33.837 1.00 92.81 344 ALA A CA 1
ATOM 2732 C C . ALA A 1 344 ? 21.173 -13.191 -34.664 1.00 92.81 344 ALA A C 1
ATOM 2734 O O . ALA A 1 344 ? 20.853 -12.070 -35.049 1.00 92.81 344 ALA A O 1
ATOM 2735 N N . ALA A 1 345 ? 20.386 -14.251 -34.877 1.00 91.44 345 ALA A N 1
ATOM 2736 C CA . ALA A 1 345 ? 19.116 -14.173 -35.603 1.00 91.44 345 ALA A CA 1
ATOM 2737 C C . ALA A 1 345 ? 18.029 -13.361 -34.869 1.00 91.44 345 ALA A C 1
ATOM 2739 O O . ALA A 1 345 ? 17.165 -12.768 -35.514 1.00 91.44 345 ALA A O 1
ATOM 2740 N N . GLU A 1 346 ? 18.051 -13.330 -33.533 1.00 93.38 346 GLU A N 1
ATOM 2741 C CA . GLU A 1 346 ? 17.147 -12.488 -32.741 1.00 93.38 346 GLU A CA 1
ATOM 2742 C C . GLU A 1 346 ? 17.638 -11.037 -32.731 1.00 93.38 346 GLU A C 1
ATOM 2744 O O . GLU A 1 346 ? 16.841 -10.125 -32.948 1.00 93.38 346 GLU A O 1
ATOM 2749 N N . PHE A 1 347 ? 18.952 -10.817 -32.598 1.00 94.44 347 PHE A N 1
ATOM 2750 C CA . PHE A 1 347 ? 19.527 -9.475 -32.698 1.00 94.44 347 PHE A CA 1
ATOM 2751 C C . PHE A 1 347 ? 19.334 -8.851 -34.088 1.00 94.44 347 PHE A C 1
ATOM 2753 O O . PHE A 1 347 ? 19.076 -7.657 -34.195 1.00 94.44 347 PHE A O 1
ATOM 2760 N N . ALA A 1 348 ? 19.352 -9.640 -35.163 1.00 91.56 348 ALA A N 1
ATOM 2761 C CA . ALA A 1 348 ? 19.077 -9.135 -36.507 1.00 91.56 348 ALA A CA 1
ATOM 2762 C C . ALA A 1 348 ? 17.692 -8.465 -36.622 1.00 91.56 348 ALA A C 1
ATOM 2764 O O . ALA A 1 348 ? 17.553 -7.479 -37.343 1.00 91.56 348 ALA A O 1
ATOM 2765 N N . LYS A 1 349 ? 16.679 -8.932 -35.873 1.00 91.00 349 LYS A N 1
ATOM 2766 C CA . LYS A 1 349 ? 15.353 -8.282 -35.821 1.00 91.00 349 LYS A CA 1
ATOM 2767 C C . LYS A 1 349 ? 15.424 -6.913 -35.142 1.00 91.00 349 LYS A C 1
ATOM 2769 O O . LYS A 1 349 ? 14.785 -5.970 -35.602 1.00 91.00 349 LYS A O 1
ATOM 2774 N N . VAL A 1 350 ? 16.233 -6.803 -34.088 1.00 93.19 350 VAL A N 1
ATOM 2775 C CA . VAL A 1 350 ? 16.520 -5.536 -33.401 1.00 93.19 350 VAL A CA 1
ATOM 2776 C C . VAL A 1 350 ? 17.246 -4.573 -34.345 1.00 93.19 350 VAL A C 1
ATOM 2778 O O . VAL A 1 350 ? 16.842 -3.421 -34.483 1.00 93.19 350 VAL A O 1
ATOM 2781 N N . ALA A 1 351 ? 18.260 -5.057 -35.067 1.00 90.94 351 ALA A N 1
ATOM 2782 C CA . ALA A 1 351 ? 19.017 -4.268 -36.036 1.00 90.94 351 ALA A CA 1
ATOM 2783 C C . ALA A 1 351 ? 18.131 -3.684 -37.152 1.00 90.94 351 ALA A C 1
ATOM 2785 O O . ALA A 1 351 ? 18.281 -2.512 -37.502 1.00 90.94 351 ALA A O 1
ATOM 2786 N N . MET A 1 352 ? 17.147 -4.450 -37.644 1.00 89.56 352 MET A N 1
ATOM 2787 C CA . MET A 1 352 ? 16.160 -3.941 -38.606 1.00 89.56 352 MET A CA 1
ATOM 2788 C C . MET A 1 352 ? 15.347 -2.771 -38.028 1.00 89.56 352 MET A C 1
ATOM 2790 O O . MET A 1 352 ? 15.105 -1.787 -38.725 1.00 89.56 352 MET A O 1
ATOM 2794 N N . ALA A 1 353 ? 14.954 -2.839 -36.752 1.00 89.94 353 ALA A N 1
ATOM 2795 C CA . ALA A 1 353 ? 14.199 -1.773 -36.088 1.00 89.94 353 ALA A CA 1
ATOM 2796 C C . ALA A 1 353 ? 15.038 -0.522 -35.786 1.00 89.94 353 ALA A C 1
ATOM 2798 O O . ALA A 1 353 ? 14.499 0.587 -35.743 1.00 89.94 353 ALA A O 1
ATOM 2799 N N . LEU A 1 354 ? 16.357 -0.673 -35.644 1.00 90.62 354 LEU A N 1
ATOM 2800 C CA . LEU A 1 354 ? 17.305 0.442 -35.552 1.00 90.62 354 LEU A CA 1
ATOM 2801 C C . LEU A 1 354 ? 17.489 1.182 -36.890 1.00 90.62 354 LEU A C 1
ATOM 2803 O O . LEU A 1 354 ? 18.063 2.267 -36.905 1.00 90.62 354 LEU A O 1
ATOM 2807 N N . SER A 1 355 ? 16.961 0.646 -38.000 1.00 87.31 355 SER A N 1
ATOM 2808 C CA . SER A 1 355 ? 17.005 1.265 -39.337 1.00 87.31 355 SER A CA 1
ATOM 2809 C C . SER A 1 355 ? 18.424 1.610 -39.818 1.00 87.31 355 SER A C 1
ATOM 2811 O O . SER A 1 355 ? 18.628 2.600 -40.523 1.00 87.31 355 SER A O 1
ATOM 2813 N N . LEU A 1 356 ? 19.413 0.797 -39.439 1.00 83.81 356 LEU A N 1
ATOM 2814 C CA . LEU A 1 356 ? 20.806 0.987 -39.842 1.00 83.81 356 LEU A CA 1
ATOM 2815 C C . LEU A 1 356 ? 21.064 0.428 -41.240 1.00 83.81 356 LEU A C 1
ATOM 2817 O O . LEU A 1 356 ? 20.486 -0.576 -41.656 1.00 83.81 356 LEU A O 1
ATOM 2821 N N . THR A 1 357 ? 21.992 1.056 -41.960 1.00 90.69 357 THR A N 1
ATOM 2822 C CA . THR A 1 357 ? 22.620 0.401 -43.111 1.00 90.69 357 THR A CA 1
ATOM 2823 C C . THR A 1 357 ? 23.514 -0.737 -42.618 1.00 90.69 357 THR A C 1
ATOM 2825 O O . THR A 1 357 ? 23.956 -0.733 -41.471 1.00 90.69 357 THR A O 1
ATOM 2828 N N . VAL A 1 358 ? 23.820 -1.702 -43.487 1.00 91.06 358 VAL A N 1
ATOM 2829 C CA . VAL A 1 358 ? 24.691 -2.829 -43.116 1.00 91.06 358 VAL A CA 1
ATOM 2830 C C . VAL A 1 358 ? 26.065 -2.350 -42.657 1.00 91.06 358 VAL A C 1
ATOM 2832 O O . VAL A 1 358 ? 26.556 -2.831 -41.645 1.00 91.06 358 VAL A O 1
ATOM 2835 N N . ASP A 1 359 ? 26.663 -1.379 -43.351 1.00 92.25 359 ASP A N 1
ATOM 2836 C CA . ASP A 1 359 ? 27.970 -0.844 -42.953 1.00 92.25 359 ASP A CA 1
ATOM 2837 C C . ASP A 1 359 ? 27.899 -0.159 -41.574 1.00 92.25 359 ASP A C 1
ATOM 2839 O O . ASP A 1 359 ? 28.743 -0.426 -40.729 1.00 92.25 359 ASP A O 1
ATOM 2843 N N . ALA A 1 360 ? 26.849 0.625 -41.287 1.00 90.81 360 ALA A N 1
ATOM 2844 C CA . ALA A 1 360 ? 26.671 1.252 -39.972 1.00 90.81 360 ALA A CA 1
ATOM 2845 C C . ALA A 1 360 ? 26.402 0.227 -38.852 1.00 90.81 360 ALA A C 1
ATOM 2847 O O . ALA A 1 360 ? 26.823 0.423 -37.714 1.00 90.81 360 ALA A O 1
ATOM 2848 N N . LEU A 1 361 ? 25.711 -0.873 -39.169 1.00 91.69 361 LEU A N 1
ATOM 2849 C CA . LEU A 1 361 ? 25.511 -1.996 -38.255 1.00 91.69 361 LEU A CA 1
ATOM 2850 C C . LEU A 1 361 ? 26.839 -2.710 -37.960 1.00 91.69 361 LEU A C 1
ATOM 2852 O O . LEU A 1 361 ? 27.110 -3.034 -36.808 1.00 91.69 361 LEU A O 1
ATOM 2856 N N . VAL A 1 362 ? 27.675 -2.934 -38.978 1.00 93.38 362 VAL A N 1
ATOM 2857 C CA . VAL A 1 362 ? 29.015 -3.513 -38.806 1.00 93.38 362 VAL A CA 1
ATOM 2858 C C . VAL A 1 362 ? 29.903 -2.587 -37.982 1.00 93.38 362 VAL A C 1
ATOM 2860 O O . VAL A 1 362 ? 30.527 -3.069 -37.043 1.00 93.38 362 VAL A O 1
ATOM 2863 N N . ASP A 1 363 ? 29.908 -1.282 -38.258 1.00 93.12 363 ASP A N 1
ATOM 2864 C CA . ASP A 1 363 ? 30.669 -0.297 -37.480 1.00 93.12 363 ASP A CA 1
ATOM 2865 C C . ASP A 1 363 ? 30.265 -0.323 -35.996 1.00 93.12 363 ASP A C 1
ATOM 2867 O O . ASP A 1 363 ? 31.132 -0.407 -35.129 1.00 93.12 363 ASP A O 1
ATOM 2871 N N . ALA A 1 364 ? 28.959 -0.350 -35.698 1.00 91.12 364 ALA A N 1
ATOM 2872 C CA . ALA A 1 364 ? 28.454 -0.461 -34.328 1.00 91.12 364 ALA A CA 1
ATOM 2873 C C . ALA A 1 364 ? 28.869 -1.778 -33.647 1.00 91.12 364 ALA A C 1
ATOM 2875 O O . ALA A 1 364 ? 29.171 -1.789 -32.456 1.00 91.12 364 ALA A O 1
ATOM 2876 N N . MET A 1 365 ? 28.906 -2.892 -34.388 1.00 93.69 365 MET A N 1
ATOM 2877 C CA . MET A 1 365 ? 29.359 -4.177 -33.846 1.00 93.69 365 MET A CA 1
ATOM 2878 C C . MET A 1 365 ? 30.874 -4.235 -33.633 1.00 93.69 365 MET A C 1
ATOM 2880 O O . MET A 1 365 ? 31.326 -4.864 -32.681 1.00 93.69 365 MET A O 1
ATOM 2884 N N . VAL A 1 366 ? 31.660 -3.575 -34.484 1.00 91.31 366 VAL A N 1
ATOM 2885 C CA . VAL A 1 366 ? 33.112 -3.441 -34.303 1.00 91.31 366 VAL A CA 1
ATOM 2886 C C . VAL A 1 366 ? 33.424 -2.545 -33.103 1.00 91.31 366 VAL A C 1
ATOM 2888 O O . VAL A 1 366 ? 34.323 -2.863 -32.330 1.00 91.31 366 VAL A O 1
ATOM 2891 N N . GLU A 1 367 ? 32.673 -1.456 -32.913 1.00 91.12 367 GLU A N 1
ATOM 2892 C CA . GLU A 1 367 ? 32.787 -0.590 -31.732 1.00 91.12 367 GLU A CA 1
ATOM 2893 C C . GLU A 1 367 ? 32.506 -1.356 -30.427 1.00 91.12 367 GLU A C 1
ATOM 2895 O O . GLU A 1 367 ? 33.227 -1.172 -29.448 1.00 91.12 367 GLU A O 1
ATOM 2900 N N . ALA A 1 368 ? 31.531 -2.268 -30.455 1.00 90.06 368 ALA A N 1
ATOM 2901 C CA . ALA A 1 368 ? 31.160 -3.172 -29.362 1.00 90.06 368 ALA A CA 1
ATOM 2902 C C . ALA A 1 368 ? 32.098 -4.393 -29.180 1.00 90.06 368 ALA A C 1
ATOM 2904 O O . ALA A 1 368 ? 31.792 -5.304 -28.411 1.00 90.06 368 ALA A O 1
ATOM 2905 N N . ASP A 1 369 ? 33.219 -4.466 -29.912 1.00 91.06 369 ASP A N 1
ATOM 2906 C CA . ASP A 1 369 ? 34.169 -5.597 -29.891 1.00 91.06 369 ASP A CA 1
ATOM 2907 C C . ASP A 1 369 ? 33.502 -6.966 -30.175 1.00 91.06 369 ASP A C 1
ATOM 2909 O O . ASP A 1 369 ? 33.861 -8.015 -29.624 1.00 91.06 369 ASP A O 1
ATOM 2913 N N . ALA A 1 370 ? 32.488 -6.977 -31.049 1.00 91.88 370 ALA A N 1
ATOM 2914 C CA . ALA A 1 370 ? 31.798 -8.196 -31.442 1.00 91.88 370 ALA A CA 1
ATOM 2915 C C . ALA A 1 370 ? 32.732 -9.130 -32.223 1.00 91.88 370 ALA A C 1
ATOM 2917 O O . ALA A 1 370 ? 33.450 -8.726 -33.136 1.00 91.88 370 ALA A O 1
ATOM 2918 N N . LYS A 1 371 ? 32.661 -10.433 -31.931 1.00 92.50 371 LYS A N 1
ATOM 2919 C CA . LYS A 1 371 ? 33.409 -11.448 -32.690 1.00 92.50 371 LYS A CA 1
ATOM 2920 C C . LYS A 1 371 ? 32.952 -11.475 -34.148 1.00 92.50 371 LYS A C 1
ATOM 2922 O O . LYS A 1 371 ? 31.748 -11.513 -34.403 1.00 92.50 371 LYS A O 1
ATOM 2927 N N . ASP A 1 372 ? 33.892 -11.644 -35.077 1.00 91.75 372 ASP A N 1
ATOM 2928 C CA . ASP A 1 372 ? 33.613 -11.766 -36.518 1.00 91.75 372 ASP A CA 1
ATOM 2929 C C . ASP A 1 372 ? 32.497 -12.771 -36.839 1.00 91.75 372 ASP A C 1
ATOM 2931 O O . ASP A 1 372 ? 31.665 -12.527 -37.706 1.00 91.75 372 ASP A O 1
ATOM 2935 N N . SER A 1 373 ? 32.432 -13.902 -36.125 1.00 92.25 373 SER A N 1
ATOM 2936 C CA . SER A 1 373 ? 31.366 -14.892 -36.324 1.00 92.25 373 SER A CA 1
ATOM 2937 C C . SER A 1 373 ? 29.977 -14.328 -36.018 1.00 92.25 373 SER A C 1
ATOM 2939 O O . SER A 1 373 ? 29.049 -14.564 -36.779 1.00 92.25 373 SER A O 1
ATOM 2941 N N . PHE A 1 374 ? 29.842 -13.557 -34.935 1.00 93.19 374 PHE A N 1
ATOM 2942 C CA . PHE A 1 374 ? 28.580 -12.915 -34.574 1.00 93.19 374 PHE A CA 1
ATOM 2943 C C . PHE A 1 374 ? 28.201 -11.850 -35.605 1.00 93.19 374 PHE A C 1
ATOM 2945 O O . PHE A 1 374 ? 27.071 -11.840 -36.082 1.00 93.19 374 PHE A O 1
ATOM 2952 N N . VAL A 1 375 ? 29.169 -11.022 -36.015 1.00 93.25 375 VAL A N 1
ATOM 2953 C CA . VAL A 1 375 ? 28.995 -10.009 -37.069 1.00 93.25 375 VAL A CA 1
ATOM 2954 C C . VAL A 1 375 ? 28.452 -10.636 -38.351 1.00 93.25 375 VAL A C 1
ATOM 2956 O O . VAL A 1 375 ? 27.442 -10.182 -38.886 1.00 93.25 375 VAL A O 1
ATOM 2959 N N . LEU A 1 376 ? 29.094 -11.701 -38.837 1.00 94.31 376 LEU A N 1
ATOM 2960 C CA . LEU A 1 376 ? 28.701 -12.360 -40.081 1.00 94.31 376 LEU A CA 1
ATOM 2961 C C . LEU A 1 376 ? 27.317 -13.013 -39.984 1.00 94.31 376 LEU A C 1
ATOM 2963 O O . LEU A 1 376 ? 26.535 -12.895 -40.926 1.00 94.31 376 LEU A O 1
ATOM 2967 N N . ASP A 1 377 ? 27.000 -13.653 -38.859 1.00 95.12 377 ASP A N 1
ATOM 2968 C CA . ASP A 1 377 ? 25.698 -14.293 -38.649 1.00 95.12 377 ASP A CA 1
ATOM 2969 C C . ASP A 1 377 ? 24.561 -13.254 -38.563 1.00 95.12 377 ASP A C 1
ATOM 2971 O O . ASP A 1 377 ? 23.480 -13.467 -39.118 1.00 95.12 377 ASP A O 1
ATOM 2975 N N . VAL A 1 378 ? 24.805 -12.100 -37.925 1.00 94.00 378 VAL A N 1
ATOM 2976 C CA . VAL A 1 378 ? 23.847 -10.982 -37.877 1.00 94.00 378 VAL A CA 1
ATOM 2977 C C . VAL A 1 378 ? 23.639 -10.387 -39.270 1.00 94.00 378 VAL A C 1
ATOM 2979 O O . VAL A 1 378 ? 22.494 -10.194 -39.674 1.00 94.00 378 VAL A O 1
ATOM 2982 N N . VAL A 1 379 ? 24.713 -10.129 -40.029 1.00 94.69 379 VAL A N 1
ATOM 2983 C CA . VAL A 1 379 ? 24.618 -9.584 -41.397 1.00 94.69 379 VAL A CA 1
ATOM 2984 C C . VAL A 1 379 ? 23.860 -10.539 -42.318 1.00 94.69 379 VAL A C 1
ATOM 2986 O O . VAL A 1 379 ? 23.001 -10.093 -43.079 1.00 94.69 379 VAL A O 1
ATOM 2989 N N . GLU A 1 380 ? 24.115 -11.847 -42.228 1.00 95.25 380 GLU A N 1
ATOM 2990 C CA . GLU A 1 380 ? 23.384 -12.849 -43.009 1.00 95.25 380 GLU A CA 1
ATOM 2991 C C . GLU A 1 380 ? 21.886 -12.833 -42.688 1.00 95.25 380 GLU A C 1
ATOM 2993 O O . GLU A 1 380 ? 21.057 -12.812 -43.599 1.00 95.25 380 GLU A O 1
ATOM 2998 N N . ALA A 1 381 ? 21.527 -12.789 -41.404 1.00 92.19 381 ALA A N 1
ATOM 2999 C CA . ALA A 1 381 ? 20.133 -12.739 -40.973 1.00 92.19 381 ALA A CA 1
ATOM 3000 C C . ALA A 1 381 ? 19.446 -11.397 -41.305 1.00 92.19 381 ALA A C 1
ATOM 3002 O O . ALA A 1 381 ? 18.242 -11.370 -41.560 1.00 92.19 381 ALA A O 1
ATOM 3003 N N . HIS A 1 382 ? 20.197 -10.294 -41.325 1.00 92.88 382 HIS A N 1
ATOM 3004 C CA . HIS A 1 382 ? 19.695 -8.950 -41.613 1.00 92.88 382 HIS A CA 1
ATOM 3005 C C . HIS A 1 382 ? 19.556 -8.664 -43.118 1.00 92.88 382 HIS A C 1
ATOM 3007 O O . HIS A 1 382 ? 18.609 -8.007 -43.548 1.00 92.88 382 HIS A O 1
ATOM 3013 N N . SER A 1 383 ? 20.506 -9.117 -43.940 1.00 92.31 383 SER A N 1
ATOM 3014 C CA . SER A 1 383 ? 20.641 -8.696 -45.346 1.00 92.31 383 SER A CA 1
ATOM 3015 C C . SER A 1 383 ? 20.993 -9.813 -46.327 1.00 92.31 383 SER A C 1
ATOM 3017 O O . SER A 1 383 ? 21.069 -9.568 -47.529 1.00 92.31 383 SER A O 1
ATOM 3019 N N . GLY A 1 384 ? 21.126 -11.050 -45.850 1.00 93.12 384 GLY A N 1
ATOM 3020 C CA . GLY A 1 384 ? 21.332 -12.229 -46.682 1.00 93.12 384 GLY A CA 1
ATOM 3021 C C . GLY A 1 384 ? 22.798 -12.568 -46.955 1.00 93.12 384 GLY A C 1
ATOM 3022 O O . GLY A 1 384 ? 23.735 -11.871 -46.563 1.00 93.12 384 GLY A O 1
ATOM 3023 N N . LEU A 1 385 ? 22.983 -13.691 -47.650 1.00 93.88 385 LEU A N 1
ATOM 3024 C CA . LEU A 1 385 ? 24.287 -14.322 -47.866 1.00 93.88 385 LEU A CA 1
ATOM 3025 C C . LEU A 1 385 ? 25.259 -13.468 -48.697 1.00 93.88 385 LEU A C 1
ATOM 3027 O O . LEU A 1 385 ? 26.449 -13.445 -48.401 1.00 93.88 385 LEU A O 1
ATOM 3031 N N . GLU A 1 386 ? 24.763 -12.760 -49.714 1.00 94.00 386 GLU A N 1
ATOM 3032 C CA . GLU A 1 386 ? 25.600 -11.922 -50.588 1.00 94.00 386 GLU A CA 1
ATOM 3033 C C . GLU A 1 386 ? 26.317 -10.827 -49.788 1.00 94.00 386 GLU A C 1
ATOM 3035 O O . GLU A 1 386 ? 27.518 -10.599 -49.936 1.00 94.00 386 GLU A O 1
ATOM 3040 N N . GLU A 1 387 ? 25.592 -10.202 -48.865 1.00 93.62 387 GLU A N 1
ATOM 3041 C CA . GLU A 1 387 ? 26.129 -9.126 -48.047 1.00 93.62 387 GLU A CA 1
ATOM 3042 C C . GLU A 1 387 ? 27.098 -9.640 -46.975 1.00 93.62 387 GLU A C 1
ATOM 3044 O O . GLU A 1 387 ? 28.144 -9.038 -46.719 1.00 93.62 387 GLU A O 1
ATOM 3049 N N . ARG A 1 388 ? 26.812 -10.815 -46.407 1.00 94.50 388 ARG A N 1
ATOM 3050 C CA . ARG A 1 388 ? 27.739 -11.530 -45.523 1.00 94.50 388 ARG A CA 1
ATOM 3051 C C . ARG A 1 388 ? 29.073 -11.807 -46.219 1.00 94.50 388 ARG A C 1
ATOM 3053 O O . ARG A 1 388 ? 30.127 -11.601 -45.621 1.00 94.50 388 ARG A O 1
ATOM 3060 N N . GLU A 1 389 ? 29.048 -12.269 -47.470 1.00 92.75 389 GLU A N 1
ATOM 3061 C CA . GLU A 1 389 ? 30.263 -12.529 -48.253 1.00 92.75 389 GLU A CA 1
ATOM 3062 C C . GLU A 1 389 ? 31.058 -11.242 -48.521 1.00 92.75 389 GLU A C 1
ATOM 3064 O O . GLU A 1 389 ? 32.287 -11.245 -48.387 1.00 92.75 389 GLU A O 1
ATOM 3069 N N . ARG A 1 390 ? 30.371 -10.126 -48.815 1.00 94.50 390 ARG A N 1
ATOM 3070 C CA . ARG A 1 390 ? 30.995 -8.801 -48.973 1.00 94.50 390 ARG A CA 1
ATOM 3071 C C . ARG A 1 390 ? 31.722 -8.357 -47.701 1.00 94.50 390 ARG A C 1
ATOM 3073 O O . ARG A 1 390 ? 32.879 -7.944 -47.775 1.00 94.50 390 ARG A O 1
ATOM 3080 N N . ILE A 1 391 ? 31.067 -8.450 -46.543 1.00 93.75 391 ILE A N 1
ATOM 3081 C CA . ILE A 1 391 ? 31.652 -8.051 -45.254 1.00 93.75 391 ILE A CA 1
ATOM 3082 C C . ILE A 1 391 ? 32.803 -8.980 -44.849 1.00 93.75 391 ILE A C 1
ATOM 3084 O O . ILE A 1 391 ? 33.858 -8.495 -44.439 1.00 93.75 391 ILE A O 1
ATOM 3088 N N . ALA A 1 392 ? 32.665 -10.297 -45.038 1.00 91.81 392 ALA A N 1
ATOM 3089 C CA . ALA A 1 392 ? 33.726 -11.261 -44.737 1.00 91.81 392 ALA A CA 1
ATOM 3090 C C . ALA A 1 392 ? 35.025 -10.964 -45.506 1.00 91.81 392 ALA A C 1
ATOM 3092 O O . ALA A 1 392 ? 36.115 -11.050 -44.939 1.00 91.81 392 ALA A O 1
ATOM 3093 N N . ALA A 1 393 ? 34.919 -10.571 -46.781 1.00 89.50 393 ALA A N 1
ATOM 3094 C CA . ALA A 1 393 ? 36.077 -10.190 -47.587 1.00 89.50 393 ALA A CA 1
ATOM 3095 C C . ALA A 1 393 ? 36.799 -8.944 -47.039 1.00 89.50 393 ALA A C 1
ATOM 3097 O O . ALA A 1 393 ? 38.026 -8.867 -47.119 1.00 89.50 393 ALA A O 1
ATOM 3098 N N . ASN A 1 394 ? 36.055 -7.998 -46.456 1.00 85.44 394 ASN A N 1
ATOM 3099 C CA . ASN A 1 394 ? 36.603 -6.772 -45.873 1.00 85.44 394 ASN A CA 1
ATOM 3100 C C . ASN A 1 394 ? 37.243 -7.010 -44.498 1.00 85.44 394 ASN A C 1
ATOM 3102 O O . ASN A 1 394 ? 38.316 -6.472 -44.239 1.00 85.44 394 ASN A O 1
ATOM 3106 N N . LEU A 1 395 ? 36.638 -7.848 -43.649 1.00 80.19 395 LEU A N 1
ATOM 3107 C CA . LEU A 1 395 ? 37.196 -8.210 -42.337 1.00 80.19 395 LEU A CA 1
ATOM 3108 C C . LEU A 1 395 ? 38.499 -9.022 -42.459 1.00 80.19 395 LEU A C 1
ATOM 3110 O O . LEU A 1 395 ? 39.382 -8.916 -41.613 1.00 80.19 395 LEU A O 1
ATOM 3114 N N . MET A 1 396 ? 38.656 -9.802 -43.536 1.00 71.94 396 MET A N 1
ATOM 3115 C CA . MET A 1 396 ? 39.869 -10.586 -43.816 1.00 71.94 396 MET A CA 1
ATOM 3116 C C . MET A 1 396 ? 40.947 -9.828 -44.611 1.00 71.94 396 MET A C 1
ATOM 3118 O O . MET A 1 396 ? 42.020 -10.385 -44.870 1.00 71.94 396 MET A O 1
ATOM 3122 N N . ALA A 1 397 ? 40.695 -8.583 -45.027 1.00 65.56 397 ALA A N 1
ATOM 3123 C CA . ALA A 1 397 ? 41.686 -7.793 -45.747 1.00 65.56 397 ALA A CA 1
ATOM 3124 C C . ALA A 1 397 ? 42.827 -7.378 -44.790 1.00 65.56 397 ALA A C 1
ATOM 3126 O O . ALA A 1 397 ? 42.561 -6.803 -43.735 1.00 65.56 397 ALA A O 1
ATOM 3127 N N . PRO A 1 398 ? 44.107 -7.646 -45.120 1.00 50.94 398 PRO A N 1
ATOM 3128 C CA . PRO A 1 398 ? 45.221 -7.283 -44.252 1.00 50.94 398 PRO A CA 1
ATOM 3129 C C . PRO A 1 398 ? 45.254 -5.767 -44.045 1.00 50.94 398 PRO A C 1
ATOM 3131 O O . PRO A 1 398 ? 45.230 -5.006 -45.015 1.00 50.94 398 PRO A O 1
ATOM 3134 N N . THR A 1 399 ? 45.335 -5.333 -42.783 1.00 49.31 399 THR A N 1
ATOM 3135 C CA . THR A 1 399 ? 45.497 -3.921 -42.421 1.00 49.31 399 THR A CA 1
ATOM 3136 C C . THR A 1 399 ? 46.675 -3.343 -43.215 1.00 49.31 399 THR A C 1
ATOM 3138 O O . THR A 1 399 ? 47.760 -3.935 -43.181 1.00 49.31 399 THR A O 1
ATOM 3141 N N . PRO A 1 400 ? 46.509 -2.230 -43.956 1.00 45.31 400 PRO A N 1
ATOM 3142 C CA . PRO A 1 400 ? 47.621 -1.624 -44.673 1.00 45.31 400 PRO A CA 1
ATOM 3143 C C . PRO A 1 400 ? 48.716 -1.279 -43.663 1.00 45.31 400 PRO A C 1
ATOM 3145 O O . PRO A 1 400 ? 48.467 -0.538 -42.714 1.00 45.31 400 PRO A O 1
ATOM 3148 N N . ALA A 1 401 ? 49.908 -1.850 -43.840 1.00 42.59 401 ALA A N 1
ATOM 3149 C CA . ALA A 1 401 ? 51.060 -1.512 -43.017 1.00 42.59 401 ALA A CA 1
ATOM 3150 C C . ALA A 1 401 ? 51.355 -0.011 -43.178 1.00 42.59 401 ALA A C 1
ATOM 3152 O O . ALA A 1 401 ? 51.661 0.432 -44.289 1.00 42.59 401 ALA A O 1
ATOM 3153 N N . LEU A 1 402 ? 51.223 0.748 -42.087 1.00 38.25 402 LEU A N 1
ATOM 3154 C CA . LEU A 1 402 ? 51.726 2.119 -41.973 1.00 38.25 402 LEU A CA 1
ATOM 3155 C C . LEU A 1 402 ? 53.173 2.114 -41.485 1.00 38.25 402 LEU A C 1
ATOM 3157 O O . LEU A 1 402 ? 53.467 1.363 -40.524 1.00 38.25 402 LEU A O 1
#